Protein AF-A0A812JMY6-F1 (afdb_monomer)

Mean predicted aligned error: 19.03 Å

Structure (mmCIF, N/CA/C/O backbone):
data_AF-A0A812JMY6-F1
#
_entry.id   AF-A0A812JMY6-F1
#
loop_
_atom_site.group_PDB
_atom_site.id
_atom_site.type_symbol
_atom_site.label_atom_id
_atom_site.label_alt_id
_atom_site.label_comp_id
_atom_site.label_asym_id
_atom_site.label_entity_id
_atom_site.label_seq_id
_atom_site.pdbx_PDB_ins_code
_atom_site.Cartn_x
_atom_site.Cartn_y
_atom_site.Cartn_z
_atom_site.occupancy
_atom_site.B_iso_or_equiv
_atom_site.auth_seq_id
_atom_site.auth_comp_id
_atom_site.auth_asym_id
_atom_site.auth_atom_id
_atom_site.pdbx_PDB_model_num
ATOM 1 N N . MET A 1 1 ? 11.060 9.880 -5.513 1.00 58.91 1 MET A N 1
ATOM 2 C CA . MET A 1 1 ? 11.209 9.741 -4.048 1.00 58.91 1 MET A CA 1
ATOM 3 C C . MET A 1 1 ? 11.857 11.008 -3.483 1.00 58.91 1 MET A C 1
ATOM 5 O O . MET A 1 1 ? 12.587 11.656 -4.219 1.00 58.91 1 MET A O 1
ATOM 9 N N . GLY A 1 2 ? 11.538 11.432 -2.252 1.00 68.19 2 GLY A N 1
ATOM 10 C CA . GLY A 1 2 ? 12.127 12.643 -1.640 1.00 68.19 2 GLY A CA 1
ATOM 11 C C . GLY A 1 2 ? 13.622 12.500 -1.301 1.00 68.19 2 GLY A C 1
ATOM 12 O O . GLY A 1 2 ? 14.148 11.390 -1.334 1.00 68.19 2 GLY A O 1
ATOM 13 N N . LYS A 1 3 ? 14.289 13.608 -0.921 1.00 73.88 3 LYS A N 1
ATOM 14 C CA . LYS A 1 3 ? 15.747 13.671 -0.640 1.00 73.88 3 LYS A CA 1
ATOM 15 C C . LYS A 1 3 ? 16.247 12.640 0.383 1.00 73.88 3 LYS A C 1
ATOM 17 O O . LYS A 1 3 ? 17.404 12.246 0.322 1.00 73.88 3 LYS A O 1
ATOM 22 N N . PHE A 1 4 ? 15.377 12.203 1.293 1.00 73.69 4 PHE A N 1
ATOM 23 C CA . PHE A 1 4 ? 15.661 11.174 2.294 1.00 73.69 4 PHE A CA 1
ATOM 24 C C . PHE A 1 4 ? 16.226 9.881 1.676 1.00 73.69 4 PHE A C 1
ATOM 26 O O . PHE A 1 4 ? 17.251 9.375 2.120 1.00 73.69 4 PHE A O 1
ATOM 33 N N . TRP A 1 5 ? 15.608 9.394 0.598 1.00 75.44 5 TRP A N 1
ATOM 34 C CA . TRP A 1 5 ? 15.936 8.103 -0.019 1.00 75.44 5 TRP A CA 1
ATOM 35 C C . TRP A 1 5 ? 17.242 8.126 -0.823 1.00 75.44 5 TRP A C 1
ATOM 37 O O . TRP A 1 5 ? 17.869 7.092 -1.031 1.00 75.44 5 TRP A O 1
ATOM 47 N N . SER A 1 6 ? 17.664 9.316 -1.254 1.00 70.31 6 SER A N 1
ATOM 48 C CA . SER A 1 6 ? 18.860 9.535 -2.070 1.00 70.31 6 SER A CA 1
ATOM 49 C C . SER A 1 6 ? 20.065 10.040 -1.269 1.00 70.31 6 SER A C 1
ATOM 51 O O . SER A 1 6 ? 21.134 10.227 -1.841 1.00 70.31 6 SER A O 1
ATOM 53 N N . HIS A 1 7 ? 19.922 10.312 0.032 1.00 70.50 7 HIS A N 1
ATOM 54 C CA . HIS A 1 7 ? 21.011 10.885 0.822 1.00 70.50 7 HIS A CA 1
ATOM 55 C C . HIS A 1 7 ? 22.034 9.810 1.213 1.00 70.50 7 HIS A C 1
ATOM 57 O O . HIS A 1 7 ? 21.707 8.863 1.923 1.00 70.50 7 HIS A O 1
ATOM 63 N N . GLY A 1 8 ? 23.300 9.991 0.827 1.00 67.44 8 GLY A N 1
ATOM 64 C CA . GLY A 1 8 ? 24.378 9.003 1.006 1.00 67.44 8 GLY A CA 1
ATOM 65 C C . GLY A 1 8 ? 24.786 8.648 2.447 1.00 67.44 8 GLY A C 1
ATOM 66 O O . GLY A 1 8 ? 25.711 7.869 2.621 1.00 67.44 8 GLY A O 1
ATOM 67 N N . ARG A 1 9 ? 24.138 9.199 3.484 1.00 69.31 9 ARG A N 1
ATOM 68 C CA . ARG A 1 9 ? 24.567 9.035 4.890 1.00 69.31 9 ARG A CA 1
ATOM 69 C C . ARG A 1 9 ? 23.886 7.883 5.636 1.00 69.31 9 ARG A C 1
ATOM 71 O O . ARG A 1 9 ? 24.302 7.565 6.741 1.00 69.31 9 ARG A O 1
ATOM 78 N N . MET A 1 10 ? 22.843 7.268 5.075 1.00 77.31 10 MET A N 1
ATOM 79 C CA . MET A 1 10 ? 22.119 6.183 5.751 1.00 77.31 10 MET A CA 1
ATOM 80 C C . MET A 1 10 ? 22.629 4.812 5.307 1.00 77.31 10 MET A C 1
ATOM 82 O O . MET A 1 10 ? 22.705 4.557 4.099 1.00 77.31 10 MET A O 1
ATOM 86 N N . ALA A 1 11 ? 22.927 3.949 6.284 1.00 83.94 11 ALA A N 1
ATOM 87 C CA . ALA A 1 11 ? 23.307 2.554 6.077 1.00 83.94 11 ALA A CA 1
ATOM 88 C C . ALA A 1 11 ? 22.186 1.747 5.393 1.00 83.94 11 ALA A C 1
ATOM 90 O O . ALA A 1 11 ? 21.001 2.056 5.538 1.00 83.94 11 ALA A O 1
ATOM 91 N N . ARG A 1 12 ? 22.565 0.680 4.674 1.00 87.00 12 ARG A N 1
ATOM 92 C CA . ARG A 1 12 ? 21.645 -0.172 3.896 1.00 87.00 12 ARG A CA 1
ATOM 93 C C . ARG A 1 12 ? 20.496 -0.732 4.737 1.00 87.00 12 ARG A C 1
ATOM 95 O O . ARG A 1 12 ? 19.345 -0.616 4.338 1.00 87.00 12 ARG A O 1
ATOM 102 N N . ARG A 1 13 ? 20.790 -1.335 5.893 1.00 85.50 13 ARG A N 1
ATOM 103 C CA . ARG A 1 13 ? 19.793 -2.091 6.672 1.00 85.50 13 ARG A CA 1
ATOM 104 C C . ARG A 1 13 ? 18.618 -1.224 7.168 1.00 85.50 13 ARG A C 1
ATOM 106 O O . ARG A 1 13 ? 17.484 -1.596 6.879 1.00 85.50 13 ARG A O 1
ATOM 113 N N . PRO A 1 14 ? 18.825 -0.054 7.811 1.00 81.38 14 PRO A N 1
ATOM 114 C CA . PRO A 1 14 ? 17.721 0.854 8.148 1.00 81.38 14 PRO A CA 1
ATOM 115 C C . PRO A 1 14 ? 16.941 1.349 6.924 1.00 81.38 14 PRO A C 1
ATOM 117 O O . PRO A 1 14 ? 15.718 1.444 6.971 1.00 81.38 14 PRO A O 1
ATOM 120 N N . LEU A 1 15 ? 17.633 1.627 5.813 1.00 84.19 15 LEU A N 1
ATOM 121 C CA . LEU A 1 15 ? 17.007 2.090 4.574 1.00 84.19 15 LEU A CA 1
ATOM 122 C C . LEU A 1 15 ? 16.058 1.036 3.986 1.00 84.19 15 LEU A C 1
ATOM 124 O O . LEU A 1 15 ? 14.922 1.353 3.636 1.00 84.19 15 LEU A O 1
ATOM 128 N N . VAL A 1 16 ? 16.526 -0.212 3.899 1.00 87.38 16 VAL A N 1
ATOM 129 C CA . VAL A 1 16 ? 15.745 -1.358 3.423 1.00 87.38 16 VAL A CA 1
ATOM 130 C C . VAL A 1 16 ? 14.567 -1.623 4.356 1.00 87.38 16 VAL A C 1
ATOM 132 O O . VAL A 1 16 ? 13.444 -1.731 3.878 1.00 87.38 16 VAL A O 1
ATOM 135 N N . LEU A 1 17 ? 14.780 -1.617 5.676 1.00 84.25 17 LEU A N 1
ATOM 136 C CA . LEU A 1 17 ? 13.706 -1.798 6.656 1.00 84.25 17 LEU A CA 1
ATOM 137 C C . LEU A 1 17 ? 12.595 -0.751 6.487 1.00 84.25 17 LEU A C 1
ATOM 139 O O . LEU A 1 17 ? 11.415 -1.094 6.444 1.00 84.25 17 LEU A O 1
ATOM 143 N N . MET A 1 18 ? 12.965 0.524 6.337 1.00 84.00 18 MET A N 1
ATOM 144 C CA . MET A 1 18 ? 12.002 1.602 6.108 1.00 84.00 18 MET A CA 1
ATOM 145 C C . MET A 1 18 ? 11.278 1.465 4.770 1.00 84.00 18 MET A C 1
ATOM 147 O O . MET A 1 18 ? 10.084 1.749 4.695 1.00 84.00 18 MET A O 1
ATOM 151 N N . PHE A 1 19 ? 11.972 1.037 3.715 1.00 88.38 19 PHE A N 1
ATOM 152 C CA . PHE A 1 19 ? 11.338 0.774 2.427 1.00 88.38 19 PHE A CA 1
ATOM 153 C C . PHE A 1 19 ? 10.328 -0.374 2.525 1.00 88.38 19 PHE A C 1
ATOM 155 O O . PHE A 1 19 ? 9.188 -0.230 2.083 1.00 88.38 19 PHE A O 1
ATOM 162 N N . THR A 1 20 ? 10.713 -1.480 3.159 1.00 88.38 20 THR A N 1
ATOM 163 C CA . THR A 1 20 ? 9.842 -2.636 3.375 1.00 88.38 20 THR A CA 1
ATOM 164 C C . THR A 1 20 ? 8.601 -2.246 4.172 1.00 88.38 20 THR A C 1
ATOM 166 O O . THR A 1 20 ? 7.490 -2.523 3.732 1.00 88.38 20 THR A O 1
ATOM 169 N N . ALA A 1 21 ? 8.766 -1.536 5.291 1.00 81.19 21 ALA A N 1
ATOM 170 C CA . ALA A 1 21 ? 7.652 -1.145 6.150 1.00 81.19 21 ALA A CA 1
ATOM 171 C C . ALA A 1 21 ? 6.728 -0.102 5.500 1.00 81.19 21 ALA A C 1
ATOM 173 O O . ALA A 1 21 ? 5.515 -0.277 5.487 1.00 81.19 21 ALA A O 1
ATOM 174 N N . LEU A 1 22 ? 7.288 0.986 4.960 1.00 84.62 22 LEU A N 1
ATOM 175 C CA . LEU A 1 22 ? 6.497 2.145 4.528 1.00 84.62 22 LEU A CA 1
ATOM 176 C C . LEU A 1 22 ? 6.017 2.053 3.081 1.00 84.62 22 LEU A C 1
ATOM 178 O O . LEU A 1 22 ? 5.013 2.680 2.740 1.00 84.62 22 LEU A O 1
ATOM 182 N N . VAL A 1 23 ? 6.740 1.327 2.225 1.00 88.06 23 VAL A N 1
ATOM 183 C CA . VAL A 1 23 ? 6.450 1.249 0.789 1.00 88.06 23 VAL A CA 1
ATOM 184 C C . VAL A 1 23 ? 5.926 -0.127 0.422 1.00 88.06 23 VAL A C 1
ATOM 186 O O . VAL A 1 23 ? 4.817 -0.214 -0.092 1.00 88.06 23 VAL A O 1
ATOM 189 N N . TYR A 1 24 ? 6.697 -1.188 0.665 1.00 91.50 24 TYR A N 1
ATOM 190 C CA . TYR A 1 24 ? 6.362 -2.513 0.141 1.00 91.50 24 TYR A CA 1
ATOM 191 C C . TYR A 1 24 ? 5.175 -3.153 0.869 1.00 91.50 24 TYR A C 1
ATOM 193 O O . TYR A 1 24 ? 4.193 -3.514 0.231 1.00 91.50 24 TYR A O 1
ATOM 201 N N . ASN A 1 25 ? 5.199 -3.214 2.201 1.00 89.12 25 ASN A N 1
ATOM 202 C CA . ASN A 1 25 ? 4.090 -3.779 2.973 1.00 89.12 25 ASN A CA 1
ATOM 203 C C . ASN A 1 25 ? 2.805 -2.968 2.800 1.00 89.12 25 ASN A C 1
ATOM 205 O O . ASN A 1 25 ? 1.746 -3.553 2.598 1.00 89.12 25 ASN A O 1
ATOM 209 N N . THR A 1 26 ? 2.909 -1.637 2.784 1.00 89.56 26 THR A N 1
ATOM 210 C CA . THR A 1 26 ? 1.778 -0.744 2.493 1.00 89.56 26 THR A CA 1
ATOM 211 C C . THR A 1 26 ? 1.196 -0.977 1.099 1.00 89.56 26 THR A C 1
ATOM 213 O O . THR A 1 26 ? -0.012 -0.920 0.919 1.00 89.56 26 THR A O 1
ATOM 216 N N . LEU A 1 27 ? 2.048 -1.219 0.098 1.00 92.12 27 LEU A N 1
ATOM 217 C CA . LEU A 1 27 ? 1.623 -1.508 -1.272 1.00 92.12 27 LEU A CA 1
ATOM 218 C C . LEU A 1 27 ? 0.865 -2.833 -1.368 1.00 92.12 27 LEU A C 1
ATOM 220 O O . LEU A 1 27 ? -0.069 -2.925 -2.157 1.00 92.12 27 LEU A O 1
ATOM 224 N N . LEU A 1 28 ? 1.287 -3.842 -0.605 1.00 92.69 28 LEU A N 1
ATOM 225 C CA . LEU A 1 28 ? 0.682 -5.171 -0.636 1.00 92.69 28 LEU A CA 1
ATOM 226 C C . LEU A 1 28 ? -0.545 -5.316 0.255 1.00 92.69 28 LEU A C 1
ATOM 228 O O . LEU A 1 28 ? -1.344 -6.209 0.002 1.00 92.69 28 LEU A O 1
ATOM 232 N N . SER A 1 29 ? -0.703 -4.449 1.255 1.00 89.81 29 SER A N 1
ATOM 233 C CA . SER A 1 29 ? -1.862 -4.455 2.145 1.00 89.81 29 SER A CA 1
ATOM 234 C C . SER A 1 29 ? -3.174 -4.455 1.351 1.00 89.81 29 SER A C 1
ATOM 236 O O . SER A 1 29 ? -3.420 -3.587 0.509 1.00 89.81 29 SER A O 1
ATOM 238 N N . GLY A 1 30 ? -4.003 -5.469 1.597 1.00 87.81 30 GLY A N 1
ATOM 239 C CA . GLY A 1 30 ? -5.307 -5.643 0.966 1.00 87.81 30 GLY A CA 1
ATOM 240 C C . GLY A 1 30 ? -5.246 -6.241 -0.441 1.00 87.81 30 GLY A C 1
ATOM 241 O O . GLY A 1 30 ? -6.286 -6.632 -0.974 1.00 87.81 30 GLY A O 1
ATOM 242 N N . LEU A 1 31 ? -4.061 -6.372 -1.049 1.00 95.12 31 LEU A N 1
ATOM 243 C CA . LEU A 1 31 ? -3.914 -7.061 -2.334 1.00 95.12 31 LEU A CA 1
ATOM 244 C C . LEU A 1 31 ? -4.050 -8.578 -2.190 1.00 95.12 31 LEU A C 1
ATOM 246 O O . LEU A 1 31 ? -4.302 -9.249 -3.188 1.00 95.12 31 LEU A O 1
ATOM 250 N N . GLU A 1 32 ? -3.955 -9.124 -0.973 1.00 93.56 32 GLU A N 1
ATOM 251 C CA . GLU A 1 32 ? -4.267 -10.529 -0.700 1.00 93.56 32 GLU A CA 1
ATOM 252 C C . GLU A 1 32 ? -5.726 -10.857 -1.050 1.00 93.56 32 GLU A C 1
ATOM 254 O O . GLU A 1 32 ? -6.023 -11.990 -1.421 1.00 93.56 32 GLU A O 1
ATOM 259 N N . ALA A 1 33 ? -6.615 -9.856 -1.003 1.00 92.31 33 ALA A N 1
ATOM 260 C CA . ALA A 1 33 ? -8.019 -10.005 -1.365 1.00 92.31 33 ALA A CA 1
ATOM 261 C C . ALA A 1 33 ? -8.293 -9.939 -2.882 1.00 92.31 33 ALA A C 1
ATOM 263 O O . ALA A 1 33 ? -9.434 -10.089 -3.324 1.00 92.31 33 ALA A O 1
ATOM 264 N N . CYS A 1 34 ? -7.266 -9.674 -3.694 1.00 94.69 34 CYS A N 1
ATOM 265 C CA . CYS A 1 34 ? -7.383 -9.498 -5.137 1.00 94.69 34 CYS A CA 1
ATOM 266 C C . CYS A 1 34 ? -6.737 -10.664 -5.900 1.00 94.69 34 CYS A C 1
ATOM 268 O O . CYS A 1 34 ? -5.560 -10.976 -5.715 1.00 94.69 34 CYS A O 1
ATOM 270 N N . CYS A 1 35 ? -7.471 -11.242 -6.853 1.00 95.19 35 CYS A N 1
ATOM 271 C CA . CYS A 1 35 ? -6.939 -12.213 -7.815 1.00 95.19 35 CYS A CA 1
ATOM 272 C C . CYS A 1 35 ? -6.249 -11.470 -8.972 1.00 95.19 35 CYS A C 1
ATOM 274 O O . CYS A 1 35 ? -6.846 -11.215 -10.020 1.00 95.19 35 CYS A O 1
ATOM 276 N N . LEU A 1 36 ? -5.008 -11.033 -8.747 1.00 94.75 36 LEU A N 1
ATOM 277 C CA . LEU A 1 36 ? -4.250 -10.232 -9.711 1.00 94.75 36 LEU A CA 1
ATOM 278 C C . LEU A 1 36 ? -3.737 -11.075 -10.886 1.00 94.75 36 LEU A C 1
ATOM 280 O O . LEU A 1 36 ? -3.160 -12.144 -10.715 1.00 94.75 36 LEU A O 1
ATOM 284 N N . THR A 1 37 ? -3.856 -10.531 -12.095 1.00 94.94 37 THR A N 1
ATOM 285 C CA . THR A 1 37 ? -3.260 -11.115 -13.305 1.00 94.94 37 THR A CA 1
ATOM 286 C C . THR A 1 37 ? -1.730 -11.008 -13.291 1.00 94.94 37 THR A C 1
ATOM 288 O O . THR A 1 37 ? -1.158 -10.091 -12.693 1.00 94.94 37 THR A O 1
ATOM 291 N N . LYS A 1 38 ? -1.047 -11.881 -14.048 1.00 93.56 38 LYS A N 1
ATOM 292 C CA . LYS A 1 38 ? 0.419 -11.836 -14.224 1.00 93.56 38 LYS A CA 1
ATOM 293 C C . LYS A 1 38 ? 0.911 -10.452 -14.671 1.00 93.56 38 LYS A C 1
ATOM 295 O O . LYS A 1 38 ? 1.878 -9.935 -14.120 1.00 93.56 38 LYS A O 1
ATOM 300 N N . THR A 1 39 ? 0.209 -9.807 -15.604 1.00 93.00 39 THR A N 1
ATOM 301 C CA . THR A 1 39 ? 0.551 -8.460 -16.088 1.00 93.00 39 THR A CA 1
ATOM 302 C C . THR A 1 39 ? 0.422 -7.396 -14.995 1.00 93.00 39 THR A C 1
ATOM 304 O O . THR A 1 39 ? 1.241 -6.479 -14.923 1.00 93.00 39 THR A O 1
ATOM 307 N N . GLN A 1 40 ? -0.589 -7.485 -14.123 1.00 94.75 40 GLN A N 1
ATOM 308 C CA . GLN A 1 40 ? -0.725 -6.565 -12.989 1.00 94.75 40 GLN A CA 1
ATOM 309 C C . GLN A 1 40 ? 0.417 -6.751 -11.985 1.00 94.75 40 GLN A C 1
ATOM 311 O O . GLN A 1 40 ? 1.030 -5.758 -11.594 1.00 94.75 40 GLN A O 1
ATOM 316 N N . LEU A 1 41 ? 0.752 -7.999 -11.643 1.00 95.56 41 LEU A N 1
ATOM 317 C CA . LEU A 1 41 ? 1.873 -8.331 -10.756 1.00 95.56 41 LEU A CA 1
ATOM 318 C C . LEU A 1 41 ? 3.199 -7.785 -11.307 1.00 95.56 41 LEU A C 1
ATOM 320 O O . LEU A 1 41 ? 3.898 -7.047 -10.618 1.00 95.56 41 LEU A O 1
ATOM 324 N N . GLN A 1 42 ? 3.482 -8.010 -12.593 1.00 92.19 42 GLN A N 1
ATOM 325 C CA . GLN A 1 42 ? 4.677 -7.480 -13.263 1.00 92.19 42 GLN A CA 1
ATOM 326 C C . GLN A 1 42 ? 4.748 -5.948 -13.241 1.00 92.19 42 GLN A C 1
ATOM 328 O O . GLN A 1 42 ? 5.827 -5.369 -13.090 1.00 92.19 42 GLN A O 1
ATOM 333 N N . ARG A 1 43 ? 3.609 -5.255 -13.381 1.00 93.25 43 ARG A N 1
ATOM 334 C CA . ARG A 1 43 ? 3.559 -3.786 -13.292 1.00 93.25 43 ARG A CA 1
ATOM 335 C C . ARG A 1 43 ? 3.871 -3.292 -11.883 1.00 93.25 43 ARG A C 1
ATOM 337 O O . ARG A 1 43 ? 4.543 -2.266 -11.756 1.00 93.25 43 ARG A O 1
ATOM 344 N N . ILE A 1 44 ? 3.395 -3.995 -10.856 1.00 94.38 44 ILE A N 1
ATOM 345 C CA . ILE A 1 44 ? 3.704 -3.700 -9.452 1.00 94.38 44 ILE A CA 1
ATOM 346 C C . ILE A 1 44 ? 5.204 -3.908 -9.210 1.00 94.38 44 ILE A C 1
ATOM 348 O O . ILE A 1 44 ? 5.893 -2.964 -8.815 1.00 94.38 44 ILE A O 1
ATOM 352 N N . ASP A 1 45 ? 5.730 -5.077 -9.573 1.00 96.31 45 ASP A N 1
ATOM 353 C CA . ASP A 1 45 ? 7.145 -5.429 -9.427 1.00 96.31 45 ASP A CA 1
ATOM 354 C C . ASP A 1 45 ? 8.062 -4.444 -10.152 1.00 96.31 45 ASP A C 1
ATOM 356 O O . ASP A 1 45 ? 9.037 -3.961 -9.582 1.00 96.31 45 ASP A O 1
ATOM 360 N N . SER A 1 46 ? 7.708 -4.038 -11.373 1.00 92.31 46 SER A N 1
ATOM 361 C CA . SER A 1 46 ? 8.461 -3.035 -12.138 1.00 92.31 46 SER A CA 1
ATOM 362 C C . SER A 1 46 ? 8.590 -1.703 -11.389 1.00 92.31 46 SER A C 1
ATOM 364 O O . SER A 1 46 ? 9.625 -1.033 -11.465 1.00 92.31 46 SER A O 1
ATOM 366 N N . LYS A 1 47 ? 7.553 -1.291 -10.648 1.00 94.50 47 LYS A N 1
ATOM 367 C CA . LYS A 1 47 ? 7.593 -0.070 -9.831 1.00 94.50 47 LYS A CA 1
ATOM 368 C C . LYS A 1 47 ? 8.413 -0.259 -8.562 1.00 94.50 47 LYS A C 1
ATOM 370 O O . LYS A 1 47 ? 9.226 0.616 -8.261 1.00 94.50 47 LYS A O 1
ATOM 375 N N . VAL A 1 48 ? 8.258 -1.387 -7.871 1.00 94.56 48 VAL A N 1
ATOM 376 C CA . VAL A 1 48 ? 9.062 -1.723 -6.685 1.00 94.56 48 VAL A CA 1
ATOM 377 C C . VAL A 1 48 ? 10.544 -1.765 -7.045 1.00 94.56 48 VAL A C 1
ATOM 379 O O . VAL A 1 48 ? 11.351 -1.084 -6.418 1.00 94.56 48 VAL A O 1
ATOM 382 N N . LEU A 1 49 ? 10.894 -2.456 -8.126 1.00 94.62 49 LEU A N 1
ATOM 383 C CA . LEU A 1 49 ? 12.250 -2.553 -8.653 1.00 94.62 49 LEU A CA 1
ATOM 384 C C . LEU A 1 49 ? 12.814 -1.198 -9.094 1.00 94.62 49 LEU A C 1
ATOM 386 O O . LEU A 1 49 ? 13.995 -0.925 -8.886 1.00 94.62 49 LEU A O 1
ATOM 390 N N . SER A 1 50 ? 11.994 -0.322 -9.683 1.00 91.69 50 SER A N 1
ATOM 391 C CA . SER A 1 50 ? 12.414 1.046 -10.013 1.00 91.69 50 SER A CA 1
ATOM 392 C C . SER A 1 50 ? 12.810 1.832 -8.759 1.00 91.69 50 SER A C 1
ATOM 394 O O . SER A 1 50 ? 13.834 2.517 -8.761 1.00 91.69 50 SER A O 1
ATOM 396 N N . TYR A 1 51 ? 12.048 1.703 -7.669 1.00 92.00 51 TYR A N 1
ATOM 397 C CA . TYR A 1 51 ? 12.403 2.310 -6.387 1.00 92.00 51 TYR A CA 1
ATOM 398 C C . TYR A 1 51 ? 13.604 1.632 -5.730 1.00 92.00 51 TYR A C 1
ATOM 400 O O . TYR A 1 51 ? 14.475 2.335 -5.227 1.00 92.00 51 TYR A O 1
ATOM 408 N N . GLY A 1 52 ? 13.711 0.306 -5.815 1.00 92.62 52 GLY A N 1
ATOM 409 C CA . GLY A 1 52 ? 14.877 -0.443 -5.355 1.00 92.62 52 GLY A CA 1
ATOM 410 C C . GLY A 1 52 ? 16.171 0.055 -5.987 1.00 92.62 52 GLY A C 1
ATOM 411 O O . GLY A 1 52 ? 17.109 0.409 -5.281 1.00 92.62 52 GLY A O 1
ATOM 412 N N . ARG A 1 53 ? 16.193 0.215 -7.316 1.00 91.69 53 ARG A N 1
ATOM 413 C CA . ARG A 1 53 ? 17.357 0.764 -8.031 1.00 91.69 53 ARG A CA 1
ATOM 414 C C . ARG A 1 53 ? 17.699 2.197 -7.605 1.00 91.69 53 ARG A C 1
ATOM 416 O O . ARG A 1 53 ? 18.875 2.544 -7.540 1.00 91.69 53 ARG A O 1
ATOM 423 N N . GLN A 1 54 ? 16.702 3.022 -7.269 1.00 89.62 54 GLN A N 1
ATOM 424 C CA . GLN A 1 54 ? 16.944 4.361 -6.709 1.00 89.62 54 GLN A CA 1
ATOM 425 C C . GLN A 1 54 ? 17.578 4.294 -5.310 1.00 89.62 54 GLN A C 1
ATOM 427 O O . GLN A 1 54 ? 18.467 5.091 -5.014 1.00 89.62 54 GLN A O 1
ATOM 432 N N . LEU A 1 55 ? 17.161 3.340 -4.467 1.00 90.19 55 LEU A N 1
ATOM 433 C CA . LEU A 1 55 ? 17.740 3.130 -3.132 1.00 90.19 55 LEU A CA 1
ATOM 434 C C . LEU A 1 55 ? 19.193 2.665 -3.178 1.00 90.19 55 LEU A C 1
ATOM 436 O O . LEU A 1 55 ? 19.956 2.991 -2.275 1.00 90.19 55 LEU A O 1
ATOM 440 N N . MET A 1 56 ? 19.580 1.978 -4.251 1.00 91.00 56 MET A N 1
ATOM 441 C CA . MET A 1 56 ? 20.961 1.567 -4.508 1.00 91.00 56 MET A CA 1
ATOM 442 C C . MET A 1 56 ? 21.875 2.729 -4.943 1.00 91.00 56 MET A C 1
ATOM 444 O O . MET A 1 56 ? 23.054 2.512 -5.178 1.00 91.00 56 MET A O 1
ATOM 448 N N . ARG A 1 57 ? 21.371 3.970 -5.071 1.00 86.88 57 ARG A N 1
ATOM 449 C CA . ARG A 1 57 ? 22.176 5.203 -5.265 1.00 86.88 57 ARG A CA 1
ATOM 450 C C . ARG A 1 57 ? 23.211 5.137 -6.403 1.00 86.88 57 ARG A C 1
ATOM 452 O O . ARG A 1 57 ? 24.290 5.709 -6.303 1.00 86.88 57 ARG A O 1
ATOM 459 N N . GLY A 1 58 ? 22.864 4.473 -7.503 1.00 81.81 58 GLY A N 1
ATOM 460 C CA . GLY A 1 58 ? 23.746 4.322 -8.665 1.00 81.81 58 GLY A CA 1
ATOM 461 C C . GLY A 1 58 ? 24.566 3.031 -8.681 1.00 81.81 58 GLY A C 1
ATOM 462 O O . GLY A 1 58 ? 25.053 2.670 -9.746 1.00 81.81 58 GLY A O 1
ATOM 463 N N . GLU A 1 59 ? 24.618 2.262 -7.588 1.00 82.25 59 GLU A N 1
ATOM 464 C CA . GLU A 1 59 ? 25.195 0.904 -7.587 1.00 82.25 59 GLU A CA 1
ATOM 465 C C . GLU A 1 59 ? 24.391 -0.052 -8.486 1.00 82.25 59 GLU A C 1
ATOM 467 O O . GLU A 1 59 ? 24.923 -1.006 -9.040 1.00 82.25 59 GLU A O 1
ATOM 472 N N . ALA A 1 60 ? 23.103 0.227 -8.711 1.00 79.88 60 ALA A N 1
ATOM 473 C CA . ALA A 1 60 ? 22.294 -0.499 -9.694 1.00 79.88 60 ALA A CA 1
ATOM 474 C C . ALA A 1 60 ? 22.636 -0.154 -11.160 1.00 79.88 60 ALA A C 1
ATOM 476 O O . ALA A 1 60 ? 22.160 -0.823 -12.081 1.00 79.88 60 ALA A O 1
ATOM 477 N N . CYS A 1 61 ? 23.425 0.901 -11.374 1.00 70.19 61 CYS A N 1
ATOM 478 C CA . CYS A 1 61 ? 23.911 1.360 -12.672 1.00 70.19 61 CYS A CA 1
ATOM 479 C C . CYS A 1 61 ? 25.406 1.056 -12.838 1.00 70.19 61 CYS A C 1
ATOM 481 O O . CYS A 1 61 ? 26.111 1.817 -13.506 1.00 70.19 61 CYS A O 1
ATOM 483 N N . VAL A 1 62 ? 25.913 -0.017 -12.213 1.00 63.31 62 VAL A N 1
ATOM 484 C CA . VAL A 1 62 ? 27.251 -0.515 -12.542 1.00 63.31 62 VAL A CA 1
ATOM 485 C C . VAL A 1 62 ? 27.245 -0.828 -14.029 1.00 63.31 62 VAL A C 1
ATOM 487 O O . VAL A 1 62 ? 26.480 -1.669 -14.490 1.00 63.31 62 VAL A O 1
ATOM 490 N N . LYS A 1 63 ? 28.082 -0.103 -14.769 1.00 56.38 63 LYS A N 1
ATOM 491 C CA . LYS A 1 63 ? 28.377 -0.361 -16.170 1.00 56.38 63 LYS A CA 1
ATOM 492 C C . LYS A 1 63 ? 29.094 -1.705 -16.246 1.00 56.38 63 LYS A C 1
ATOM 494 O O . LYS A 1 63 ? 30.320 -1.742 -16.229 1.00 56.38 63 LYS A O 1
ATOM 499 N N . LEU A 1 64 ? 28.342 -2.801 -16.262 1.00 59.56 64 LEU A N 1
ATOM 500 C CA . LEU A 1 64 ? 28.870 -4.049 -16.786 1.00 59.56 64 LEU A CA 1
ATOM 501 C C . LEU A 1 64 ? 29.140 -3.759 -18.257 1.00 59.56 64 LEU A C 1
ATOM 503 O O . LEU A 1 64 ? 28.211 -3.453 -19.000 1.00 59.56 64 LEU A O 1
ATOM 507 N N . VAL A 1 65 ? 30.420 -3.685 -18.609 1.00 57.81 65 VAL A N 1
ATOM 508 C CA . VAL A 1 65 ? 30.847 -3.607 -19.999 1.00 57.81 65 VAL A CA 1
ATOM 509 C C . VAL A 1 65 ? 30.712 -5.033 -20.503 1.00 57.81 65 VAL A C 1
ATOM 511 O O . VAL A 1 65 ? 31.543 -5.875 -20.171 1.00 57.81 65 VAL A O 1
ATOM 514 N N . SER A 1 66 ? 29.619 -5.323 -21.209 1.00 63.28 66 SER A N 1
ATOM 515 C CA . SER A 1 66 ? 29.525 -6.568 -21.977 1.00 63.28 66 SER A CA 1
ATOM 516 C C . SER A 1 66 ? 30.677 -6.593 -22.991 1.00 63.28 66 SER A C 1
ATOM 518 O O . SER A 1 66 ? 31.219 -5.536 -23.324 1.00 63.28 66 SER A O 1
ATOM 520 N N . GLU A 1 67 ? 31.062 -7.766 -23.497 1.00 70.31 67 GLU A N 1
ATOM 521 C CA . GLU A 1 67 ? 32.144 -7.894 -24.495 1.00 70.31 67 GLU A CA 1
ATOM 522 C C . GLU A 1 67 ? 31.944 -6.961 -25.711 1.00 70.31 67 GLU A C 1
ATOM 524 O O . GLU A 1 67 ? 32.909 -6.434 -26.259 1.00 70.31 67 GLU A O 1
ATOM 529 N N . ASP A 1 68 ? 30.687 -6.632 -26.026 1.00 72.19 68 ASP A N 1
ATOM 530 C CA . ASP A 1 68 ? 30.277 -5.719 -27.101 1.00 72.19 68 ASP A CA 1
ATOM 531 C C . ASP A 1 68 ? 30.299 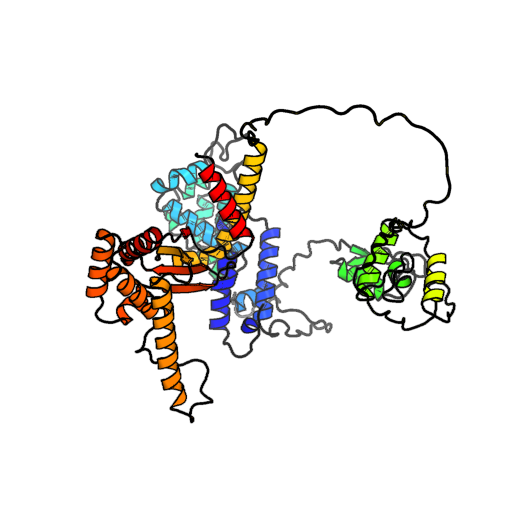-4.217 -26.728 1.00 72.19 68 ASP A C 1
ATOM 533 O O . ASP A 1 68 ? 29.869 -3.358 -27.502 1.00 72.19 68 ASP A O 1
ATOM 537 N N . GLY A 1 69 ? 30.740 -3.858 -25.520 1.00 70.38 69 GLY A N 1
ATOM 538 C CA . GLY A 1 69 ? 30.788 -2.473 -25.036 1.00 70.38 69 GLY A CA 1
ATOM 539 C C . GLY A 1 69 ? 29.441 -1.883 -24.587 1.00 70.38 69 GLY A C 1
ATOM 540 O O . GLY A 1 69 ? 29.381 -0.707 -24.209 1.00 70.38 69 GLY A O 1
ATOM 541 N N . SER A 1 70 ? 28.352 -2.662 -24.598 1.00 65.62 70 SER A N 1
ATOM 542 C CA . SER A 1 70 ? 27.052 -2.234 -24.069 1.00 65.62 70 SER A CA 1
ATOM 543 C C . SER A 1 70 ? 27.063 -2.145 -22.544 1.00 65.62 70 SER A C 1
ATOM 545 O O . SER A 1 70 ? 27.776 -2.877 -21.866 1.00 65.62 70 SER A O 1
ATOM 547 N N . THR A 1 71 ? 26.253 -1.235 -21.997 1.00 62.94 71 THR A N 1
ATOM 548 C CA . THR A 1 71 ? 26.082 -1.069 -20.548 1.00 62.94 71 THR A CA 1
ATOM 549 C C . THR A 1 71 ? 24.766 -1.679 -20.101 1.00 62.94 71 THR A C 1
ATOM 551 O O . THR A 1 71 ? 23.698 -1.185 -20.463 1.00 62.94 71 THR A O 1
ATOM 554 N N . GLU A 1 72 ? 24.838 -2.739 -19.300 1.00 68.81 72 GLU A N 1
ATOM 555 C CA . GLU A 1 72 ? 23.653 -3.420 -18.774 1.00 68.81 72 GLU A CA 1
ATOM 556 C C . GLU A 1 72 ? 23.293 -2.935 -17.366 1.00 68.81 72 GLU A C 1
ATOM 558 O O . GLU A 1 72 ? 24.157 -2.635 -16.540 1.00 68.81 72 GLU A O 1
ATOM 563 N N . SER A 1 73 ? 21.991 -2.824 -17.085 1.00 76.81 73 SER A N 1
ATOM 564 C CA . SER A 1 73 ? 21.505 -2.512 -15.737 1.00 76.81 73 SER A CA 1
ATOM 565 C C . SER A 1 73 ? 21.567 -3.756 -14.857 1.00 76.81 73 SER A C 1
ATOM 567 O O . SER A 1 73 ? 21.430 -4.877 -15.338 1.00 76.81 73 SER A O 1
ATOM 569 N N . LEU A 1 74 ? 21.709 -3.560 -13.545 1.00 84.00 74 LEU A N 1
ATOM 570 C CA . LEU A 1 74 ? 21.722 -4.666 -12.599 1.00 84.00 74 LEU A CA 1
ATOM 571 C C . LEU A 1 74 ? 20.456 -5.552 -12.744 1.00 84.00 74 LEU A C 1
ATOM 573 O O . LEU A 1 74 ? 19.332 -5.016 -12.690 1.00 84.00 74 LEU A O 1
ATOM 577 N N . PRO A 1 75 ? 20.616 -6.889 -12.866 1.00 89.62 75 PRO A N 1
ATOM 578 C CA . PRO A 1 75 ? 19.502 -7.827 -12.960 1.00 89.62 75 PRO A CA 1
ATOM 579 C C . PRO A 1 75 ? 18.501 -7.664 -11.817 1.00 89.62 75 PRO A C 1
ATOM 581 O O . PRO A 1 75 ? 18.877 -7.414 -10.665 1.00 89.62 75 PRO A O 1
ATOM 584 N N . SER A 1 76 ? 17.214 -7.830 -12.121 1.00 92.31 76 SER A N 1
ATOM 585 C CA . SER A 1 76 ? 16.125 -7.627 -11.158 1.00 92.31 76 SER A CA 1
ATOM 586 C C . SER A 1 76 ? 16.270 -8.520 -9.925 1.00 92.31 76 SER A C 1
ATOM 588 O O . SER A 1 76 ? 16.072 -8.035 -8.809 1.00 92.31 76 SER A O 1
ATOM 590 N N . ARG A 1 77 ? 16.726 -9.770 -10.085 1.00 92.12 77 ARG A N 1
ATOM 591 C CA . ARG A 1 77 ? 17.039 -10.667 -8.961 1.00 92.12 77 ARG A CA 1
ATOM 592 C C . ARG A 1 77 ? 18.042 -10.073 -7.964 1.00 92.12 77 ARG A C 1
ATOM 594 O O . ARG A 1 77 ? 17.844 -10.184 -6.754 1.00 92.12 77 ARG A O 1
ATOM 601 N N . LYS A 1 78 ? 19.086 -9.379 -8.436 1.00 92.00 78 LYS A N 1
ATOM 602 C CA . LYS A 1 78 ? 20.066 -8.714 -7.554 1.00 92.00 78 LYS A CA 1
ATOM 603 C C . LYS A 1 78 ? 19.449 -7.526 -6.810 1.00 92.00 78 LYS A C 1
ATOM 605 O O . LYS A 1 78 ? 19.777 -7.314 -5.645 1.00 92.00 78 LYS A O 1
ATOM 610 N N . VAL A 1 79 ? 18.525 -6.793 -7.437 1.00 94.44 79 VAL A N 1
ATOM 611 C CA . VAL A 1 79 ? 17.780 -5.705 -6.776 1.00 94.44 79 VAL A CA 1
ATOM 612 C C . VAL A 1 79 ? 16.849 -6.260 -5.693 1.00 94.44 79 VAL A C 1
ATOM 614 O O . VAL A 1 79 ? 16.824 -5.730 -4.585 1.00 94.44 79 VAL A O 1
ATOM 617 N N . TRP A 1 80 ? 16.134 -7.356 -5.963 1.00 96.19 80 TRP A N 1
ATOM 618 C CA . TRP A 1 80 ? 15.309 -8.037 -4.958 1.00 96.19 80 TRP A CA 1
ATOM 619 C C . TRP A 1 80 ? 16.132 -8.506 -3.755 1.00 96.19 80 TRP A C 1
ATOM 621 O O . TRP A 1 80 ? 15.771 -8.224 -2.613 1.00 96.19 80 TRP A O 1
ATOM 631 N N . LYS A 1 81 ? 17.291 -9.126 -4.011 1.00 93.88 81 LYS A N 1
ATOM 632 C CA . LYS A 1 81 ? 18.233 -9.544 -2.965 1.00 93.88 81 LYS A CA 1
ATOM 633 C C . LYS A 1 81 ? 18.773 -8.355 -2.167 1.00 93.88 81 LYS A C 1
ATOM 635 O O . LYS A 1 81 ? 18.847 -8.427 -0.945 1.00 93.88 81 LYS A O 1
ATOM 640 N N . TYR A 1 82 ? 19.092 -7.239 -2.830 1.00 93.88 82 TYR A N 1
ATOM 641 C CA . TYR A 1 82 ? 19.491 -6.006 -2.148 1.00 93.88 82 TYR A CA 1
ATOM 642 C C . TYR A 1 82 ? 18.405 -5.510 -1.186 1.00 93.88 82 TYR A C 1
ATOM 644 O O . TYR A 1 82 ? 18.736 -5.075 -0.084 1.00 93.88 82 TYR A O 1
ATOM 652 N N . LEU A 1 83 ? 17.133 -5.601 -1.581 1.00 94.44 83 LEU A N 1
ATOM 653 C CA . LEU A 1 83 ? 15.991 -5.202 -0.759 1.00 94.44 83 LEU A CA 1
ATOM 654 C C . LEU A 1 83 ? 15.592 -6.235 0.303 1.00 94.44 83 LEU A C 1
ATOM 656 O O . LEU A 1 83 ? 14.744 -5.919 1.125 1.00 94.44 83 LEU A O 1
ATOM 660 N N . GLU A 1 84 ? 16.161 -7.443 0.299 1.00 95.19 84 GLU A N 1
ATOM 661 C CA . GLU A 1 84 ? 15.705 -8.555 1.156 1.00 95.19 84 GLU A CA 1
ATOM 662 C C . GLU A 1 84 ? 14.203 -8.854 0.955 1.00 95.19 84 GLU A C 1
ATOM 664 O O . GLU A 1 84 ? 13.488 -9.255 1.871 1.00 95.19 84 GLU A O 1
ATOM 669 N N . LEU A 1 85 ? 13.729 -8.666 -0.282 1.00 96.19 85 LEU A N 1
ATOM 670 C CA . LEU A 1 85 ? 12.346 -8.872 -0.708 1.00 96.19 85 LEU A CA 1
ATOM 671 C C . LEU A 1 85 ? 12.265 -9.947 -1.801 1.00 96.19 85 LEU A C 1
ATOM 673 O O . LEU A 1 85 ? 13.276 -10.366 -2.367 1.00 96.19 85 LEU A O 1
ATOM 677 N N . VAL A 1 86 ? 11.043 -10.379 -2.096 1.00 97.25 86 VAL A N 1
ATOM 678 C CA . VAL A 1 86 ? 10.704 -11.319 -3.174 1.00 97.25 86 VAL A CA 1
ATOM 679 C C . VAL A 1 86 ? 9.685 -10.666 -4.116 1.00 97.25 86 VAL A C 1
ATOM 681 O O . VAL A 1 86 ? 9.051 -9.696 -3.699 1.00 97.25 86 VAL A O 1
ATOM 684 N N . PRO A 1 87 ? 9.500 -11.166 -5.352 1.00 97.81 87 PRO A N 1
ATOM 685 C CA . PRO A 1 87 ? 8.443 -10.714 -6.248 1.00 97.81 87 PRO A CA 1
ATOM 686 C C . PRO A 1 87 ? 7.064 -10.714 -5.588 1.00 97.81 87 PRO A C 1
ATOM 688 O O . PRO A 1 87 ? 6.756 -11.573 -4.755 1.00 97.81 87 PRO A O 1
ATOM 691 N N . THR A 1 88 ? 6.212 -9.783 -6.012 1.00 97.50 88 THR A N 1
ATOM 692 C CA . THR A 1 88 ? 4.867 -9.596 -5.451 1.00 97.50 88 THR A CA 1
ATOM 693 C C . THR A 1 88 ? 4.032 -10.874 -5.535 1.00 97.50 88 THR A C 1
ATOM 695 O O . THR A 1 88 ? 3.263 -11.166 -4.623 1.00 97.50 88 THR A O 1
ATOM 698 N N . SER A 1 89 ? 4.198 -11.669 -6.597 1.00 97.62 89 SER A N 1
ATOM 699 C CA . SER A 1 89 ? 3.509 -12.956 -6.755 1.00 97.62 89 SER A CA 1
ATOM 700 C C . SER A 1 89 ? 3.814 -13.934 -5.617 1.00 97.62 89 SER A C 1
ATOM 702 O O . SER A 1 89 ? 2.887 -14.515 -5.059 1.00 97.62 89 SER A O 1
ATOM 704 N N . ILE A 1 90 ? 5.091 -14.074 -5.248 1.00 97.81 90 ILE A N 1
ATOM 705 C CA . ILE A 1 90 ? 5.550 -14.975 -4.183 1.00 97.81 90 ILE A CA 1
ATOM 706 C C . ILE A 1 90 ? 5.070 -14.463 -2.825 1.00 97.81 90 ILE A C 1
ATOM 708 O O . ILE A 1 90 ? 4.515 -15.224 -2.039 1.00 97.81 90 ILE A O 1
ATOM 712 N N . GLU A 1 91 ? 5.240 -13.166 -2.554 1.00 97.88 91 GLU A N 1
ATOM 713 C CA . GLU A 1 91 ? 4.824 -12.576 -1.277 1.00 97.88 91 GLU A CA 1
ATOM 714 C C . GLU A 1 91 ? 3.310 -12.710 -1.055 1.00 97.88 91 GLU A C 1
ATOM 716 O O . GLU A 1 91 ? 2.885 -13.099 0.031 1.00 97.88 91 GLU A O 1
ATOM 721 N N . LEU A 1 92 ? 2.491 -12.440 -2.078 1.00 97.94 92 LEU A N 1
ATOM 722 C CA . LEU A 1 92 ? 1.040 -12.581 -1.962 1.00 97.94 92 LEU A CA 1
ATOM 723 C C . LEU A 1 92 ? 0.597 -14.043 -1.835 1.00 97.94 92 LEU A C 1
ATOM 725 O O . LEU A 1 92 ? -0.329 -14.306 -1.072 1.00 97.94 92 LEU A O 1
ATOM 729 N N . ALA A 1 93 ? 1.250 -14.984 -2.527 1.00 98.12 93 ALA A N 1
ATOM 730 C CA . ALA A 1 93 ? 0.961 -16.410 -2.368 1.00 98.12 93 ALA A CA 1
ATOM 731 C C . ALA A 1 93 ? 1.198 -16.857 -0.918 1.00 98.12 93 ALA A C 1
ATOM 733 O O . ALA A 1 93 ? 0.313 -17.443 -0.302 1.00 98.12 93 ALA A O 1
ATOM 734 N N . VAL A 1 94 ? 2.336 -16.483 -0.324 1.00 98.00 94 VAL A N 1
ATOM 735 C CA . VAL A 1 94 ? 2.659 -16.793 1.081 1.00 98.00 94 VAL A CA 1
ATOM 736 C C . VAL A 1 94 ? 1.599 -16.231 2.027 1.00 98.00 94 VAL A C 1
ATOM 738 O O . VAL A 1 94 ? 1.085 -16.960 2.872 1.00 98.00 94 VAL A O 1
ATOM 741 N N . ARG A 1 95 ? 1.228 -14.953 1.877 1.00 97.75 95 ARG A N 1
ATOM 742 C CA . ARG A 1 95 ? 0.229 -14.313 2.748 1.00 97.75 95 ARG A CA 1
ATOM 743 C C . ARG A 1 95 ? -1.158 -14.938 2.614 1.00 97.75 95 ARG A C 1
ATOM 745 O O . ARG A 1 95 ? -1.821 -15.169 3.624 1.00 97.75 95 ARG A O 1
ATOM 752 N N . ARG A 1 96 ? -1.596 -15.247 1.388 1.00 98.25 96 ARG A N 1
ATOM 753 C CA . ARG A 1 96 ? -2.878 -15.929 1.154 1.00 98.25 96 ARG A CA 1
ATOM 754 C C . ARG A 1 96 ? -2.867 -17.342 1.722 1.00 98.25 96 ARG A C 1
ATOM 756 O O . ARG A 1 96 ? -3.827 -17.723 2.383 1.00 98.25 96 ARG A O 1
ATOM 763 N N . LEU A 1 97 ? -1.787 -18.098 1.542 1.00 98.44 97 LEU A N 1
ATOM 764 C CA . LEU A 1 97 ? -1.660 -19.430 2.133 1.00 98.44 97 LEU A CA 1
ATOM 765 C C . LEU A 1 97 ? -1.684 -19.373 3.667 1.00 98.44 97 LEU A C 1
ATOM 767 O O . LEU A 1 97 ? -2.374 -20.174 4.285 1.00 98.44 97 LEU A O 1
ATOM 771 N N . GLN A 1 98 ? -1.028 -18.391 4.291 1.00 98.06 98 GLN A N 1
ATOM 772 C CA . GLN A 1 98 ? -1.110 -18.178 5.743 1.00 98.06 98 GLN A CA 1
ATOM 773 C C . GLN A 1 98 ? -2.537 -17.854 6.209 1.00 98.06 98 GLN A C 1
ATOM 775 O O . GLN A 1 98 ? -2.982 -18.378 7.234 1.00 98.06 98 GLN A O 1
ATOM 780 N N . PHE A 1 99 ? -3.271 -17.031 5.452 1.00 97.69 99 PHE A N 1
ATOM 781 C CA . PHE A 1 99 ? -4.694 -16.782 5.692 1.00 97.69 99 PHE A CA 1
ATOM 782 C C . PHE A 1 99 ? -5.507 -18.082 5.609 1.00 97.69 99 PHE A C 1
ATOM 784 O O . PHE A 1 99 ? -6.270 -18.393 6.522 1.00 97.69 99 PHE A O 1
ATOM 791 N N . TRP A 1 100 ? -5.294 -18.895 4.575 1.00 98.38 100 TRP A N 1
ATOM 792 C CA . TRP A 1 100 ? -5.989 -20.172 4.419 1.00 98.38 100 TRP A CA 1
ATOM 793 C C . TRP A 1 100 ? -5.614 -21.202 5.488 1.00 98.38 100 TRP A C 1
ATOM 795 O O . TRP A 1 100 ? -6.481 -21.935 5.956 1.00 98.38 100 TRP A O 1
ATOM 805 N N . GLN A 1 101 ? -4.369 -21.216 5.963 1.00 98.44 101 GLN A N 1
ATOM 806 C CA . GLN A 1 101 ? -3.980 -22.005 7.131 1.00 98.44 101 GLN A CA 1
ATOM 807 C C . GLN A 1 101 ? -4.696 -21.524 8.401 1.00 98.44 101 GLN A C 1
ATOM 809 O O . GLN A 1 101 ? -5.064 -22.342 9.239 1.00 98.44 101 GLN A O 1
ATOM 814 N N . ALA A 1 102 ? -4.934 -20.216 8.565 1.00 97.88 102 ALA A N 1
ATOM 815 C CA . ALA A 1 102 ? -5.744 -19.704 9.673 1.00 97.88 102 ALA A CA 1
ATOM 816 C C . ALA A 1 102 ? -7.209 -20.163 9.565 1.00 97.88 102 ALA A C 1
ATOM 818 O O . ALA A 1 102 ? -7.772 -20.626 10.558 1.00 97.88 102 ALA A O 1
ATOM 819 N N . VAL A 1 103 ? -7.780 -20.147 8.354 1.00 97.88 103 VAL A N 1
ATOM 820 C CA . VAL A 1 103 ? -9.106 -20.721 8.068 1.00 97.88 103 VAL A CA 1
ATOM 821 C C . VAL A 1 103 ? -9.155 -22.207 8.435 1.00 97.88 103 VAL A C 1
ATOM 823 O O . VAL A 1 103 ? -10.068 -22.637 9.136 1.00 97.88 103 VAL A O 1
ATOM 826 N N . ALA A 1 104 ? -8.143 -22.982 8.039 1.00 98.31 104 ALA A N 1
ATOM 827 C CA . ALA A 1 104 ? -8.044 -24.409 8.334 1.00 98.31 104 ALA A CA 1
ATOM 828 C C . ALA A 1 104 ? -7.899 -24.712 9.838 1.00 98.31 104 ALA A C 1
ATOM 830 O O . ALA A 1 104 ? -8.446 -25.705 10.315 1.00 98.31 104 ALA A O 1
ATOM 831 N N . ARG A 1 105 ? -7.223 -23.850 10.613 1.00 98.19 105 ARG A N 1
ATOM 832 C CA . ARG A 1 105 ? -7.106 -23.998 12.078 1.00 98.19 105 ARG A CA 1
ATOM 833 C C . ARG A 1 105 ? -8.443 -23.823 12.804 1.00 98.19 105 ARG A C 1
ATOM 835 O O . ARG A 1 105 ? -8.644 -24.456 13.835 1.00 98.19 105 ARG A O 1
ATOM 842 N N . ASN A 1 106 ? -9.346 -22.984 12.290 1.00 97.31 106 ASN A N 1
ATOM 843 C CA . ASN A 1 106 ? -10.640 -22.705 12.920 1.00 97.31 106 ASN A CA 1
ATOM 844 C C . ASN A 1 106 ? -11.795 -22.703 11.907 1.00 97.31 106 ASN A C 1
ATOM 846 O O . ASN A 1 106 ? -12.471 -21.696 11.691 1.00 97.31 106 ASN A O 1
ATOM 850 N N . ILE A 1 107 ? -12.039 -23.862 11.295 1.00 97.50 107 ILE A N 1
ATOM 851 C CA . ILE A 1 107 ? -13.058 -24.022 10.247 1.00 97.50 107 ILE A CA 1
ATOM 852 C C . ILE A 1 107 ? -14.439 -23.566 10.719 1.00 97.50 107 ILE A C 1
ATOM 854 O O . ILE A 1 107 ? -15.137 -22.888 9.971 1.00 97.50 107 ILE A O 1
ATOM 858 N N . ALA A 1 108 ? -14.818 -23.872 11.964 1.00 96.31 108 ALA A N 1
ATOM 859 C CA . ALA A 1 108 ? -16.127 -23.511 12.504 1.00 96.31 108 ALA A CA 1
ATOM 860 C C . ALA A 1 108 ? -16.386 -21.997 12.404 1.00 96.31 108 ALA A C 1
ATOM 862 O O . ALA A 1 108 ? -17.432 -21.587 11.898 1.00 96.31 108 ALA A O 1
ATOM 863 N N . ALA A 1 109 ? -15.402 -21.172 12.784 1.00 95.31 109 ALA A N 1
ATOM 864 C CA . ALA A 1 109 ? -15.487 -19.714 12.693 1.00 95.31 109 ALA A CA 1
ATOM 865 C C . ALA A 1 109 ? -15.440 -19.177 11.250 1.00 95.31 109 ALA A C 1
ATOM 867 O O . ALA A 1 109 ? -15.860 -18.048 10.995 1.00 95.31 109 ALA A O 1
ATOM 868 N N . HIS A 1 110 ? -14.948 -19.975 10.300 1.00 97.19 110 HIS A N 1
ATOM 869 C CA . HIS A 1 110 ? -14.738 -19.576 8.908 1.00 97.19 110 HIS A CA 1
ATOM 870 C C . HIS A 1 110 ? -15.638 -20.314 7.905 1.00 97.19 110 HIS A C 1
ATOM 872 O O . HIS A 1 110 ? -15.462 -20.168 6.695 1.00 97.19 110 HIS A O 1
ATOM 878 N N . THR A 1 111 ? -16.656 -21.033 8.384 1.00 96.75 111 THR A N 1
ATOM 879 C CA . THR A 1 111 ? -17.661 -21.706 7.546 1.00 96.75 111 THR A CA 1
ATOM 880 C C . THR A 1 111 ? -18.275 -20.772 6.491 1.00 96.75 111 THR A C 1
ATOM 882 O O . THR A 1 111 ? -18.357 -21.186 5.335 1.00 96.75 111 THR A O 1
ATOM 885 N N . PRO A 1 112 ? -18.637 -19.503 6.798 1.00 97.19 112 PRO A N 1
ATOM 886 C CA . PRO A 1 112 ? -19.169 -18.594 5.781 1.00 97.19 112 PRO A CA 1
ATOM 887 C C . PRO A 1 112 ? -18.178 -18.295 4.650 1.00 97.19 112 PRO A C 1
ATOM 889 O O . PRO A 1 112 ? -18.588 -18.176 3.501 1.00 97.19 112 PRO A O 1
ATOM 892 N N . VAL A 1 113 ? -16.877 -18.211 4.948 1.00 96.44 113 VAL A N 1
ATOM 893 C CA . VAL A 1 113 ? -15.837 -17.973 3.931 1.00 96.44 113 VAL A CA 1
ATOM 894 C C . VAL A 1 113 ? -15.751 -19.167 2.985 1.00 96.44 113 VAL A C 1
ATOM 896 O O . VAL A 1 113 ? -15.762 -18.990 1.770 1.00 96.44 113 VAL A O 1
ATOM 899 N N . LEU A 1 114 ? -15.732 -20.385 3.531 1.00 97.31 114 LEU A N 1
ATOM 900 C CA . LEU A 1 114 ? -15.707 -21.610 2.729 1.00 97.31 114 LEU A CA 1
ATOM 901 C C . LEU A 1 114 ? -16.984 -21.771 1.897 1.00 97.31 114 LEU A C 1
ATOM 903 O O . LEU A 1 114 ? -16.898 -22.117 0.723 1.00 97.31 114 LEU A O 1
ATOM 907 N N . ALA A 1 115 ? -18.149 -21.455 2.466 1.00 95.94 115 ALA A N 1
ATOM 908 C CA . ALA A 1 115 ? -19.420 -21.483 1.748 1.00 95.94 115 ALA A CA 1
ATOM 909 C C . ALA A 1 115 ? -19.456 -20.475 0.590 1.00 95.94 115 ALA A C 1
ATOM 911 O O . ALA A 1 115 ? -19.990 -20.785 -0.466 1.00 95.94 115 ALA A O 1
ATOM 912 N N . VAL A 1 116 ? -18.862 -19.290 0.754 1.00 96.31 116 VAL A N 1
ATOM 913 C CA . VAL A 1 116 ? -18.773 -18.293 -0.324 1.00 96.31 116 VAL A CA 1
ATOM 914 C C . VAL A 1 116 ? -17.798 -18.711 -1.421 1.00 96.31 116 VAL A C 1
ATOM 916 O O . VAL A 1 116 ? -18.051 -18.439 -2.589 1.00 96.31 116 VAL A O 1
ATOM 919 N N . VAL A 1 117 ? -16.686 -19.355 -1.069 1.00 96.19 117 VAL A N 1
ATOM 920 C CA . VAL A 1 117 ? -15.636 -19.695 -2.042 1.00 96.19 117 VAL A CA 1
ATOM 921 C C . VAL A 1 117 ? -15.911 -21.012 -2.774 1.00 96.19 117 VAL A C 1
ATOM 923 O O . VAL A 1 117 ? -15.573 -21.126 -3.951 1.00 96.19 117 VAL A O 1
ATOM 926 N N . PHE A 1 118 ? -16.522 -21.989 -2.104 1.00 96.88 118 PHE A N 1
ATOM 927 C CA . PHE A 1 118 ? -16.732 -23.345 -2.627 1.00 96.88 118 PHE A CA 1
ATOM 928 C C . PHE A 1 118 ? -18.197 -23.789 -2.678 1.00 96.88 118 PHE A C 1
ATOM 930 O O . PHE A 1 118 ? -18.485 -24.856 -3.215 1.00 96.88 118 PHE A O 1
ATOM 937 N N . GLY A 1 119 ? -19.122 -23.025 -2.095 1.00 95.44 119 GLY A N 1
ATOM 938 C CA . GLY A 1 119 ? -20.546 -23.341 -2.149 1.00 95.44 119 GLY A CA 1
ATOM 939 C C . GLY A 1 119 ? -21.147 -23.013 -3.511 1.00 95.44 119 GLY A C 1
ATOM 940 O O . GLY A 1 119 ? -20.648 -22.158 -4.232 1.00 95.44 119 GLY A O 1
ATOM 941 N N . SER A 1 120 ? -22.239 -23.696 -3.848 1.00 94.88 120 SER A N 1
ATOM 942 C CA . SER A 1 120 ? -23.025 -23.388 -5.041 1.00 94.88 120 SER A CA 1
ATOM 943 C C . SER A 1 120 ? -24.192 -22.475 -4.680 1.00 94.88 120 SER A C 1
ATOM 945 O O . SER A 1 120 ? -24.978 -22.773 -3.772 1.00 94.88 120 SER A O 1
ATOM 947 N N . PHE A 1 121 ? -24.322 -21.369 -5.407 1.00 92.00 121 PHE A N 1
ATOM 948 C CA . PHE A 1 121 ? -25.438 -20.444 -5.254 1.00 92.00 121 PHE A CA 1
ATOM 949 C C . PHE A 1 121 ? -26.474 -20.616 -6.366 1.00 92.00 121 PHE A C 1
ATOM 951 O O . PHE A 1 121 ? -26.149 -20.888 -7.517 1.00 92.00 121 PHE A O 1
ATOM 958 N N . LYS A 1 122 ? -27.754 -20.373 -6.048 1.00 94.69 122 LYS A N 1
ATOM 959 C CA . LYS A 1 122 ? -28.876 -20.537 -6.999 1.00 94.69 122 LYS A CA 1
ATOM 960 C C . LYS A 1 122 ? -28.778 -19.660 -8.256 1.00 94.69 122 LYS A C 1
ATOM 962 O O . LYS A 1 122 ? -29.485 -19.920 -9.222 1.00 94.69 122 LYS A O 1
ATOM 967 N N . TRP A 1 123 ? -27.981 -18.593 -8.213 1.00 91.75 123 TRP A N 1
ATOM 968 C CA . TRP A 1 123 ? -27.789 -17.655 -9.322 1.00 91.75 123 TRP A CA 1
ATOM 969 C C . TRP A 1 123 ? -26.546 -17.957 -10.169 1.00 91.75 123 TRP A C 1
ATOM 971 O O . TRP A 1 123 ? -26.302 -17.257 -11.150 1.00 91.75 123 TRP A O 1
ATOM 981 N N . GLU A 1 124 ? -25.741 -18.952 -9.798 1.00 92.56 124 GLU A N 1
ATOM 982 C CA . GLU A 1 124 ? -24.580 -19.363 -10.582 1.00 92.56 124 GLU A CA 1
ATOM 983 C C . GLU A 1 124 ? -25.000 -20.323 -11.695 1.00 92.56 124 GLU A C 1
ATOM 985 O O . GLU A 1 124 ? -25.873 -21.170 -11.518 1.00 92.56 124 GLU A O 1
ATOM 990 N N . ALA A 1 125 ? -24.369 -20.192 -12.863 1.00 91.88 125 ALA A N 1
ATOM 991 C CA . ALA A 1 125 ? -24.677 -21.038 -14.014 1.00 91.88 125 ALA A CA 1
ATOM 992 C C . ALA A 1 125 ? -24.192 -22.488 -13.835 1.00 91.88 125 ALA A C 1
ATOM 994 O O . ALA A 1 125 ? -24.726 -23.398 -14.465 1.00 91.88 125 ALA A O 1
ATOM 995 N N . ALA A 1 126 ? -23.170 -22.699 -13.004 1.00 94.69 126 ALA A N 1
ATOM 996 C CA . ALA A 1 126 ? -22.594 -24.002 -12.713 1.00 94.69 126 ALA A CA 1
ATOM 997 C C . ALA A 1 126 ? -21.967 -24.004 -11.313 1.00 94.69 126 ALA A C 1
ATOM 999 O O . ALA A 1 126 ? -21.549 -22.961 -10.813 1.00 94.69 126 ALA A O 1
ATOM 1000 N N . SER A 1 127 ? -21.889 -25.188 -10.704 1.00 95.56 127 SER A N 1
ATOM 1001 C CA . SER A 1 127 ? -21.232 -25.383 -9.409 1.00 95.56 127 SER A CA 1
ATOM 1002 C C . SER A 1 127 ? -19.715 -25.147 -9.517 1.00 95.56 127 SER A C 1
ATOM 1004 O O . SER A 1 127 ? -19.102 -25.591 -10.497 1.00 95.56 127 SER A O 1
ATOM 1006 N N . PRO A 1 128 ? -19.076 -24.504 -8.518 1.00 95.81 128 PRO A N 1
ATOM 1007 C CA . PRO A 1 128 ? -17.620 -24.345 -8.485 1.00 95.81 128 PRO A CA 1
ATOM 1008 C C . PRO A 1 128 ? -16.872 -25.678 -8.326 1.00 95.81 128 PRO A C 1
ATOM 1010 O O . PRO A 1 128 ? -15.695 -25.760 -8.678 1.00 95.81 128 PRO A O 1
ATOM 1013 N N . LEU A 1 129 ? -17.545 -26.714 -7.815 1.00 97.00 129 LEU A N 1
ATOM 1014 C CA . LEU A 1 129 ? -17.011 -28.064 -7.636 1.00 97.00 129 LEU A CA 1
ATOM 1015 C C . LEU A 1 129 ? -17.872 -29.099 -8.376 1.00 97.00 129 LEU A C 1
ATOM 1017 O O . LEU A 1 129 ? -19.098 -28.960 -8.416 1.00 97.00 129 LEU A O 1
ATOM 1021 N N . ASP A 1 130 ? -17.240 -30.124 -8.949 1.00 96.62 130 ASP A N 1
ATOM 1022 C CA . ASP A 1 130 ? -17.939 -31.280 -9.527 1.00 96.62 130 ASP A CA 1
ATOM 1023 C C . ASP A 1 130 ? -18.360 -32.308 -8.454 1.00 96.62 130 ASP A C 1
ATOM 1025 O O . ASP A 1 130 ? -18.126 -32.119 -7.259 1.00 96.62 130 ASP A O 1
ATOM 1029 N N . GLU A 1 131 ? -18.995 -33.410 -8.870 1.00 95.94 131 GLU A N 1
ATOM 1030 C CA . GLU A 1 131 ? -19.428 -34.487 -7.960 1.00 95.94 131 GLU A CA 1
ATOM 1031 C C . GLU A 1 131 ? -18.262 -35.158 -7.218 1.00 95.94 131 GLU A C 1
ATOM 1033 O O . GLU A 1 131 ? -18.444 -35.696 -6.127 1.00 95.94 131 GLU A O 1
ATOM 1038 N N . ALA A 1 132 ? -17.054 -35.099 -7.784 1.00 95.94 132 ALA A N 1
ATOM 1039 C CA . ALA A 1 132 ? -15.837 -35.590 -7.159 1.00 95.94 132 ALA A CA 1
ATOM 1040 C C . ALA A 1 132 ? -15.155 -34.516 -6.292 1.00 95.94 132 ALA A C 1
ATOM 1042 O O . ALA A 1 132 ? -14.075 -34.767 -5.770 1.00 95.94 132 ALA A O 1
ATOM 1043 N N . GLY A 1 133 ? -15.727 -33.319 -6.134 1.00 95.12 133 GLY A N 1
ATOM 1044 C CA . GLY A 1 133 ? -15.115 -32.219 -5.389 1.00 95.12 133 GLY A CA 1
ATOM 1045 C C . GLY A 1 133 ? -13.930 -31.562 -6.101 1.00 95.12 133 GLY A C 1
ATOM 1046 O O . GLY A 1 133 ? -13.169 -30.835 -5.456 1.00 95.12 133 GLY A O 1
ATOM 1047 N N . LYS A 1 134 ? -13.741 -31.813 -7.404 1.00 97.31 134 LYS A N 1
ATOM 1048 C CA . LYS A 1 134 ? -12.714 -31.146 -8.206 1.00 97.31 134 LYS A CA 1
ATOM 1049 C C . LYS A 1 134 ? -13.163 -29.757 -8.619 1.00 97.31 134 LYS A C 1
ATOM 1051 O O . LYS A 1 134 ? -14.343 -29.516 -8.869 1.00 97.31 134 LYS A O 1
ATOM 1056 N N . LEU A 1 135 ? -12.198 -28.851 -8.735 1.00 96.31 135 LEU A N 1
ATOM 1057 C CA . LEU A 1 135 ? -12.455 -27.491 -9.188 1.00 96.31 135 LEU A CA 1
ATOM 1058 C C . LEU A 1 135 ? -12.939 -27.470 -10.649 1.00 96.31 135 LEU A C 1
ATOM 1060 O O . LEU A 1 135 ? -12.272 -28.001 -11.537 1.00 96.31 135 LEU A O 1
ATOM 1064 N N . THR A 1 136 ? -14.071 -26.818 -10.920 1.00 96.38 136 THR A N 1
ATOM 1065 C CA . THR A 1 136 ? -14.571 -26.631 -12.291 1.00 96.38 136 THR A CA 1
ATOM 1066 C C . THR A 1 136 ? -14.052 -25.318 -12.898 1.00 96.38 136 THR A C 1
ATOM 1068 O O . THR A 1 136 ? -13.677 -24.394 -12.168 1.00 96.38 136 THR A O 1
ATOM 1071 N N . PRO A 1 137 ? -14.085 -25.148 -14.236 1.00 94.94 137 PRO A N 1
ATOM 1072 C CA . PRO A 1 137 ? -13.784 -23.858 -14.866 1.00 94.94 137 PRO A CA 1
ATOM 1073 C C . PRO A 1 137 ? -14.723 -22.716 -14.442 1.00 94.94 137 PRO A C 1
ATOM 1075 O O . PRO A 1 137 ? -14.375 -21.550 -14.614 1.00 94.94 137 PRO A O 1
ATOM 1078 N N . ALA A 1 138 ? -15.903 -23.042 -13.900 1.00 94.69 138 ALA A N 1
ATOM 1079 C CA . ALA A 1 138 ? -16.874 -22.073 -13.402 1.00 94.69 138 ALA A CA 1
ATOM 1080 C C . ALA A 1 138 ? -16.570 -21.586 -11.976 1.00 94.69 138 ALA A C 1
ATOM 1082 O O . ALA A 1 138 ? -17.227 -20.662 -11.501 1.00 94.69 138 ALA A O 1
ATOM 1083 N N . ALA A 1 139 ? -15.587 -22.183 -11.293 1.00 96.00 139 ALA A N 1
ATOM 1084 C CA . ALA A 1 139 ? -15.218 -21.781 -9.946 1.00 96.00 139 ALA A CA 1
ATOM 1085 C C . ALA A 1 139 ? -14.801 -20.308 -9.873 1.00 96.00 139 ALA A C 1
ATOM 1087 O O . ALA A 1 139 ? -14.111 -19.789 -10.754 1.00 96.00 139 ALA A O 1
ATOM 1088 N N . GLY A 1 140 ? -15.177 -19.645 -8.778 1.00 94.44 140 GLY A N 1
ATOM 1089 C CA . GLY A 1 140 ? -14.794 -18.262 -8.525 1.00 94.44 140 GLY A CA 1
ATOM 1090 C C . GLY A 1 140 ? -13.274 -18.073 -8.501 1.00 94.44 140 GLY A C 1
ATOM 1091 O O . GLY A 1 140 ? -12.508 -18.974 -8.146 1.00 94.44 140 GLY A O 1
ATOM 1092 N N . SER A 1 141 ? -12.824 -16.859 -8.825 1.00 96.12 141 SER A N 1
ATOM 1093 C CA . SER A 1 141 ? -11.396 -16.533 -8.934 1.00 96.12 141 SER A CA 1
ATOM 1094 C C . SER A 1 141 ? -10.607 -16.828 -7.655 1.00 96.12 141 SER A C 1
ATOM 1096 O O . SER A 1 141 ? -9.427 -17.146 -7.724 1.00 96.12 141 SER A O 1
ATOM 1098 N N . TRP A 1 142 ? -11.249 -16.757 -6.486 1.00 97.00 142 TRP A N 1
ATOM 1099 C CA . TRP A 1 142 ? -10.633 -17.075 -5.197 1.00 97.00 142 TRP A CA 1
ATOM 1100 C C . TRP A 1 142 ? -10.323 -18.560 -5.021 1.00 97.00 142 TRP A C 1
ATOM 1102 O O . TRP A 1 142 ? -9.248 -18.894 -4.529 1.00 97.00 142 TRP A 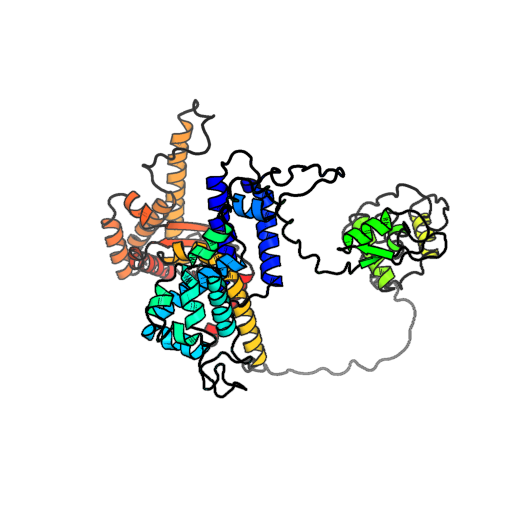O 1
ATOM 1112 N N . ALA A 1 143 ? -11.224 -19.446 -5.448 1.00 96.94 143 ALA A N 1
ATOM 1113 C CA . ALA A 1 143 ? -10.998 -20.886 -5.380 1.00 96.94 143 ALA A CA 1
ATOM 1114 C C . ALA A 1 143 ? -9.884 -21.301 -6.355 1.00 96.94 143 ALA A C 1
ATOM 1116 O O . ALA A 1 143 ? -8.977 -22.048 -5.987 1.00 96.94 143 ALA A O 1
ATOM 1117 N N . GLN A 1 144 ? -9.891 -20.722 -7.563 1.00 96.88 144 GLN A N 1
ATOM 1118 C CA . GLN A 1 144 ? -8.813 -20.884 -8.543 1.00 96.88 144 GLN A CA 1
ATOM 1119 C C . GLN A 1 144 ? -7.476 -20.342 -8.020 1.00 96.88 144 GLN A C 1
ATOM 1121 O O . GLN A 1 144 ? -6.441 -20.981 -8.199 1.00 96.88 144 GLN A O 1
ATOM 1126 N N . GLN A 1 145 ? -7.487 -19.186 -7.347 1.00 97.69 145 GLN A N 1
ATOM 1127 C CA . GLN A 1 145 ? -6.285 -18.580 -6.775 1.00 97.69 145 GLN A CA 1
ATOM 1128 C C . GLN A 1 145 ? -5.702 -19.426 -5.640 1.00 97.69 145 GLN A C 1
ATOM 1130 O O . GLN A 1 145 ? -4.493 -19.626 -5.620 1.00 97.69 145 GLN A O 1
ATOM 1135 N N . LEU A 1 146 ? -6.536 -19.943 -4.729 1.00 98.06 146 LEU A N 1
ATOM 1136 C CA . LEU A 1 146 ? -6.093 -20.861 -3.675 1.00 98.06 146 LEU A CA 1
ATOM 1137 C C . LEU A 1 146 ? -5.461 -22.117 -4.281 1.00 98.06 146 LEU A C 1
ATOM 1139 O O . LEU A 1 146 ? -4.352 -22.477 -3.899 1.00 98.06 146 LEU A O 1
ATOM 1143 N N . TYR A 1 147 ? -6.129 -22.748 -5.250 1.00 97.88 147 TYR A N 1
ATOM 1144 C CA . TYR A 1 147 ? -5.574 -23.914 -5.931 1.00 97.88 147 TYR A CA 1
ATOM 1145 C C . TYR A 1 147 ? -4.212 -23.592 -6.561 1.00 97.88 147 TYR A C 1
ATOM 1147 O O . TYR A 1 147 ? -3.234 -24.282 -6.288 1.00 97.88 147 TYR A O 1
ATOM 1155 N N . ALA A 1 148 ? -4.114 -22.495 -7.319 1.00 97.19 148 ALA A N 1
ATOM 1156 C CA . ALA A 1 148 ? -2.862 -22.069 -7.937 1.00 97.19 148 ALA A CA 1
ATOM 1157 C C . ALA A 1 148 ? -1.751 -21.794 -6.910 1.00 97.19 148 ALA A C 1
ATOM 1159 O O . ALA A 1 148 ? -0.616 -22.193 -7.142 1.00 97.19 148 ALA A O 1
ATOM 1160 N N . ASP A 1 149 ? -2.058 -21.147 -5.782 1.00 98.06 149 ASP A N 1
ATOM 1161 C CA . ASP A 1 149 ? -1.071 -20.866 -4.734 1.00 98.06 149 ASP A CA 1
ATOM 1162 C C . ASP A 1 149 ? -0.550 -22.152 -4.078 1.00 98.06 149 ASP A C 1
ATOM 1164 O O . ASP A 1 149 ? 0.644 -22.261 -3.803 1.00 98.06 149 ASP A O 1
ATOM 1168 N N . VAL A 1 150 ? -1.428 -23.134 -3.850 1.00 98.06 150 VAL A N 1
ATOM 1169 C CA . VAL A 1 150 ? -1.053 -24.430 -3.264 1.00 98.06 150 VAL A CA 1
ATOM 1170 C C . VAL A 1 150 ? -0.198 -25.239 -4.235 1.00 98.06 150 VAL A C 1
ATOM 1172 O O . VAL A 1 150 ? 0.780 -25.840 -3.807 1.00 98.06 150 VAL A O 1
ATOM 1175 N N . GLN A 1 151 ? -0.489 -25.195 -5.539 1.00 97.31 151 GLN A N 1
ATOM 1176 C CA . GLN A 1 151 ? 0.312 -25.888 -6.556 1.00 97.31 151 GLN A CA 1
ATOM 1177 C C . GLN A 1 151 ? 1.779 -25.424 -6.589 1.00 97.31 151 GLN A C 1
ATOM 1179 O O . GLN A 1 151 ? 2.659 -26.229 -6.877 1.00 97.31 151 GLN A O 1
ATOM 1184 N N . ILE A 1 152 ? 2.079 -24.170 -6.223 1.00 96.19 152 ILE A N 1
ATOM 1185 C CA . ILE A 1 152 ? 3.470 -23.674 -6.144 1.00 96.19 152 ILE A CA 1
ATOM 1186 C C . ILE A 1 152 ? 4.275 -24.446 -5.082 1.00 96.19 152 ILE A C 1
ATOM 1188 O O . ILE A 1 152 ? 5.486 -24.600 -5.204 1.00 96.19 152 ILE A O 1
ATOM 1192 N N . LEU A 1 153 ? 3.616 -24.983 -4.050 1.00 95.00 153 LEU A N 1
ATOM 1193 C CA . LEU A 1 153 ? 4.279 -25.762 -3.003 1.00 95.00 153 LEU A CA 1
ATOM 1194 C C . LEU A 1 153 ? 4.766 -27.137 -3.492 1.00 95.00 153 LEU A C 1
ATOM 1196 O O . LEU A 1 153 ? 5.563 -27.762 -2.797 1.00 95.00 153 LEU A O 1
ATOM 1200 N N . ALA A 1 154 ? 4.332 -27.607 -4.668 1.00 93.94 154 ALA A N 1
ATOM 1201 C CA . ALA A 1 154 ? 4.738 -28.902 -5.220 1.00 93.94 154 ALA A CA 1
ATOM 1202 C C . ALA A 1 154 ? 6.240 -28.983 -5.533 1.00 93.94 154 ALA A C 1
ATOM 1204 O O . ALA A 1 154 ? 6.805 -30.072 -5.552 1.00 93.94 154 ALA A O 1
ATOM 1205 N N . GLU A 1 155 ? 6.884 -27.835 -5.761 1.00 88.75 155 GLU A N 1
ATOM 1206 C CA . GLU A 1 155 ? 8.322 -27.729 -6.041 1.00 88.75 155 GLU A CA 1
ATOM 1207 C C . GLU A 1 155 ? 9.192 -27.850 -4.774 1.00 88.75 155 GLU A C 1
ATOM 1209 O O . GLU A 1 155 ? 10.418 -27.749 -4.846 1.00 88.75 155 GLU A O 1
ATOM 1214 N N . HIS A 1 156 ? 8.576 -28.043 -3.604 1.00 89.88 156 HIS A N 1
ATOM 1215 C CA . HIS A 1 156 ? 9.256 -28.060 -2.314 1.00 89.88 156 HIS A CA 1
ATOM 1216 C C . HIS A 1 156 ? 8.893 -29.304 -1.504 1.00 89.88 156 HIS A C 1
ATOM 1218 O O . HIS A 1 156 ? 7.727 -29.689 -1.438 1.00 89.88 156 HIS A O 1
ATOM 1224 N N . ASP A 1 157 ? 9.883 -29.884 -0.822 1.00 84.69 157 ASP A N 1
ATOM 1225 C CA . ASP A 1 157 ? 9.723 -31.116 -0.034 1.00 84.69 157 ASP A CA 1
ATOM 1226 C C . ASP A 1 157 ? 8.580 -31.015 0.992 1.00 84.69 157 ASP A C 1
ATOM 1228 O O . ASP A 1 157 ? 7.761 -31.928 1.106 1.00 84.69 157 ASP A O 1
ATOM 1232 N N . ASP A 1 158 ? 8.468 -29.865 1.668 1.00 81.31 158 ASP A N 1
ATOM 1233 C CA . ASP A 1 158 ? 7.439 -29.594 2.683 1.00 81.31 158 ASP A CA 1
ATOM 1234 C C . ASP A 1 158 ? 6.008 -29.597 2.107 1.00 81.31 158 ASP A C 1
ATOM 1236 O O . ASP A 1 158 ? 5.041 -29.832 2.831 1.00 81.31 158 ASP A O 1
ATOM 1240 N N . GLY A 1 159 ? 5.854 -29.311 0.811 1.00 90.69 159 GLY A N 1
ATOM 1241 C CA . GLY A 1 159 ? 4.565 -29.152 0.140 1.00 90.69 159 GLY A CA 1
ATOM 1242 C C . GLY A 1 159 ? 4.198 -30.277 -0.823 1.00 90.69 159 GLY A C 1
ATOM 1243 O O . GLY A 1 159 ? 3.013 -30.509 -1.061 1.00 90.69 159 GLY A O 1
ATOM 1244 N N . TYR A 1 160 ? 5.182 -31.007 -1.348 1.00 92.06 160 TYR A N 1
ATOM 1245 C CA . TYR A 1 160 ? 4.995 -32.014 -2.393 1.00 92.06 160 TYR A CA 1
ATOM 1246 C C . TYR A 1 160 ? 3.931 -33.059 -2.037 1.00 92.06 160 TYR A C 1
ATOM 1248 O O . TYR A 1 160 ? 3.001 -33.299 -2.808 1.00 92.06 160 TYR A O 1
ATOM 1256 N N . MET A 1 161 ? 4.032 -33.648 -0.841 1.00 92.94 161 MET A N 1
ATOM 1257 C CA . MET A 1 161 ? 3.094 -34.680 -0.390 1.00 92.94 161 MET A CA 1
ATOM 1258 C C . MET A 1 161 ? 1.673 -34.131 -0.251 1.00 92.94 161 MET A C 1
ATOM 1260 O O . MET A 1 161 ? 0.724 -34.794 -0.654 1.00 92.94 161 MET A O 1
ATOM 1264 N N . LEU A 1 162 ? 1.532 -32.901 0.254 1.00 96.50 162 LEU A N 1
ATOM 1265 C CA . LEU A 1 162 ? 0.234 -32.246 0.389 1.00 96.50 162 LEU A CA 1
ATOM 1266 C C . LEU A 1 162 ? -0.412 -32.036 -0.982 1.00 96.50 162 LEU A C 1
ATOM 1268 O O . LEU A 1 162 ? -1.582 -32.357 -1.161 1.00 96.50 162 LEU A O 1
ATOM 1272 N N . VAL A 1 163 ? 0.338 -31.495 -1.947 1.00 96.50 163 VAL A N 1
ATOM 1273 C CA . VAL A 1 163 ? -0.195 -31.201 -3.285 1.00 96.50 163 VAL A CA 1
ATOM 1274 C C . VAL A 1 163 ? -0.571 -32.488 -4.015 1.00 96.50 163 VAL A C 1
ATOM 1276 O O . VAL A 1 163 ? -1.637 -32.557 -4.627 1.00 96.50 163 VAL A O 1
ATOM 1279 N N . ARG A 1 164 ? 0.267 -33.525 -3.906 1.00 95.06 164 ARG A N 1
ATOM 1280 C CA . ARG A 1 164 ? -0.009 -34.846 -4.475 1.00 95.06 164 ARG A CA 1
ATOM 1281 C C . ARG A 1 164 ? -1.298 -35.443 -3.911 1.00 95.06 164 ARG A C 1
ATOM 1283 O O . ARG A 1 164 ? -2.123 -35.922 -4.683 1.00 95.06 164 ARG A O 1
ATOM 1290 N N . ASP A 1 165 ? -1.465 -35.407 -2.591 1.00 96.44 165 ASP A N 1
ATOM 1291 C CA . ASP A 1 165 ? -2.612 -36.018 -1.915 1.00 96.44 165 ASP A CA 1
ATOM 1292 C C . ASP A 1 165 ? -3.893 -35.176 -2.084 1.00 96.44 165 ASP A C 1
ATOM 1294 O O . ASP A 1 165 ? -4.992 -35.725 -2.122 1.00 96.44 165 ASP A O 1
ATOM 1298 N N . MET A 1 166 ? -3.766 -33.853 -2.246 1.00 97.31 166 MET A N 1
ATOM 1299 C CA . MET A 1 166 ? -4.880 -32.953 -2.572 1.00 97.31 166 MET A CA 1
ATOM 1300 C C . MET A 1 166 ? -5.409 -33.183 -3.994 1.00 97.31 166 MET A C 1
ATOM 1302 O O . MET A 1 166 ? -6.614 -33.061 -4.229 1.00 97.31 166 MET A O 1
ATOM 1306 N N . GLY A 1 167 ? -4.524 -33.469 -4.955 1.00 95.25 167 GLY A N 1
ATOM 1307 C CA . GLY A 1 167 ? -4.879 -33.546 -6.371 1.00 95.25 167 GLY A CA 1
ATOM 1308 C C . GLY A 1 167 ? -5.610 -32.283 -6.839 1.00 95.25 167 GLY A C 1
ATOM 1309 O O . GLY A 1 167 ? -5.171 -31.165 -6.575 1.00 95.25 167 GLY A O 1
ATOM 1310 N N . ASP A 1 168 ? -6.762 -32.462 -7.490 1.00 94.94 168 ASP A N 1
ATOM 1311 C CA . ASP A 1 168 ? -7.611 -31.368 -7.989 1.00 94.94 168 ASP A CA 1
ATOM 1312 C C . ASP A 1 168 ? -8.724 -30.945 -7.014 1.00 94.94 168 ASP A C 1
ATOM 1314 O O . ASP A 1 168 ? -9.648 -30.230 -7.407 1.00 94.94 168 ASP A O 1
ATOM 1318 N N . GLN A 1 169 ? -8.666 -31.395 -5.756 1.00 97.44 169 GLN A N 1
ATOM 1319 C CA . GLN A 1 169 ? -9.731 -31.237 -4.759 1.00 97.44 169 GLN A CA 1
ATOM 1320 C C . GLN A 1 169 ? -9.298 -30.285 -3.625 1.00 97.44 169 GLN A C 1
ATOM 1322 O O . GLN A 1 169 ? -8.987 -30.724 -2.515 1.00 97.44 169 GLN A O 1
ATOM 1327 N N . PRO A 1 170 ? -9.295 -28.955 -3.844 1.00 96.88 170 PRO A N 1
ATOM 1328 C CA . PRO A 1 170 ? -8.788 -27.988 -2.863 1.00 96.88 170 PRO A CA 1
ATOM 1329 C C . PRO A 1 170 ? -9.570 -27.967 -1.541 1.00 96.88 170 PRO A C 1
ATOM 1331 O O . PRO A 1 170 ? -9.042 -27.526 -0.521 1.00 96.88 170 PRO A O 1
ATOM 1334 N N . LEU A 1 171 ? -10.810 -28.470 -1.515 1.00 96.50 171 LEU A N 1
ATOM 1335 C CA . LEU A 1 171 ? -11.601 -28.566 -0.285 1.00 96.50 171 LEU A CA 1
ATOM 1336 C C . LEU A 1 171 ? -11.036 -29.610 0.704 1.00 96.50 171 LEU A C 1
ATOM 1338 O O . LEU A 1 171 ? -11.301 -29.525 1.907 1.00 96.50 171 LEU A O 1
ATOM 1342 N N . LEU A 1 172 ? -10.201 -30.552 0.237 1.00 97.94 172 LEU A N 1
ATOM 1343 C CA . LEU A 1 172 ? -9.512 -31.514 1.104 1.00 97.94 172 LEU A CA 1
ATOM 1344 C C . LEU A 1 172 ? -8.600 -30.833 2.132 1.00 97.94 172 LEU A C 1
ATOM 1346 O O . LEU A 1 172 ? -8.448 -31.344 3.243 1.00 97.94 172 LEU A O 1
ATOM 1350 N N . LEU A 1 173 ? -8.075 -29.644 1.813 1.00 98.25 173 LEU A N 1
ATOM 1351 C CA . LEU A 1 173 ? -7.249 -28.829 2.715 1.00 98.25 173 LEU A CA 1
ATOM 1352 C C . LEU A 1 173 ? -7.980 -28.410 3.997 1.00 98.25 173 LEU A C 1
ATOM 1354 O O . LEU A 1 173 ? -7.341 -28.074 4.990 1.00 98.25 173 LEU A O 1
ATOM 1358 N N . PHE A 1 174 ? -9.313 -28.423 3.992 1.00 98.12 174 PHE A N 1
ATOM 1359 C CA . PHE A 1 174 ? -10.146 -28.058 5.140 1.00 98.12 174 PHE A CA 1
ATOM 1360 C C . PHE A 1 174 ? -10.855 -29.270 5.753 1.00 98.12 174 PHE A C 1
ATOM 1362 O O . PHE A 1 174 ? -11.677 -29.116 6.650 1.00 98.12 174 PHE A O 1
ATOM 1369 N N . THR A 1 175 ? -10.549 -30.479 5.283 1.00 96.19 175 THR A N 1
ATOM 1370 C CA . THR A 1 175 ? -11.133 -31.726 5.783 1.00 96.19 175 THR A CA 1
ATOM 1371 C C . THR A 1 175 ? -10.019 -32.719 6.105 1.00 96.19 175 THR A C 1
ATOM 1373 O O . THR A 1 175 ? -9.388 -32.604 7.154 1.00 96.19 175 THR A O 1
ATOM 1376 N N . HIS A 1 176 ? -9.738 -33.662 5.208 1.00 96.94 176 HIS A N 1
ATOM 1377 C CA . HIS A 1 176 ? -8.816 -34.772 5.439 1.00 96.94 176 HIS A CA 1
ATOM 1378 C C . HIS A 1 176 ? -7.341 -34.348 5.479 1.00 96.94 176 HIS A C 1
ATOM 1380 O O . HIS A 1 176 ? -6.567 -34.927 6.232 1.00 96.94 176 HIS A O 1
ATOM 1386 N N . LEU A 1 177 ? -6.958 -33.309 4.730 1.00 98.12 177 LEU A N 1
ATOM 1387 C CA . LEU A 1 177 ? -5.574 -32.820 4.642 1.00 98.12 177 LEU A CA 1
ATOM 1388 C C . LEU A 1 177 ? -5.309 -31.605 5.539 1.00 98.12 177 LEU A C 1
ATOM 1390 O O . LEU A 1 177 ? -4.264 -30.965 5.437 1.00 98.12 177 LEU A O 1
ATOM 1394 N N . ARG A 1 178 ? -6.248 -31.273 6.432 1.00 98.06 178 ARG A N 1
ATOM 1395 C CA . ARG A 1 178 ? -6.191 -30.077 7.282 1.00 98.06 178 ARG A CA 1
ATOM 1396 C C . ARG A 1 178 ? -4.917 -29.992 8.112 1.00 98.06 178 ARG A C 1
ATOM 1398 O O . ARG A 1 178 ? -4.275 -28.947 8.150 1.00 98.06 178 ARG A O 1
ATOM 1405 N N . GLU A 1 179 ? -4.569 -31.072 8.804 1.00 97.62 179 GLU A N 1
ATOM 1406 C CA . GLU A 1 179 ? -3.413 -31.083 9.707 1.00 97.62 179 GLU A CA 1
ATOM 1407 C C . GLU A 1 179 ? -2.106 -30.942 8.934 1.00 97.62 179 GLU A C 1
ATOM 1409 O O . GLU A 1 179 ? -1.276 -30.109 9.293 1.00 97.62 179 GLU A O 1
ATOM 1414 N N . GLN A 1 180 ? -1.980 -31.664 7.819 1.00 97.12 180 GLN A N 1
ATOM 1415 C CA . GLN A 1 180 ? -0.842 -31.547 6.915 1.00 97.12 180 GLN A CA 1
ATOM 1416 C C . GLN A 1 180 ? -0.723 -30.120 6.372 1.00 97.12 180 GLN A C 1
ATOM 1418 O O . GLN A 1 180 ? 0.338 -29.514 6.482 1.00 97.12 180 GLN A O 1
ATOM 1423 N N . PHE A 1 181 ? -1.817 -29.537 5.869 1.00 98.38 181 PHE A N 1
ATOM 1424 C CA . PHE A 1 181 ? -1.809 -28.185 5.309 1.00 98.38 181 PHE A CA 1
ATOM 1425 C C . PHE A 1 181 ? -1.394 -27.121 6.328 1.00 98.38 181 PHE A C 1
ATOM 1427 O O . PHE A 1 181 ? -0.613 -26.226 6.006 1.00 98.38 181 PHE A O 1
ATOM 1434 N N . VAL A 1 182 ? -1.879 -27.220 7.568 1.00 98.00 182 VAL A N 1
ATOM 1435 C CA . VAL A 1 182 ? -1.522 -26.295 8.654 1.00 98.00 182 VAL A CA 1
ATOM 1436 C C . VAL A 1 182 ? -0.046 -26.408 9.055 1.00 98.00 182 VAL A C 1
ATOM 1438 O O . VAL A 1 182 ? 0.518 -25.414 9.519 1.00 98.00 182 VAL A O 1
ATOM 1441 N N . GLN A 1 183 ? 0.564 -27.584 8.886 1.00 95.81 183 GLN A N 1
ATOM 1442 C CA . GLN A 1 183 ? 1.963 -27.848 9.230 1.00 95.81 183 GLN A CA 1
ATOM 1443 C C . GLN A 1 183 ? 2.959 -27.421 8.145 1.00 95.81 183 GLN A C 1
ATOM 1445 O O . GLN A 1 183 ? 4.116 -27.172 8.480 1.00 95.81 183 GLN A O 1
ATOM 1450 N N . VAL A 1 184 ? 2.542 -27.305 6.877 1.00 96.88 184 VAL A N 1
ATOM 1451 C CA . VAL A 1 184 ? 3.443 -26.879 5.792 1.00 96.88 184 VAL A CA 1
ATOM 1452 C C . VAL A 1 184 ? 3.997 -25.477 6.066 1.00 96.88 184 VAL A C 1
ATOM 1454 O O . VAL A 1 184 ? 3.241 -24.514 6.233 1.00 96.88 184 VAL A O 1
ATOM 1457 N N . ASP A 1 185 ? 5.323 -25.327 6.052 1.00 95.62 185 ASP A N 1
ATOM 1458 C CA . ASP A 1 185 ? 5.953 -24.011 6.127 1.00 95.62 185 ASP A CA 1
ATOM 1459 C C . ASP A 1 185 ? 5.922 -23.311 4.766 1.00 95.62 185 ASP A C 1
ATOM 1461 O O . ASP A 1 185 ? 6.838 -23.391 3.950 1.00 95.62 185 ASP A O 1
ATOM 1465 N N . VAL A 1 186 ? 4.875 -22.524 4.550 1.00 97.62 186 VAL A N 1
ATOM 1466 C CA . VAL A 1 186 ? 4.688 -21.759 3.311 1.00 97.62 186 VAL A CA 1
ATOM 1467 C C . VAL A 1 186 ? 5.734 -20.653 3.120 1.00 97.62 186 VAL A C 1
ATOM 1469 O O . VAL A 1 186 ? 5.879 -20.130 2.016 1.00 97.62 186 VAL A O 1
ATOM 1472 N N . THR A 1 187 ? 6.520 -20.301 4.148 1.00 96.00 187 THR A N 1
ATOM 1473 C CA . THR A 1 187 ? 7.633 -19.348 3.997 1.00 96.00 187 THR A CA 1
ATOM 1474 C C . THR A 1 187 ? 8.804 -19.930 3.205 1.00 96.00 187 THR A C 1
ATOM 1476 O O . THR A 1 187 ? 9.664 -19.164 2.752 1.00 96.00 187 THR A O 1
ATOM 1479 N N . VAL A 1 188 ? 8.812 -21.251 2.963 1.00 94.69 188 VAL A N 1
ATOM 1480 C CA . VAL A 1 188 ? 9.766 -21.923 2.070 1.00 94.69 188 VAL A CA 1
ATOM 1481 C C . VAL A 1 188 ? 9.817 -21.259 0.695 1.00 94.69 188 VAL A C 1
ATOM 1483 O O . VAL A 1 188 ? 10.904 -21.085 0.159 1.00 94.69 188 VAL A O 1
ATOM 1486 N N . LEU A 1 189 ? 8.691 -20.738 0.192 1.00 95.56 189 LEU A N 1
ATOM 1487 C CA . LEU A 1 189 ? 8.623 -20.013 -1.081 1.00 95.56 189 LEU A CA 1
ATOM 1488 C C . LEU A 1 189 ? 9.541 -18.776 -1.099 1.00 95.56 189 LEU A C 1
ATOM 1490 O O . LEU A 1 189 ? 10.232 -18.497 -2.081 1.00 95.56 189 LEU A O 1
ATOM 1494 N N . LYS A 1 190 ? 9.596 -18.035 0.017 1.00 95.38 190 LYS A N 1
ATOM 1495 C CA . LYS A 1 190 ? 10.479 -16.863 0.153 1.00 95.38 190 LYS A CA 1
ATOM 1496 C C . LYS A 1 190 ? 11.928 -17.295 0.305 1.00 95.38 190 LYS A C 1
ATOM 1498 O O . LYS A 1 190 ? 12.808 -16.716 -0.333 1.00 95.38 190 LYS A O 1
ATOM 1503 N N . ARG A 1 191 ? 12.166 -18.313 1.141 1.00 93.06 191 ARG A N 1
ATOM 1504 C CA . ARG A 1 191 ? 13.502 -18.861 1.403 1.00 93.06 191 ARG A CA 1
ATOM 1505 C C . ARG A 1 191 ? 14.124 -19.410 0.120 1.00 93.06 191 ARG A C 1
ATOM 1507 O O . ARG A 1 191 ? 15.261 -19.060 -0.172 1.00 93.06 191 ARG A O 1
ATOM 1514 N N . ALA A 1 192 ? 13.369 -20.158 -0.681 1.00 91.44 192 ALA A N 1
ATOM 1515 C CA . ALA A 1 192 ? 13.803 -20.696 -1.965 1.00 91.44 192 ALA A CA 1
ATOM 1516 C C . ALA A 1 192 ? 14.241 -19.579 -2.921 1.00 91.44 192 ALA A C 1
ATOM 1518 O O . ALA A 1 192 ? 15.359 -19.613 -3.434 1.00 91.44 192 ALA A O 1
ATOM 1519 N N . TYR A 1 193 ? 13.432 -18.524 -3.070 1.00 93.00 193 TYR A N 1
ATOM 1520 C CA . TYR A 1 193 ? 13.783 -17.384 -3.923 1.00 93.00 193 TYR A CA 1
ATOM 1521 C C . TYR A 1 193 ? 15.039 -16.630 -3.445 1.00 93.00 193 TYR A C 1
ATOM 1523 O O . TYR A 1 193 ? 15.862 -16.191 -4.255 1.00 93.00 193 TYR A O 1
ATOM 1531 N N . GLN A 1 194 ? 15.183 -16.451 -2.129 1.00 90.12 194 GLN A N 1
ATOM 1532 C CA . GLN A 1 194 ? 16.298 -15.709 -1.528 1.00 90.12 194 GLN A CA 1
ATOM 1533 C C . GLN A 1 194 ? 17.580 -16.534 -1.395 1.00 90.12 194 GLN A C 1
ATOM 1535 O O . GLN A 1 194 ? 18.669 -15.955 -1.308 1.00 90.12 194 GLN A O 1
ATOM 1540 N N . SER A 1 195 ? 17.462 -17.861 -1.375 1.00 87.06 195 SER A N 1
ATOM 1541 C CA . SER A 1 195 ? 18.594 -18.766 -1.264 1.00 87.06 195 SER A CA 1
ATOM 1542 C C . SER A 1 195 ? 19.551 -18.577 -2.441 1.00 87.06 195 SER A C 1
ATOM 1544 O O . SER A 1 195 ? 19.163 -18.343 -3.591 1.00 87.06 195 SER A O 1
ATOM 1546 N N . VAL A 1 196 ? 20.844 -18.622 -2.130 1.00 71.88 196 VAL A N 1
ATOM 1547 C CA . VAL A 1 196 ? 21.872 -18.761 -3.155 1.00 71.88 196 VAL A CA 1
ATOM 1548 C C . VAL A 1 196 ? 21.925 -20.244 -3.454 1.00 71.88 196 VAL A C 1
ATOM 1550 O O . VAL A 1 196 ? 22.336 -21.013 -2.590 1.00 71.88 196 VAL A O 1
ATOM 1553 N N . ALA A 1 197 ? 21.485 -20.646 -4.644 1.00 67.12 197 ALA A N 1
ATOM 1554 C CA . ALA A 1 197 ? 21.809 -21.974 -5.135 1.00 67.12 197 ALA A CA 1
ATOM 1555 C C . ALA A 1 197 ? 23.337 -22.041 -5.219 1.00 67.12 197 ALA A C 1
ATOM 1557 O O . ALA A 1 197 ? 23.936 -21.326 -6.021 1.00 67.12 197 ALA A O 1
ATOM 1558 N N . ILE A 1 198 ? 23.964 -22.801 -4.321 1.00 66.00 198 ILE A N 1
ATOM 1559 C CA . ILE A 1 198 ? 25.394 -23.084 -4.400 1.00 66.00 198 ILE A CA 1
ATOM 1560 C C . ILE A 1 198 ? 25.506 -24.236 -5.397 1.00 66.00 198 ILE A C 1
ATOM 1562 O O . ILE A 1 198 ? 25.043 -25.335 -5.078 1.00 66.00 198 ILE A O 1
ATOM 1566 N N . PRO A 1 199 ? 26.035 -24.006 -6.609 1.00 62.88 199 PRO A N 1
ATOM 1567 C CA . PRO A 1 199 ? 26.222 -25.095 -7.548 1.00 62.88 199 PRO A CA 1
ATOM 1568 C C . PRO A 1 199 ? 27.187 -26.137 -6.950 1.00 62.88 199 PRO A C 1
ATOM 1570 O O . PRO A 1 199 ? 28.083 -25.766 -6.182 1.00 62.88 199 PRO A O 1
ATOM 1573 N N . PRO A 1 200 ? 27.039 -27.433 -7.282 1.00 77.44 200 PRO A N 1
ATOM 1574 C CA . PRO A 1 200 ? 28.006 -28.458 -6.903 1.00 77.44 200 PRO A CA 1
ATOM 1575 C C . PRO A 1 200 ? 29.452 -28.021 -7.211 1.00 77.44 200 PRO A C 1
ATOM 1577 O O . PRO A 1 200 ? 29.681 -27.351 -8.227 1.00 77.44 200 PRO A O 1
ATOM 1580 N N . PRO A 1 201 ? 30.448 -28.390 -6.385 1.00 77.19 201 PRO A N 1
ATOM 1581 C CA . PRO A 1 201 ? 31.848 -28.093 -6.675 1.00 77.19 201 PRO A CA 1
ATOM 1582 C C . PRO A 1 201 ? 32.230 -28.579 -8.083 1.00 77.19 201 PRO A C 1
ATOM 1584 O O . PRO A 1 201 ? 32.099 -29.761 -8.384 1.00 77.19 201 PRO A O 1
ATOM 1587 N N . GLY A 1 202 ? 32.677 -27.664 -8.948 1.00 77.06 202 GLY A N 1
ATOM 1588 C CA . GLY A 1 202 ? 33.045 -27.958 -10.340 1.00 77.06 202 GLY A CA 1
ATOM 1589 C C . GLY A 1 202 ? 32.001 -27.575 -11.395 1.00 77.06 202 GLY A C 1
ATOM 1590 O O . GLY A 1 202 ? 32.341 -27.544 -12.576 1.00 77.06 202 GLY A O 1
ATOM 1591 N N . SER A 1 203 ? 30.775 -27.212 -11.006 1.00 73.81 203 SER A N 1
ATOM 1592 C CA . SER A 1 203 ? 29.842 -26.575 -11.947 1.00 73.81 203 SER A CA 1
ATOM 1593 C C . SER A 1 203 ? 30.330 -25.160 -12.234 1.00 73.81 203 SER A C 1
ATOM 1595 O O . SER A 1 203 ? 30.518 -24.369 -11.308 1.00 73.81 203 SER A O 1
ATOM 1597 N N . GLN A 1 204 ? 30.530 -24.826 -13.507 1.00 61.34 204 GLN A N 1
ATOM 1598 C CA . GLN A 1 204 ? 30.637 -23.423 -13.890 1.00 61.34 204 GLN A CA 1
ATOM 1599 C C . GLN A 1 204 ? 29.305 -22.755 -13.540 1.00 61.34 204 GLN A C 1
ATOM 1601 O O . GLN A 1 204 ? 28.250 -23.349 -13.768 1.00 61.34 204 GLN A O 1
ATOM 1606 N N . GLU A 1 205 ? 29.342 -21.562 -12.939 1.00 52.09 205 GLU A N 1
ATOM 1607 C CA . GLU A 1 205 ? 28.143 -20.732 -12.862 1.00 52.09 205 GLU A CA 1
ATOM 1608 C C . GLU A 1 205 ? 27.689 -20.521 -14.305 1.00 52.09 205 GLU A C 1
ATOM 1610 O O . GLU A 1 205 ? 28.305 -19.745 -15.038 1.00 52.09 205 GLU A O 1
ATOM 1615 N N . GLU A 1 206 ? 26.654 -21.247 -14.741 1.00 52.09 206 GLU A N 1
ATOM 1616 C CA . GLU A 1 206 ? 25.967 -20.870 -15.964 1.00 52.09 206 GLU A CA 1
ATOM 1617 C C . GLU A 1 206 ? 25.592 -19.401 -15.774 1.00 52.09 206 GLU A C 1
ATOM 1619 O O . GLU A 1 206 ? 25.002 -19.069 -14.733 1.00 52.09 206 GLU A O 1
ATOM 1624 N N . PRO A 1 207 ? 25.996 -18.500 -16.691 1.00 52.97 207 PRO A N 1
ATOM 1625 C CA . PRO A 1 207 ? 25.650 -17.097 -16.577 1.00 52.97 207 PRO A CA 1
ATOM 1626 C C . PRO A 1 207 ? 24.147 -17.050 -16.373 1.00 52.97 207 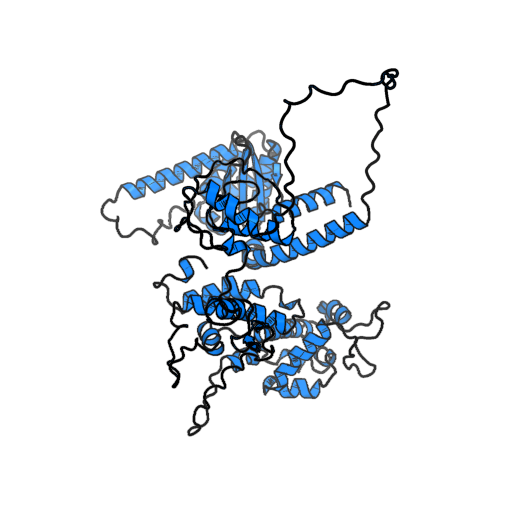PRO A C 1
ATOM 1628 O O . PRO A 1 207 ? 23.425 -17.497 -17.260 1.00 52.97 207 PRO A O 1
ATOM 1631 N N . LEU A 1 208 ? 23.724 -16.616 -15.169 1.00 49.69 208 LEU A N 1
ATOM 1632 C CA . LEU A 1 208 ? 22.327 -16.537 -14.734 1.00 49.69 208 LEU A CA 1
ATOM 1633 C C . LEU A 1 208 ? 21.525 -16.130 -15.952 1.00 49.69 208 LEU A C 1
ATOM 1635 O O . LEU A 1 208 ? 21.662 -14.971 -16.351 1.00 49.69 208 LEU A O 1
ATOM 1639 N N . ALA A 1 209 ? 20.813 -17.088 -16.566 1.00 41.56 209 ALA A N 1
ATOM 1640 C CA . ALA A 1 209 ? 20.127 -16.864 -17.828 1.00 41.56 209 ALA A CA 1
ATOM 1641 C C . ALA A 1 209 ? 19.347 -15.582 -17.621 1.00 41.56 209 ALA A C 1
ATOM 1643 O O . ALA A 1 209 ? 18.501 -15.567 -16.723 1.00 41.56 209 ALA A O 1
ATOM 1644 N N . ALA A 1 210 ? 19.780 -14.503 -18.292 1.00 43.62 210 ALA A N 1
ATOM 1645 C CA . ALA A 1 210 ? 19.384 -13.145 -17.950 1.00 43.62 210 ALA A CA 1
ATOM 1646 C C . ALA A 1 210 ? 17.879 -13.191 -17.778 1.00 43.62 210 ALA A C 1
ATOM 1648 O O . ALA A 1 210 ? 17.239 -13.520 -18.778 1.00 43.62 210 ALA A O 1
ATOM 1649 N N . ASP A 1 211 ? 17.395 -13.042 -16.519 1.00 41.38 211 ASP A N 1
ATOM 1650 C CA . ASP A 1 211 ? 16.005 -13.318 -16.110 1.00 41.38 211 ASP A CA 1
ATOM 1651 C C . ASP A 1 211 ? 15.165 -12.969 -17.309 1.00 41.38 211 ASP A C 1
ATOM 1653 O O . ASP A 1 211 ? 15.187 -11.776 -17.611 1.00 41.38 211 ASP A O 1
ATOM 1657 N N . VAL A 1 212 ? 14.614 -13.962 -18.037 1.00 40.94 212 VAL A N 1
ATOM 1658 C CA . VAL A 1 212 ? 14.063 -13.739 -19.381 1.00 40.94 212 VAL A CA 1
ATOM 1659 C C . VAL A 1 212 ? 13.205 -12.501 -19.255 1.00 40.94 212 VAL A C 1
ATOM 1661 O O . VAL A 1 212 ? 12.112 -12.556 -18.686 1.00 40.94 212 VAL A O 1
ATOM 1664 N N . GLU A 1 213 ? 13.748 -11.351 -19.678 1.00 44.31 213 GLU A N 1
ATOM 1665 C CA . GLU A 1 213 ? 12.997 -10.121 -19.764 1.00 44.31 213 GLU A CA 1
ATOM 1666 C C . GLU A 1 213 ? 11.967 -10.577 -20.744 1.00 44.31 213 GLU A C 1
ATOM 1668 O O . GLU A 1 213 ? 12.378 -10.816 -21.873 1.00 44.31 213 GLU A O 1
ATOM 1673 N N . VAL A 1 214 ? 10.735 -10.847 -20.305 1.00 42.66 214 VAL A N 1
ATOM 1674 C CA . VAL A 1 214 ? 9.715 -11.469 -21.139 1.00 42.66 214 VAL A CA 1
ATOM 1675 C C . VAL A 1 214 ? 9.715 -10.690 -22.444 1.00 42.66 214 VAL A C 1
ATOM 1677 O O . VAL A 1 214 ? 9.152 -9.603 -22.550 1.00 42.66 214 VAL A O 1
ATOM 1680 N N . HIS A 1 215 ? 10.438 -11.224 -23.430 1.00 42.06 215 HIS A N 1
ATOM 1681 C CA . HIS A 1 215 ? 10.585 -10.715 -24.780 1.00 42.06 215 HIS A CA 1
ATOM 1682 C C . HIS A 1 215 ? 9.357 -11.263 -25.497 1.00 42.06 215 HIS A C 1
ATOM 1684 O O . HIS A 1 215 ? 9.433 -11.967 -26.492 1.00 42.06 215 HIS A O 1
ATOM 1690 N N . GLY A 1 216 ? 8.208 -11.000 -24.878 1.00 40.34 216 GLY A N 1
ATOM 1691 C CA . GLY A 1 216 ? 6.884 -11.449 -25.248 1.00 40.34 216 GLY A CA 1
ATOM 1692 C C . GLY A 1 216 ? 6.014 -10.267 -25.630 1.00 40.34 216 GLY A C 1
ATOM 1693 O O . GLY A 1 216 ? 4.806 -10.349 -25.492 1.00 40.34 216 GLY A O 1
ATOM 1694 N N . ASP A 1 217 ? 6.620 -9.180 -26.103 1.00 44.06 217 ASP A N 1
ATOM 1695 C CA . ASP A 1 217 ? 5.933 -8.254 -26.984 1.00 44.06 217 ASP A CA 1
ATOM 1696 C C . ASP A 1 217 ? 6.759 -8.173 -28.261 1.00 44.06 217 ASP A C 1
ATOM 1698 O O . ASP A 1 217 ? 7.871 -7.635 -28.283 1.00 44.06 217 ASP A O 1
ATOM 1702 N N . ALA A 1 218 ? 6.201 -8.736 -29.335 1.00 54.47 218 ALA A N 1
ATOM 1703 C CA . ALA A 1 218 ? 6.594 -8.401 -30.691 1.00 54.47 218 ALA A CA 1
ATOM 1704 C C . ALA A 1 218 ? 6.814 -6.884 -30.760 1.00 54.47 218 ALA A C 1
ATOM 1706 O O . ALA A 1 218 ? 5.972 -6.130 -30.270 1.00 54.47 218 ALA A O 1
ATOM 1707 N N . CYS A 1 219 ? 7.937 -6.432 -31.325 1.00 63.84 219 CYS A N 1
ATOM 1708 C CA . CYS A 1 219 ? 8.197 -5.011 -31.549 1.00 63.84 219 CYS A CA 1
ATOM 1709 C C . CYS A 1 219 ? 7.010 -4.393 -32.311 1.00 63.84 219 CYS A C 1
ATOM 1711 O O . CYS A 1 219 ? 6.940 -4.462 -33.538 1.00 63.84 219 CYS A O 1
ATOM 1713 N N . SER A 1 220 ? 6.053 -3.827 -31.574 1.00 81.00 220 SER A N 1
ATOM 1714 C CA . SER A 1 220 ? 4.735 -3.434 -32.084 1.00 81.00 220 SER A CA 1
ATOM 1715 C C . SER A 1 220 ? 4.794 -2.139 -32.886 1.00 81.00 220 SER A C 1
ATOM 1717 O O . SER A 1 220 ? 3.849 -1.787 -33.587 1.00 81.00 220 SER A O 1
ATOM 1719 N N . TYR A 1 221 ? 5.928 -1.439 -32.823 1.00 85.94 221 TYR A N 1
ATOM 1720 C CA . TYR A 1 221 ? 6.145 -0.163 -33.480 1.00 85.94 221 TYR A CA 1
ATOM 1721 C C . TYR A 1 221 ? 7.205 -0.315 -34.569 1.00 85.94 221 TYR A C 1
ATOM 1723 O O . TYR A 1 221 ? 8.401 -0.306 -34.283 1.00 85.94 221 TYR A O 1
ATOM 1731 N N . ARG A 1 222 ? 6.767 -0.441 -35.824 1.00 93.12 222 ARG A N 1
ATOM 1732 C CA . ARG A 1 222 ? 7.649 -0.460 -36.999 1.00 93.12 222 ARG A CA 1
ATOM 1733 C C . ARG A 1 222 ? 7.738 0.921 -37.637 1.00 93.12 222 ARG A C 1
ATOM 1735 O O . ARG A 1 222 ? 6.751 1.651 -37.697 1.00 93.12 222 ARG A O 1
ATOM 1742 N N . CYS A 1 223 ? 8.926 1.277 -38.107 1.00 93.31 223 CYS A N 1
ATOM 1743 C CA . CYS A 1 223 ? 9.156 2.489 -38.870 1.00 93.31 223 CYS A CA 1
ATOM 1744 C C . CYS A 1 223 ? 8.628 2.317 -40.293 1.00 93.31 223 CYS A C 1
ATOM 1746 O O . CYS A 1 223 ? 9.087 1.450 -41.037 1.00 93.31 223 CYS A O 1
ATOM 1748 N N . THR A 1 224 ? 7.669 3.160 -40.664 1.00 94.06 224 THR A N 1
ATOM 1749 C CA . THR A 1 224 ? 7.070 3.205 -42.004 1.00 94.06 224 THR A CA 1
ATOM 1750 C C . THR A 1 224 ? 7.653 4.324 -42.866 1.00 94.06 224 THR A C 1
ATOM 1752 O O . THR A 1 224 ? 7.119 4.599 -43.934 1.00 94.06 224 THR A O 1
ATOM 1755 N N . CYS A 1 225 ? 8.705 5.008 -42.405 1.00 92.62 225 CYS A N 1
ATOM 1756 C CA . CYS A 1 225 ? 9.370 6.039 -43.195 1.00 92.62 225 CYS A CA 1
ATOM 1757 C C . CYS A 1 225 ? 10.001 5.422 -44.446 1.00 92.62 225 CYS A C 1
ATOM 1759 O O . CYS A 1 225 ? 10.547 4.316 -44.384 1.00 92.62 225 CYS A O 1
ATOM 1761 N N . THR A 1 226 ? 9.938 6.140 -45.563 1.00 94.06 226 THR A N 1
ATOM 1762 C CA . THR A 1 226 ? 10.612 5.730 -46.791 1.00 94.06 226 THR A CA 1
ATOM 1763 C C . THR A 1 226 ? 12.096 6.073 -46.715 1.00 94.06 226 THR A C 1
ATOM 1765 O O . THR A 1 226 ? 12.505 7.009 -46.022 1.00 94.06 226 THR A O 1
ATOM 1768 N N . LEU A 1 227 ? 12.910 5.270 -47.384 1.00 91.69 227 LEU A N 1
ATOM 1769 C CA . LEU A 1 227 ? 14.334 5.452 -47.614 1.00 91.69 227 LEU A CA 1
ATOM 1770 C C . LEU A 1 227 ? 14.545 6.171 -48.965 1.00 91.69 227 LEU A C 1
ATOM 1772 O O . LEU A 1 227 ? 13.598 6.297 -49.745 1.00 91.69 227 LEU A O 1
ATOM 1776 N N . PRO A 1 228 ? 15.756 6.684 -49.261 1.00 90.75 228 PRO A N 1
ATOM 1777 C CA . PRO A 1 228 ? 16.041 7.382 -50.521 1.00 90.75 228 PRO A CA 1
ATOM 1778 C C . PRO A 1 228 ? 15.798 6.553 -51.793 1.00 90.75 228 PRO A C 1
ATOM 1780 O O . PRO A 1 228 ? 15.559 7.123 -52.851 1.00 90.75 228 PRO A O 1
ATOM 1783 N N . ASP A 1 229 ? 15.852 5.226 -51.689 1.00 92.44 229 ASP A N 1
ATOM 1784 C CA . ASP A 1 229 ? 15.587 4.269 -52.770 1.00 92.44 229 ASP A CA 1
ATOM 1785 C C . ASP A 1 229 ? 14.085 3.976 -52.973 1.00 92.44 229 ASP A C 1
ATOM 1787 O O . ASP A 1 229 ? 13.718 3.168 -53.823 1.00 92.44 229 ASP A O 1
ATOM 1791 N N . GLY A 1 230 ? 13.207 4.621 -52.194 1.00 89.81 230 GLY A N 1
ATOM 1792 C CA . GLY A 1 230 ? 11.760 4.402 -52.213 1.00 89.81 230 GLY A CA 1
ATOM 1793 C C . GLY A 1 230 ? 11.283 3.222 -51.357 1.00 89.81 230 GLY A C 1
ATOM 1794 O O . GLY A 1 230 ? 10.073 3.049 -51.201 1.00 89.81 230 GLY A O 1
ATOM 1795 N N . GLY A 1 231 ? 12.187 2.439 -50.756 1.00 92.50 231 GLY A N 1
ATOM 1796 C CA . GLY A 1 231 ? 11.843 1.345 -49.844 1.00 92.50 231 GLY A CA 1
ATOM 1797 C C . GLY A 1 231 ? 11.362 1.840 -48.475 1.00 92.50 231 GLY A C 1
ATOM 1798 O O . GLY A 1 231 ? 11.598 2.982 -48.097 1.00 92.50 231 GLY A O 1
ATOM 1799 N N . THR A 1 232 ? 10.688 1.001 -47.684 1.00 94.12 232 THR A N 1
ATOM 1800 C CA . THR A 1 232 ? 10.323 1.334 -46.290 1.00 94.12 232 THR A CA 1
ATOM 1801 C C . THR A 1 232 ? 11.417 0.913 -45.313 1.00 94.12 232 THR A C 1
ATOM 1803 O O . THR A 1 232 ? 11.941 -0.189 -45.434 1.00 94.12 232 THR A O 1
ATOM 1806 N N . CYS A 1 233 ? 11.692 1.721 -44.286 1.00 94.88 233 CYS A N 1
ATOM 1807 C CA . CYS A 1 233 ? 12.735 1.447 -43.292 1.00 94.88 233 CYS A CA 1
ATOM 1808 C C . CYS A 1 233 ? 12.597 0.086 -42.592 1.00 94.88 233 CYS A C 1
ATOM 1810 O O . CYS A 1 233 ? 13.582 -0.621 -42.404 1.00 94.88 233 CYS A O 1
ATOM 1812 N N . GLY A 1 234 ? 11.390 -0.272 -42.143 1.00 91.56 234 GLY A N 1
ATOM 1813 C CA . GLY A 1 234 ? 11.107 -1.573 -41.528 1.00 91.56 234 GLY A CA 1
ATOM 1814 C C . GLY A 1 234 ? 11.671 -1.788 -40.115 1.00 91.56 234 GLY A C 1
ATOM 1815 O O . GLY A 1 234 ? 11.286 -2.765 -39.464 1.00 91.56 234 GLY A O 1
ATOM 1816 N N . ALA A 1 235 ? 12.516 -0.879 -39.607 1.00 91.88 235 ALA A N 1
ATOM 1817 C CA . ALA A 1 235 ? 13.091 -0.951 -38.264 1.00 91.88 235 ALA A CA 1
ATOM 1818 C C . ALA A 1 235 ? 11.993 -1.057 -37.193 1.00 91.88 235 ALA A C 1
ATOM 1820 O O . ALA A 1 235 ? 11.019 -0.302 -37.211 1.00 91.88 235 ALA A O 1
ATOM 1821 N N . ALA A 1 236 ? 12.134 -2.003 -36.265 1.00 91.62 236 ALA A N 1
ATOM 1822 C CA . ALA A 1 236 ? 11.108 -2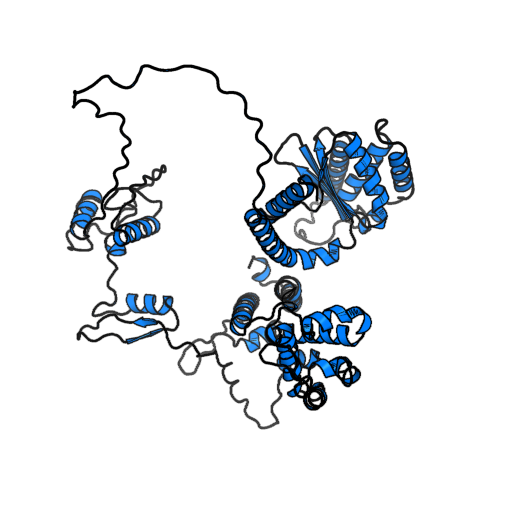.327 -35.280 1.00 91.62 236 ALA A CA 1
ATOM 1823 C C . ALA A 1 236 ? 11.576 -1.984 -33.862 1.00 91.62 236 ALA A C 1
ATOM 1825 O O . ALA A 1 236 ? 12.710 -2.264 -33.482 1.00 91.62 236 ALA A O 1
ATOM 1826 N N . PHE A 1 237 ? 10.684 -1.397 -33.067 1.00 89.06 237 PHE A N 1
ATOM 1827 C CA . PHE A 1 237 ? 10.990 -0.888 -31.735 1.00 89.06 237 PHE A CA 1
ATOM 1828 C C . PHE A 1 237 ? 10.004 -1.417 -30.696 1.00 89.06 237 PHE A C 1
ATOM 1830 O O . PHE A 1 237 ? 8.812 -1.576 -30.967 1.00 89.06 237 PHE A O 1
ATOM 1837 N N . LYS A 1 238 ? 10.503 -1.621 -29.471 1.00 78.12 238 LYS A N 1
ATOM 1838 C CA . LYS A 1 238 ? 9.695 -2.047 -28.318 1.00 78.12 238 LYS A CA 1
ATOM 1839 C C . LYS A 1 238 ? 8.782 -0.925 -27.814 1.00 78.12 238 LYS A C 1
ATOM 1841 O O . LYS A 1 238 ? 7.718 -1.180 -27.263 1.00 78.12 238 LYS A O 1
ATOM 1846 N N . THR A 1 239 ? 9.176 0.338 -28.006 1.00 79.69 239 THR A N 1
ATOM 1847 C CA . THR A 1 239 ? 8.410 1.498 -27.525 1.00 79.69 239 THR A CA 1
ATOM 1848 C C . THR A 1 239 ? 8.209 2.564 -28.601 1.00 79.69 239 THR A C 1
ATOM 1850 O O . THR A 1 239 ? 9.086 2.836 -29.423 1.00 79.69 239 THR A O 1
ATOM 1853 N N . LYS A 1 240 ? 7.075 3.275 -28.531 1.00 82.50 240 LYS A N 1
ATOM 1854 C CA . LYS A 1 240 ? 6.778 4.434 -29.393 1.00 82.50 240 LYS A CA 1
ATOM 1855 C C . LYS A 1 240 ? 7.818 5.557 -29.267 1.00 82.50 240 LYS A C 1
ATOM 1857 O O . LYS A 1 240 ? 8.041 6.301 -30.218 1.00 82.50 240 LYS A O 1
ATOM 1862 N N . GLN A 1 241 ? 8.463 5.688 -28.104 1.00 79.56 241 GLN A N 1
ATOM 1863 C CA . GLN A 1 241 ? 9.522 6.676 -27.881 1.00 79.56 241 GLN A CA 1
ATOM 1864 C C . GLN A 1 241 ? 10.802 6.331 -28.649 1.00 79.56 241 GLN A C 1
ATOM 1866 O O . GLN A 1 241 ? 11.395 7.232 -29.239 1.00 79.56 241 GLN A O 1
ATOM 1871 N N . GLN A 1 242 ? 11.204 5.055 -28.671 1.00 85.75 242 GLN A N 1
ATOM 1872 C CA . GLN A 1 242 ? 12.338 4.580 -29.470 1.00 85.75 242 GLN A CA 1
ATOM 1873 C C . GLN A 1 242 ? 12.073 4.766 -30.966 1.00 85.75 242 GLN A C 1
ATOM 1875 O O . GLN A 1 242 ? 12.916 5.341 -31.647 1.00 85.75 242 GLN A O 1
ATOM 1880 N N . LEU A 1 243 ? 10.873 4.413 -31.447 1.00 92.06 243 LEU A N 1
ATOM 1881 C CA . LEU A 1 243 ? 10.469 4.689 -32.830 1.00 92.06 243 LEU A CA 1
ATOM 1882 C C . LEU A 1 243 ? 10.543 6.192 -33.149 1.00 92.06 243 LEU A C 1
ATOM 1884 O O . LEU A 1 243 ? 11.142 6.596 -34.139 1.00 92.06 243 LEU A O 1
ATOM 1888 N N . ALA A 1 244 ? 9.984 7.045 -32.287 1.00 82.44 244 ALA A N 1
ATOM 1889 C CA . ALA A 1 244 ? 10.017 8.493 -32.492 1.00 82.44 244 ALA A CA 1
ATOM 1890 C C . ALA A 1 244 ? 11.439 9.078 -32.444 1.00 82.44 244 ALA A C 1
ATOM 1892 O O . ALA A 1 244 ? 11.698 10.111 -33.054 1.00 82.44 244 ALA A O 1
ATOM 1893 N N . MET A 1 245 ? 12.348 8.468 -31.684 1.00 83.69 245 MET A N 1
ATOM 1894 C CA . MET A 1 245 ? 13.753 8.861 -31.639 1.00 83.69 245 MET A CA 1
ATOM 1895 C C . MET A 1 245 ? 14.473 8.454 -32.922 1.00 83.69 245 MET A C 1
ATOM 1897 O O . MET A 1 245 ? 15.110 9.311 -33.521 1.00 83.69 245 MET A O 1
ATOM 1901 N N . HIS A 1 246 ? 14.269 7.220 -33.384 1.00 91.31 246 HIS A N 1
ATOM 1902 C CA . HIS A 1 246 ? 14.786 6.722 -34.654 1.00 91.31 246 HIS A CA 1
ATOM 1903 C C . HIS A 1 246 ? 14.346 7.584 -35.845 1.00 91.31 246 HIS A C 1
ATOM 1905 O O . HIS A 1 246 ? 15.196 8.065 -36.589 1.00 91.31 246 HIS A O 1
ATOM 1911 N N . ILE A 1 247 ? 13.043 7.879 -35.967 1.00 89.56 247 ILE A N 1
ATOM 1912 C CA . ILE A 1 247 ? 12.510 8.734 -37.045 1.00 89.56 247 ILE A CA 1
ATOM 1913 C C . ILE A 1 247 ? 13.198 10.108 -37.060 1.00 89.56 247 ILE A C 1
ATOM 1915 O O . ILE A 1 247 ? 13.397 10.681 -38.125 1.00 89.56 247 ILE A O 1
ATOM 1919 N N . ARG A 1 248 ? 13.573 10.648 -35.892 1.00 82.62 248 ARG A N 1
ATOM 1920 C CA . ARG A 1 248 ? 14.248 11.951 -35.787 1.00 82.62 248 ARG A CA 1
ATOM 1921 C C . ARG A 1 248 ? 15.749 11.896 -36.064 1.00 82.62 248 ARG A C 1
ATOM 1923 O O . ARG A 1 248 ? 16.293 12.895 -36.518 1.00 82.62 248 ARG A O 1
ATOM 1930 N N . SER A 1 249 ? 16.424 10.807 -35.703 1.00 87.06 249 SER A N 1
ATOM 1931 C CA . SER A 1 249 ? 17.889 10.711 -35.758 1.00 87.06 249 SER A CA 1
ATOM 1932 C C . SER A 1 249 ? 18.411 10.164 -37.081 1.00 87.06 249 SER A C 1
ATOM 1934 O O . SER A 1 249 ? 19.528 10.491 -37.478 1.00 87.06 249 SER A O 1
ATOM 1936 N N . THR A 1 250 ? 17.632 9.316 -37.749 1.00 89.50 250 THR A N 1
ATOM 1937 C CA . THR A 1 250 ? 18.012 8.725 -39.031 1.00 89.50 250 THR A CA 1
ATOM 1938 C C . THR A 1 250 ? 17.873 9.766 -40.143 1.00 89.50 250 THR A C 1
ATOM 1940 O O . THR A 1 250 ? 16.903 10.518 -40.181 1.00 89.50 250 THR A O 1
ATOM 1943 N N . LYS A 1 251 ? 18.868 9.844 -41.033 1.00 88.56 251 LYS A N 1
ATOM 1944 C CA . LYS A 1 251 ? 18.867 10.746 -42.194 1.00 88.56 251 LYS A CA 1
ATOM 1945 C C . LYS A 1 251 ? 18.475 9.961 -43.448 1.00 88.56 251 LYS A C 1
ATOM 1947 O O . LYS A 1 251 ? 18.925 8.830 -43.606 1.00 88.56 251 LYS A O 1
ATOM 1952 N N . GLY A 1 252 ? 17.704 10.576 -44.345 1.00 85.50 252 GLY A N 1
ATOM 1953 C CA . GLY A 1 252 ? 17.365 10.016 -45.659 1.00 85.50 252 GLY A CA 1
ATOM 1954 C C . GLY A 1 252 ? 15.900 9.591 -45.810 1.00 85.50 252 GLY A C 1
ATOM 1955 O O . GLY A 1 252 ? 15.256 9.149 -44.855 1.00 85.50 252 GLY A O 1
ATOM 1956 N N . GLY A 1 253 ? 15.383 9.737 -47.035 1.00 88.88 253 GLY A N 1
ATOM 1957 C CA . GLY A 1 253 ? 13.966 9.555 -47.363 1.00 88.88 253 GLY A CA 1
ATOM 1958 C C . GLY A 1 253 ? 13.073 10.454 -46.501 1.00 88.88 253 GLY A C 1
ATOM 1959 O O . GLY A 1 253 ? 13.390 11.630 -46.341 1.00 88.88 253 GLY A O 1
ATOM 1960 N N . THR A 1 254 ? 12.005 9.918 -45.904 1.00 88.00 254 THR A N 1
ATOM 1961 C CA . THR A 1 254 ? 11.117 10.694 -45.009 1.00 88.00 254 THR A CA 1
ATOM 1962 C C . THR A 1 254 ? 11.594 10.726 -43.548 1.00 88.00 254 THR A C 1
ATOM 1964 O O . THR A 1 254 ? 10.872 11.201 -42.668 1.00 88.00 254 THR A O 1
ATOM 1967 N N . HIS A 1 255 ? 12.769 10.172 -43.224 1.00 89.31 255 HIS A N 1
ATOM 1968 C CA . HIS A 1 255 ? 13.333 10.317 -41.878 1.00 89.31 255 HIS A CA 1
ATOM 1969 C C . HIS A 1 255 ? 13.869 11.733 -41.679 1.00 89.31 255 HIS A C 1
ATOM 1971 O O . HIS A 1 255 ? 14.352 12.377 -42.608 1.00 89.31 255 HIS A O 1
ATOM 1977 N N . GLY A 1 256 ? 13.786 12.234 -40.450 1.00 82.62 256 GLY A N 1
ATOM 1978 C CA . GLY A 1 256 ? 14.184 13.600 -40.131 1.00 82.62 256 GLY A CA 1
ATOM 1979 C C . GLY A 1 256 ? 13.232 14.665 -40.680 1.00 82.62 256 GLY A C 1
ATOM 1980 O O . GLY A 1 256 ? 13.472 15.851 -40.447 1.00 82.62 256 GLY A O 1
ATOM 1981 N N . GLU A 1 257 ? 12.132 14.281 -41.345 1.00 82.50 257 GLU A N 1
ATOM 1982 C CA . GLU A 1 257 ? 11.088 15.226 -41.718 1.00 82.50 257 GLU A CA 1
ATOM 1983 C C . GLU A 1 257 ? 10.522 15.882 -40.462 1.00 82.50 257 GLU A C 1
ATOM 1985 O O . GLU A 1 257 ? 9.868 15.271 -39.610 1.00 82.50 257 GLU A O 1
ATOM 1990 N N . VAL A 1 258 ? 10.811 17.172 -40.335 1.00 81.94 258 VAL A N 1
ATOM 1991 C CA . VAL A 1 258 ? 10.253 17.989 -39.270 1.00 81.94 258 VAL A CA 1
ATOM 1992 C C . VAL A 1 258 ? 8.750 18.097 -39.538 1.00 81.94 258 VAL A C 1
ATOM 1994 O O . VAL A 1 258 ? 8.363 18.584 -40.605 1.00 81.94 258 VAL A O 1
ATOM 1997 N N . PRO A 1 259 ? 7.886 17.654 -38.610 1.00 86.25 259 PRO A N 1
ATOM 1998 C CA . PRO A 1 259 ? 6.453 17.659 -38.849 1.00 86.25 259 PRO A CA 1
ATOM 1999 C C . PRO A 1 259 ? 5.956 19.096 -39.043 1.00 86.25 259 PRO A C 1
ATOM 2001 O O . PRO A 1 259 ? 6.531 20.049 -38.504 1.00 86.25 259 PRO A O 1
ATOM 2004 N N . ALA A 1 260 ? 4.891 19.263 -39.831 1.00 89.06 260 ALA A N 1
ATOM 2005 C CA . ALA A 1 260 ? 4.404 20.579 -40.247 1.00 89.06 260 ALA A CA 1
ATOM 2006 C C . ALA A 1 260 ? 4.085 21.511 -39.064 1.00 89.06 260 ALA A C 1
ATOM 2008 O O . ALA A 1 260 ? 4.306 22.713 -39.158 1.00 89.06 260 ALA A O 1
ATOM 2009 N N . ASP A 1 261 ? 3.644 20.973 -37.920 1.00 93.31 261 ASP A N 1
ATOM 2010 C CA . ASP A 1 261 ? 3.429 21.750 -36.695 1.00 93.31 261 ASP A CA 1
ATOM 2011 C C . ASP A 1 261 ? 4.735 22.323 -36.139 1.00 93.31 261 ASP A C 1
ATOM 2013 O O . ASP A 1 261 ? 4.772 23.461 -35.677 1.00 93.31 261 ASP A O 1
ATOM 2017 N N . ALA A 1 262 ? 5.823 21.557 -36.191 1.00 91.69 262 ALA A N 1
ATOM 2018 C CA . ALA A 1 262 ? 7.130 22.013 -35.752 1.00 91.69 262 ALA A CA 1
ATOM 2019 C C . ALA A 1 262 ? 7.745 23.021 -36.736 1.00 91.69 262 ALA A C 1
ATOM 2021 O O . ALA A 1 262 ? 8.291 24.012 -36.253 1.00 91.69 262 ALA A O 1
ATOM 2022 N N . LYS A 1 263 ? 7.583 22.828 -38.057 1.00 93.00 263 LYS A N 1
ATOM 2023 C CA . LYS A 1 263 ? 7.979 23.806 -39.094 1.00 93.00 263 LYS A CA 1
ATOM 2024 C C . LYS A 1 263 ? 7.185 25.115 -38.996 1.00 93.00 263 LYS A C 1
ATOM 2026 O O . LYS A 1 263 ? 7.758 26.189 -39.109 1.00 93.00 263 LYS A O 1
ATOM 2031 N N . ALA A 1 264 ? 5.885 25.043 -38.706 1.00 94.62 264 ALA A N 1
ATOM 2032 C CA . ALA A 1 264 ? 5.034 26.221 -38.526 1.00 94.62 264 ALA A CA 1
ATOM 2033 C C . ALA A 1 264 ? 5.259 26.949 -37.186 1.00 94.62 264 ALA A C 1
ATOM 2035 O O . ALA A 1 264 ? 4.829 28.089 -37.021 1.00 94.62 264 ALA A O 1
ATOM 2036 N N . THR A 1 265 ? 5.927 26.313 -36.214 1.00 96.50 265 THR A N 1
ATOM 2037 C CA . THR A 1 265 ? 6.233 26.929 -34.915 1.00 96.50 265 THR A CA 1
ATOM 2038 C C . THR A 1 265 ? 7.636 27.537 -34.925 1.00 96.50 265 THR A C 1
ATOM 2040 O O . THR A 1 265 ? 8.582 26.945 -34.395 1.00 96.50 265 THR A O 1
ATOM 2043 N N . VAL A 1 266 ? 7.774 28.735 -35.491 1.00 96.75 266 VAL A N 1
ATOM 2044 C CA . VAL A 1 266 ? 9.042 29.488 -35.487 1.00 96.75 266 VAL A CA 1
ATOM 2045 C C . VAL A 1 266 ? 9.268 30.261 -34.179 1.00 96.75 266 VAL A C 1
ATOM 2047 O O . VAL A 1 266 ? 10.386 30.237 -33.658 1.00 96.75 266 VAL A O 1
ATOM 2050 N N . SER A 1 267 ? 8.206 30.801 -33.571 1.00 96.88 267 SER A N 1
ATOM 2051 C CA . SER A 1 267 ? 8.200 31.556 -32.303 1.00 96.88 267 SER A CA 1
ATOM 2052 C C . SER A 1 267 ? 7.175 30.996 -31.298 1.00 96.88 267 SER A C 1
ATOM 2054 O O . SER A 1 267 ? 6.565 29.946 -31.524 1.00 96.88 267 SER A O 1
ATOM 2056 N N . ASN A 1 268 ? 6.962 31.688 -30.174 1.00 96.69 268 ASN A N 1
ATOM 2057 C CA . ASN A 1 268 ? 5.844 31.439 -29.257 1.00 96.69 268 ASN A CA 1
ATOM 2058 C C . ASN A 1 268 ? 4.511 32.069 -29.719 1.00 96.69 268 ASN A C 1
ATOM 2060 O O . ASN A 1 268 ? 3.581 32.145 -28.917 1.00 96.69 268 ASN A O 1
ATOM 2064 N N . VAL A 1 269 ? 4.397 32.503 -30.979 1.00 95.88 269 VAL A N 1
ATOM 2065 C CA . VAL A 1 269 ? 3.190 33.114 -31.556 1.00 95.88 269 VAL A CA 1
ATOM 2066 C C . VAL A 1 269 ? 2.541 32.149 -32.547 1.00 95.88 269 VAL A C 1
ATOM 2068 O O . VAL A 1 269 ? 3.215 31.555 -33.388 1.00 95.88 269 VAL A O 1
ATOM 2071 N N . CYS A 1 270 ? 1.221 31.976 -32.466 1.00 95.94 270 CYS A N 1
ATOM 2072 C CA . CYS A 1 270 ? 0.492 31.175 -33.452 1.00 95.94 270 CYS A CA 1
ATOM 2073 C C . CYS A 1 270 ? 0.377 31.927 -34.794 1.00 95.94 270 CYS A C 1
ATOM 2075 O O . CYS A 1 270 ? -0.104 33.062 -34.790 1.00 95.94 270 CYS A O 1
ATOM 2077 N N . PRO A 1 271 ? 0.721 31.308 -35.943 1.00 96.19 271 PRO A N 1
ATOM 2078 C CA . PRO A 1 271 ? 0.649 31.969 -37.249 1.00 96.19 271 PRO A CA 1
ATOM 2079 C C . PRO A 1 271 ? -0.784 32.337 -37.669 1.00 96.19 271 PRO A C 1
ATOM 2081 O O . PRO A 1 271 ? -0.970 33.303 -38.403 1.00 96.19 271 PRO A O 1
ATOM 2084 N N . TRP A 1 272 ? -1.803 31.627 -37.164 1.00 94.62 272 TRP A N 1
ATOM 2085 C CA . TRP A 1 272 ? -3.206 31.863 -37.537 1.00 94.62 272 TRP A CA 1
ATOM 2086 C C . TRP A 1 272 ? -3.924 32.855 -36.622 1.00 94.62 272 TRP A C 1
ATOM 2088 O O . TRP A 1 272 ? -4.406 33.875 -37.092 1.00 94.62 272 TRP A O 1
ATOM 2098 N N . CYS A 1 273 ? -4.007 32.587 -35.314 1.00 93.56 273 CYS A N 1
ATOM 2099 C CA . CYS A 1 273 ? -4.754 33.460 -34.396 1.00 93.56 273 CYS A CA 1
ATOM 2100 C C . CYS A 1 273 ? -3.926 34.585 -33.774 1.00 93.56 273 CYS A C 1
ATOM 2102 O O . CYS A 1 273 ? -4.473 35.364 -33.000 1.00 93.56 273 CYS A O 1
ATOM 2104 N N . ARG A 1 274 ? -2.613 34.623 -34.034 1.00 93.81 274 ARG A N 1
ATOM 2105 C CA . ARG A 1 274 ? -1.671 35.609 -33.478 1.00 93.81 274 ARG A CA 1
ATOM 2106 C C . ARG A 1 274 ? -1.611 35.659 -31.942 1.00 93.81 274 ARG A C 1
ATOM 2108 O O . ARG A 1 274 ? -0.988 36.551 -31.380 1.00 93.81 274 ARG A O 1
ATOM 2115 N N . ALA A 1 275 ? -2.180 34.669 -31.247 1.00 93.38 275 ALA A N 1
ATOM 2116 C CA . ALA A 1 275 ? -2.034 34.541 -29.801 1.00 93.38 275 ALA A CA 1
ATOM 2117 C C . ALA A 1 275 ? -0.572 34.245 -29.430 1.00 93.38 275 ALA A C 1
ATOM 2119 O O . ALA A 1 275 ? 0.068 33.382 -30.043 1.00 93.38 275 ALA A O 1
ATOM 2120 N N . ILE A 1 276 ? -0.075 34.944 -28.407 1.00 94.56 276 ILE A N 1
ATOM 2121 C CA . ILE A 1 276 ? 1.265 34.766 -27.842 1.00 94.56 276 ILE A CA 1
ATOM 2122 C C . ILE A 1 276 ? 1.162 33.798 -26.661 1.00 94.56 276 ILE A C 1
ATOM 2124 O O . ILE A 1 276 ? 0.297 33.952 -25.802 1.00 94.56 276 ILE A O 1
ATOM 2128 N N . PHE A 1 277 ? 2.024 32.787 -26.613 1.00 93.62 277 PHE A N 1
ATOM 2129 C CA . PHE A 1 277 ? 2.021 31.760 -25.572 1.00 93.62 277 PHE A CA 1
ATOM 2130 C C . PHE A 1 277 ? 3.215 31.908 -24.628 1.00 93.62 277 PHE A C 1
ATOM 2132 O O . PHE A 1 277 ? 4.249 32.460 -24.987 1.00 93.62 277 PHE A O 1
ATOM 2139 N N . ALA A 1 278 ? 3.114 31.306 -23.441 1.00 92.69 278 ALA A N 1
ATOM 2140 C CA . ALA A 1 278 ? 4.183 31.319 -22.440 1.00 92.69 278 ALA A CA 1
ATOM 2141 C C . ALA A 1 278 ? 5.523 30.719 -22.917 1.00 92.69 278 ALA A C 1
ATOM 2143 O O . ALA A 1 278 ? 6.536 30.926 -22.264 1.00 92.69 278 ALA A O 1
ATOM 2144 N N . SER A 1 279 ? 5.527 29.917 -23.991 1.00 94.38 279 SER A N 1
ATOM 2145 C CA . SER A 1 279 ? 6.749 29.419 -24.642 1.00 94.38 279 SER A CA 1
ATOM 2146 C C . SER A 1 279 ? 6.461 28.833 -26.026 1.00 94.38 279 SER A C 1
ATOM 2148 O O . SER A 1 279 ? 5.336 28.388 -26.305 1.00 94.38 279 SER A O 1
ATOM 2150 N N . LYS A 1 280 ? 7.504 28.696 -26.856 1.00 95.19 280 LYS A N 1
ATOM 2151 C CA . LYS A 1 280 ? 7.473 27.958 -28.136 1.00 95.19 280 LYS A CA 1
ATOM 2152 C C . LYS A 1 280 ? 6.872 26.546 -28.029 1.00 95.19 280 LYS A C 1
ATOM 2154 O O . LYS A 1 280 ? 6.165 26.089 -28.927 1.00 95.19 280 LYS A O 1
ATOM 2159 N N . ARG A 1 281 ? 7.092 25.836 -26.911 1.00 92.69 281 ARG A N 1
ATOM 2160 C CA . ARG A 1 281 ? 6.531 24.486 -26.676 1.00 92.69 281 ARG A CA 1
ATOM 2161 C C . ARG A 1 281 ? 5.004 24.505 -26.540 1.00 92.69 281 ARG A C 1
ATOM 2163 O O . ARG A 1 281 ? 4.329 23.598 -27.038 1.00 92.69 281 ARG A O 1
ATOM 2170 N N . VAL A 1 282 ? 4.463 25.517 -25.862 1.00 91.81 282 VAL A N 1
ATOM 2171 C CA . VAL A 1 282 ? 3.014 25.682 -25.681 1.00 91.81 282 VAL A CA 1
ATOM 2172 C C . VAL A 1 282 ? 2.367 26.080 -27.010 1.00 91.81 282 VAL A C 1
ATOM 2174 O O . VAL A 1 282 ? 1.385 25.450 -27.407 1.00 91.81 282 VAL A O 1
ATOM 2177 N N . ALA A 1 283 ? 2.979 27.016 -27.745 1.00 94.69 283 ALA A N 1
ATOM 2178 C CA . ALA A 1 283 ? 2.544 27.398 -29.090 1.00 94.69 283 ALA A CA 1
ATOM 2179 C C . ALA A 1 283 ? 2.502 26.193 -30.045 1.00 94.69 283 ALA A C 1
ATOM 2181 O O . ALA A 1 283 ? 1.486 25.962 -30.697 1.00 94.69 283 ALA A O 1
ATOM 2182 N N . ARG A 1 284 ? 3.539 25.340 -30.045 1.00 94.94 284 ARG A N 1
ATOM 2183 C CA . ARG A 1 284 ? 3.573 24.111 -30.862 1.00 94.94 284 ARG A CA 1
ATOM 2184 C C . ARG A 1 284 ? 2.416 23.167 -30.565 1.00 94.94 284 ARG A C 1
ATOM 2186 O O . ARG A 1 284 ? 1.826 22.595 -31.476 1.00 94.94 284 ARG A O 1
ATOM 2193 N N . THR A 1 285 ? 2.087 22.993 -29.286 1.00 92.38 285 THR A N 1
ATOM 2194 C CA . THR A 1 285 ? 0.970 22.130 -28.878 1.00 92.38 285 THR A CA 1
ATOM 2195 C C . THR A 1 285 ? -0.355 22.691 -29.396 1.00 92.38 285 THR A C 1
ATOM 2197 O O . THR A 1 285 ? -1.172 21.937 -29.921 1.00 92.38 285 THR A O 1
ATOM 2200 N N . HIS A 1 286 ? -0.545 24.011 -29.321 1.00 93.81 286 HIS A N 1
ATOM 2201 C CA . HIS A 1 286 ? -1.707 24.686 -29.898 1.00 93.81 286 HIS A CA 1
ATOM 2202 C C . HIS A 1 286 ? -1.775 24.524 -31.426 1.00 93.81 286 HIS A C 1
ATOM 2204 O O . HIS A 1 286 ? -2.805 24.101 -31.946 1.00 93.81 286 HIS A O 1
ATOM 2210 N N . ILE A 1 287 ? -0.674 24.792 -32.132 1.00 94.62 287 ILE A N 1
ATOM 2211 C CA . ILE A 1 287 ? -0.551 24.679 -33.594 1.00 94.62 287 ILE A CA 1
ATOM 2212 C C . ILE A 1 287 ? -0.856 23.252 -34.064 1.00 94.62 287 ILE A C 1
ATOM 2214 O O . ILE A 1 287 ? -1.664 23.066 -34.971 1.00 94.62 287 ILE A O 1
ATOM 2218 N N . ARG A 1 288 ? -0.301 22.232 -33.396 1.00 93.31 288 ARG A N 1
ATOM 2219 C CA . ARG A 1 288 ? -0.588 20.817 -33.685 1.00 93.31 288 ARG A CA 1
ATOM 2220 C C . ARG A 1 288 ? -2.077 20.504 -33.591 1.00 93.31 288 ARG A C 1
ATOM 2222 O O . ARG A 1 288 ? -2.626 19.842 -34.470 1.00 93.31 288 ARG A O 1
ATOM 2229 N N . MET A 1 289 ? -2.732 20.981 -32.532 1.00 91.38 289 MET A N 1
ATOM 2230 C CA . MET A 1 289 ? -4.172 20.795 -32.353 1.00 91.38 289 MET A CA 1
ATOM 2231 C C . MET A 1 289 ? -4.976 21.540 -33.420 1.00 91.38 289 MET A C 1
ATOM 2233 O O . MET A 1 289 ? -5.985 21.012 -33.883 1.00 91.38 289 MET A O 1
ATOM 2237 N N . ALA A 1 290 ? -4.529 22.732 -33.821 1.00 93.19 290 ALA A N 1
ATOM 2238 C CA . ALA A 1 290 ? -5.188 23.534 -34.842 1.00 93.19 290 ALA A CA 1
ATOM 2239 C C . ALA A 1 290 ? -5.122 22.869 -36.225 1.00 93.19 290 ALA A C 1
ATOM 2241 O O . ALA A 1 290 ? -6.158 22.749 -36.876 1.00 93.19 290 ALA A O 1
ATOM 2242 N N . ILE A 1 291 ? -3.952 22.350 -36.616 1.00 91.88 291 ILE A N 1
ATOM 2243 C CA . ILE A 1 291 ? -3.760 21.569 -37.850 1.00 91.88 291 ILE A CA 1
ATOM 2244 C C . ILE A 1 291 ? -4.621 20.301 -37.813 1.00 91.88 291 ILE A C 1
ATOM 2246 O O . ILE A 1 291 ? -5.421 20.067 -38.715 1.00 91.88 291 ILE A O 1
ATOM 2250 N N . SER A 1 292 ? -4.514 19.506 -36.740 1.00 87.56 292 SER A N 1
ATOM 2251 C CA . SER A 1 292 ? -5.232 18.229 -36.614 1.00 87.56 292 SER A CA 1
ATOM 2252 C C . SER A 1 292 ? -6.754 18.393 -36.661 1.00 87.56 292 SER A C 1
ATOM 2254 O O . SER A 1 292 ? -7.436 17.551 -37.236 1.00 87.56 292 SER A O 1
ATOM 2256 N N . LYS A 1 293 ? -7.292 19.472 -36.078 1.00 89.50 293 LYS A N 1
ATOM 2257 C CA . LYS A 1 293 ? -8.738 19.746 -36.045 1.00 89.50 293 LYS A CA 1
ATOM 2258 C C . LYS A 1 293 ? -9.224 20.637 -37.188 1.00 89.50 293 LYS A C 1
ATOM 2260 O O . LYS A 1 293 ? -10.411 20.950 -37.218 1.00 89.50 293 LYS A O 1
ATOM 2265 N N . ARG A 1 294 ? -8.323 21.111 -38.060 1.00 90.88 294 ARG A N 1
ATOM 2266 C CA . ARG A 1 294 ? -8.581 22.188 -39.037 1.00 90.88 294 ARG A CA 1
ATOM 2267 C C . ARG A 1 294 ? -9.318 23.391 -38.424 1.00 90.88 294 ARG A C 1
ATOM 2269 O O . ARG A 1 294 ? -10.111 24.054 -39.088 1.00 90.88 294 ARG A O 1
ATOM 2276 N N . LYS A 1 295 ? -9.060 23.678 -37.141 1.00 90.38 295 LYS A N 1
ATOM 2277 C CA . LYS A 1 295 ? -9.744 24.726 -36.369 1.00 90.38 295 LYS A CA 1
ATOM 2278 C C . LYS A 1 295 ? -8.809 25.393 -35.366 1.00 90.38 295 LYS A C 1
ATOM 2280 O O . LYS A 1 295 ? -8.308 24.732 -34.458 1.00 90.38 295 LYS A O 1
ATOM 2285 N N . CYS A 1 296 ? -8.628 26.708 -35.478 1.00 92.62 296 CYS A N 1
ATOM 2286 C CA . CYS A 1 296 ? -7.858 27.490 -34.514 1.00 92.62 296 CYS A CA 1
ATOM 2287 C C . CYS A 1 296 ? -8.818 28.198 -33.554 1.00 92.62 296 CYS A C 1
ATOM 2289 O O . CYS A 1 296 ? -9.673 28.975 -33.970 1.00 92.62 296 CYS A O 1
ATOM 2291 N N . SER A 1 297 ? -8.708 27.906 -32.256 1.00 85.81 297 SER A N 1
ATOM 2292 C CA . SER A 1 297 ? -9.695 28.341 -31.260 1.00 85.81 297 SER A CA 1
ATOM 2293 C C . SER A 1 297 ? -9.543 29.788 -30.786 1.00 85.81 297 SER A C 1
ATOM 2295 O O . SER A 1 297 ? -10.233 30.154 -29.842 1.00 85.81 297 SER A O 1
ATOM 2297 N N . GLY A 1 298 ? -8.612 30.567 -31.351 1.00 78.00 298 GLY A N 1
ATOM 2298 C CA . GLY A 1 298 ? -8.515 32.017 -31.134 1.00 78.00 298 GLY A CA 1
ATOM 2299 C C . GLY A 1 298 ? -8.421 32.499 -29.681 1.00 78.00 298 GLY A C 1
ATOM 2300 O O . GLY A 1 298 ? -8.647 33.676 -29.433 1.00 78.00 298 GLY A O 1
ATOM 2301 N N . ARG A 1 299 ? -8.132 31.627 -28.703 1.00 70.06 299 ARG A N 1
ATOM 2302 C CA . ARG A 1 299 ? -8.105 32.021 -27.289 1.00 70.06 299 ARG A CA 1
ATOM 2303 C C . ARG A 1 299 ? -6.911 32.942 -27.073 1.00 70.06 299 ARG A C 1
ATOM 2305 O O . ARG A 1 299 ? -5.794 32.450 -26.921 1.00 70.06 299 ARG A O 1
ATOM 2312 N N . SER A 1 300 ? -7.152 34.250 -27.035 1.00 61.00 300 SER A N 1
ATOM 2313 C CA . SER A 1 300 ? -6.221 35.183 -26.418 1.00 61.00 300 SER A CA 1
ATOM 2314 C C . SER A 1 300 ? -6.043 34.722 -24.976 1.00 61.00 300 SER A C 1
ATOM 2316 O O . SER A 1 300 ? -7.010 34.648 -24.213 1.00 61.00 300 SER A O 1
ATOM 2318 N N . SER A 1 301 ? -4.830 34.340 -24.586 1.00 62.22 301 SER A N 1
ATOM 2319 C CA . SER A 1 301 ? -4.538 34.290 -23.162 1.00 62.22 301 SER A CA 1
ATOM 2320 C C . SER A 1 301 ? -4.764 35.697 -22.615 1.00 62.22 301 SER A C 1
ATOM 2322 O O . SER A 1 301 ? -4.233 36.652 -23.167 1.00 62.22 301 SER A O 1
ATOM 2324 N N . ASN A 1 302 ? -5.491 35.837 -21.505 1.00 67.94 302 ASN A N 1
ATOM 2325 C CA . ASN A 1 302 ? -5.603 37.119 -20.784 1.00 67.94 302 ASN A CA 1
ATOM 2326 C C . ASN A 1 302 ? -4.247 37.611 -20.233 1.00 67.94 302 ASN A C 1
ATOM 2328 O O . ASN A 1 302 ? -4.172 38.639 -19.570 1.00 67.94 302 ASN A O 1
ATOM 2332 N N . HIS A 1 303 ? -3.180 36.852 -20.474 1.00 72.56 303 HIS A N 1
ATOM 2333 C CA . HIS A 1 303 ? -1.814 37.168 -20.118 1.00 72.56 303 HIS A CA 1
ATOM 2334 C C . HIS A 1 303 ? -1.069 37.664 -21.356 1.00 72.56 303 HIS A C 1
ATOM 2336 O O . HIS A 1 303 ? -1.015 36.971 -22.376 1.00 72.56 303 HIS A O 1
ATOM 2342 N N . THR A 1 304 ? -0.481 38.849 -21.234 1.00 78.62 304 THR A N 1
ATOM 2343 C CA . THR A 1 304 ? 0.494 39.406 -22.169 1.00 78.62 304 THR A CA 1
ATOM 2344 C C . THR A 1 304 ? 1.831 38.696 -21.968 1.00 78.62 304 THR A C 1
ATOM 2346 O O . THR A 1 304 ? 2.475 38.864 -20.933 1.00 78.62 304 THR A O 1
ATOM 2349 N N . PHE A 1 305 ? 2.238 37.883 -22.941 1.00 90.81 305 PHE A N 1
ATOM 2350 C CA . PHE A 1 305 ? 3.570 37.279 -22.995 1.00 90.81 305 PHE A CA 1
ATOM 2351 C C . PHE A 1 305 ? 4.440 38.040 -24.004 1.00 90.81 305 PHE A C 1
ATOM 2353 O O . PHE A 1 305 ? 3.925 38.542 -25.002 1.00 90.81 305 PHE A O 1
ATOM 2360 N N . THR A 1 306 ? 5.749 38.116 -23.763 1.00 95.25 306 THR A N 1
ATOM 2361 C CA . THR A 1 306 ? 6.713 38.688 -24.718 1.00 95.25 306 THR A CA 1
ATOM 2362 C C . THR A 1 306 ? 6.934 37.725 -25.885 1.00 95.25 306 THR A C 1
ATOM 2364 O O . THR A 1 306 ? 6.943 36.507 -25.690 1.00 95.25 306 THR A O 1
ATOM 2367 N N . ILE A 1 307 ? 7.113 38.249 -27.100 1.00 96.44 307 ILE A N 1
ATOM 2368 C CA . ILE A 1 307 ? 7.416 37.433 -28.281 1.00 96.44 307 ILE A CA 1
ATOM 2369 C C . ILE A 1 307 ? 8.831 36.852 -28.149 1.00 96.44 307 ILE A C 1
ATOM 2371 O O . ILE A 1 307 ? 9.806 37.580 -27.991 1.00 96.44 307 ILE A O 1
ATOM 2375 N N . GLU A 1 308 ? 8.943 35.529 -28.240 1.00 96.38 308 GLU A N 1
ATOM 2376 C CA . GLU A 1 308 ? 10.218 34.827 -28.394 1.00 96.38 308 GLU A CA 1
ATOM 2377 C C . GLU A 1 308 ? 10.637 34.907 -29.868 1.00 96.38 308 GLU A C 1
ATOM 2379 O O . GLU A 1 308 ? 10.032 34.250 -30.720 1.00 96.38 308 GLU A O 1
ATOM 2384 N N . HIS A 1 309 ? 11.656 35.710 -30.185 1.00 94.69 309 HIS A N 1
ATOM 2385 C CA . HIS A 1 309 ? 12.162 35.824 -31.555 1.00 94.69 309 HIS A CA 1
ATOM 2386 C C . HIS A 1 309 ? 12.716 34.477 -32.059 1.00 94.69 309 HIS A C 1
ATOM 2388 O O . HIS A 1 309 ? 13.387 33.761 -31.306 1.00 94.69 309 HIS A O 1
ATOM 2394 N N . PRO A 1 310 ? 12.427 34.093 -33.317 1.00 95.69 310 PRO A N 1
ATOM 2395 C CA . PRO A 1 310 ? 12.990 32.887 -33.903 1.00 95.69 310 PRO A CA 1
ATOM 2396 C C . PRO A 1 310 ? 14.509 33.043 -34.078 1.00 95.69 310 PRO A C 1
ATOM 2398 O O . PRO A 1 310 ? 15.018 34.146 -34.241 1.00 95.69 310 PRO A O 1
ATOM 2401 N N . GLN A 1 311 ? 15.239 31.925 -34.048 1.00 93.81 311 GLN A N 1
ATOM 2402 C CA . GLN A 1 311 ? 16.699 31.919 -34.238 1.00 93.81 311 GLN A CA 1
ATOM 2403 C C . GLN A 1 311 ? 17.121 32.289 -35.667 1.00 93.81 311 GLN A C 1
ATOM 2405 O O . GLN A 1 311 ? 18.244 32.730 -35.871 1.00 93.81 311 GLN A O 1
ATOM 2410 N N . SER A 1 312 ? 16.228 32.086 -36.636 1.00 95.31 312 SER A N 1
ATOM 2411 C CA . SER A 1 312 ? 16.388 32.494 -38.027 1.00 95.31 312 SER A CA 1
ATOM 2412 C C . SER A 1 312 ? 15.090 33.143 -38.499 1.00 95.31 312 SER A C 1
ATOM 2414 O O . SER A 1 312 ? 14.002 32.736 -38.079 1.00 95.31 312 SER A O 1
ATOM 2416 N N . MET A 1 313 ? 15.222 34.147 -39.363 1.00 97.25 313 MET A N 1
ATOM 2417 C CA . MET A 1 313 ? 14.109 34.827 -40.025 1.00 97.25 313 MET A CA 1
ATOM 2418 C C . MET A 1 313 ? 13.711 34.171 -41.355 1.00 97.25 313 MET A C 1
ATOM 2420 O O . MET A 1 313 ? 12.898 34.708 -42.103 1.00 97.25 313 MET A O 1
ATOM 2424 N N . GLU A 1 314 ? 14.269 32.998 -41.634 1.00 97.06 314 GLU A N 1
ATOM 2425 C CA . GLU A 1 314 ? 14.011 32.203 -42.823 1.00 97.06 314 GLU A CA 1
ATOM 2426 C C . GLU A 1 314 ? 12.784 31.287 -42.640 1.00 97.06 314 GLU A C 1
ATOM 2428 O O . GLU A 1 314 ? 12.618 30.606 -41.618 1.00 97.06 314 GLU A O 1
ATOM 2433 N N . CYS A 1 315 ? 11.900 31.243 -43.637 1.00 95.38 315 CYS A N 1
ATOM 2434 C CA . CYS A 1 315 ? 10.726 30.377 -43.623 1.00 95.38 315 CYS A CA 1
ATOM 2435 C C . CYS A 1 315 ? 11.115 28.897 -43.753 1.00 95.38 315 CYS A C 1
ATOM 2437 O O . CYS A 1 315 ? 11.648 28.466 -44.770 1.00 95.38 315 CYS A O 1
ATOM 2439 N N . SER A 1 316 ? 10.731 28.060 -42.780 1.00 93.44 316 SER A N 1
ATOM 2440 C CA . SER A 1 316 ? 11.037 26.614 -42.775 1.00 93.44 316 SER A CA 1
ATOM 2441 C C . SER A 1 316 ? 10.345 25.787 -43.880 1.00 93.44 316 SER A C 1
ATOM 2443 O O . SER A 1 316 ? 10.472 24.559 -43.889 1.00 93.44 316 SER A O 1
ATOM 2445 N N . PHE A 1 317 ? 9.576 26.428 -44.767 1.00 91.62 317 PHE A N 1
ATOM 2446 C CA . PHE A 1 317 ? 8.886 25.798 -45.897 1.00 91.62 317 PHE A CA 1
ATOM 2447 C C . PHE A 1 317 ? 9.467 26.208 -47.256 1.00 91.62 317 PHE A C 1
ATOM 2449 O O . PHE A 1 317 ? 9.711 25.326 -48.072 1.00 91.62 317 PHE A O 1
ATOM 2456 N N . CYS A 1 318 ? 9.685 27.506 -47.502 1.00 94.56 318 CYS A N 1
ATOM 2457 C CA . CYS A 1 318 ? 10.190 28.023 -48.784 1.00 94.56 318 CYS A CA 1
ATOM 2458 C C . CYS A 1 318 ? 11.614 28.581 -48.737 1.00 94.56 318 CYS A C 1
ATOM 2460 O O . CYS A 1 318 ? 12.123 28.977 -49.781 1.00 94.56 318 CYS A O 1
ATOM 2462 N N . LEU A 1 319 ? 12.236 28.624 -47.557 1.00 94.44 319 LEU A N 1
ATOM 2463 C CA . LEU A 1 319 ? 13.588 29.143 -47.339 1.00 94.44 319 LEU A CA 1
ATOM 2464 C C . LEU A 1 319 ? 13.756 30.641 -47.684 1.00 94.44 319 LEU A C 1
ATOM 2466 O O . LEU A 1 319 ? 14.868 31.114 -47.884 1.00 94.44 319 LEU A O 1
ATOM 2470 N N . GLN A 1 320 ? 12.659 31.406 -47.767 1.00 96.19 320 GLN A N 1
ATOM 2471 C CA . GLN A 1 320 ? 12.713 32.861 -47.959 1.00 96.19 320 GLN A CA 1
ATOM 2472 C C . GLN A 1 320 ? 13.016 33.577 -46.638 1.00 96.19 320 GLN A C 1
ATOM 2474 O O . GLN A 1 320 ? 12.443 33.231 -45.603 1.00 96.19 320 GLN A O 1
ATOM 2479 N N . GLU A 1 321 ? 13.887 34.587 -46.677 1.00 96.56 321 GLU A N 1
ATOM 2480 C CA . GLU A 1 321 ? 14.165 35.471 -45.542 1.00 96.56 321 GLU A CA 1
ATOM 2481 C C . GLU A 1 321 ? 13.096 36.564 -45.401 1.00 96.56 321 GLU A C 1
ATOM 2483 O O . GLU A 1 321 ? 12.564 37.077 -46.386 1.00 96.56 321 GLU A O 1
ATOM 2488 N N . HIS A 1 322 ? 12.790 36.931 -44.157 1.00 97.19 322 HIS A N 1
ATOM 2489 C CA . HIS A 1 322 ? 11.774 37.925 -43.821 1.00 97.19 322 HIS A CA 1
ATOM 2490 C C . HIS A 1 322 ? 12.314 38.979 -42.850 1.00 97.19 322 HIS A C 1
ATOM 2492 O O . HIS A 1 322 ? 13.107 38.688 -41.963 1.00 97.19 322 HIS A O 1
ATOM 2498 N N . GLU A 1 323 ? 11.835 40.216 -42.962 1.00 96.75 323 GLU A N 1
ATOM 2499 C CA . GLU A 1 323 ? 12.344 41.335 -42.156 1.00 96.75 323 GLU A CA 1
ATOM 2500 C C . GLU A 1 323 ? 11.890 41.277 -40.689 1.00 96.75 323 GLU A C 1
ATOM 2502 O O . GLU A 1 323 ? 12.551 41.800 -39.794 1.00 96.75 323 GLU A O 1
ATOM 2507 N N . ASN A 1 324 ? 10.736 40.659 -40.417 1.00 96.88 324 ASN A N 1
ATOM 2508 C CA . ASN A 1 324 ? 10.140 40.630 -39.083 1.00 96.88 324 ASN A CA 1
ATOM 2509 C C . ASN A 1 324 ? 9.266 39.385 -38.855 1.00 96.88 324 ASN A C 1
ATOM 2511 O O . ASN A 1 324 ? 8.907 38.652 -39.775 1.00 96.88 324 ASN A O 1
ATOM 2515 N N . VAL A 1 325 ? 8.950 39.105 -37.584 1.00 95.62 325 VAL A N 1
ATOM 2516 C CA . VAL A 1 325 ? 8.224 37.881 -37.193 1.00 95.62 325 VAL A CA 1
ATOM 2517 C C . VAL A 1 325 ? 6.829 37.851 -37.820 1.00 95.62 325 VAL A C 1
ATOM 2519 O O . VAL A 1 325 ? 6.301 36.785 -38.114 1.00 95.62 325 VAL A O 1
ATOM 2522 N N . GLU A 1 326 ? 6.230 39.014 -38.060 1.00 96.31 326 GLU A N 1
ATOM 2523 C CA . GLU A 1 326 ? 4.895 39.124 -38.630 1.00 96.31 326 GLU A CA 1
ATOM 2524 C C . GLU A 1 326 ? 4.838 38.680 -40.097 1.00 96.31 326 GLU A C 1
ATOM 2526 O O . GLU A 1 326 ? 3.970 37.868 -40.439 1.00 96.31 326 GLU A O 1
ATOM 2531 N N . SER A 1 327 ? 5.787 39.147 -40.915 1.00 97.06 327 SER A N 1
ATOM 2532 C CA . SER A 1 327 ? 5.957 38.749 -42.319 1.00 97.06 327 SER A CA 1
ATOM 2533 C C . SER A 1 327 ? 6.346 37.275 -42.454 1.00 97.06 327 SER A C 1
ATOM 2535 O O . SER A 1 327 ? 5.760 36.567 -43.274 1.00 97.06 327 SER A O 1
ATOM 2537 N N . LEU A 1 328 ? 7.215 36.766 -41.573 1.00 97.12 328 LEU A N 1
ATOM 2538 C CA . LEU A 1 328 ? 7.542 35.338 -41.497 1.00 97.12 328 LEU A CA 1
ATOM 2539 C C . LEU A 1 328 ? 6.307 34.477 -41.177 1.00 97.12 328 LEU A C 1
ATOM 2541 O O . LEU A 1 328 ? 6.050 33.470 -41.837 1.00 97.12 328 LEU A O 1
ATOM 2545 N N . LEU A 1 329 ? 5.506 34.868 -40.180 1.00 96.06 329 LEU A N 1
ATOM 2546 C CA . LEU A 1 329 ? 4.277 34.147 -39.832 1.00 96.06 329 LEU A CA 1
ATOM 2547 C C . LEU A 1 329 ? 3.242 34.211 -40.964 1.00 96.06 329 LEU A C 1
ATOM 2549 O O . LEU A 1 329 ? 2.561 33.216 -41.202 1.00 96.06 329 LEU A O 1
ATOM 2553 N N . ALA A 1 330 ? 3.134 35.339 -41.676 1.00 95.00 330 ALA A N 1
ATOM 2554 C CA . ALA A 1 330 ? 2.267 35.464 -42.847 1.00 95.00 330 ALA A CA 1
ATOM 2555 C C . ALA A 1 330 ? 2.696 34.507 -43.973 1.00 95.00 330 ALA A C 1
ATOM 2557 O O . ALA A 1 330 ? 1.855 33.783 -44.504 1.00 95.00 330 ALA A O 1
ATOM 2558 N N . CYS A 1 331 ? 3.995 34.406 -44.264 1.00 96.25 331 CYS A N 1
ATOM 2559 C CA . CYS A 1 331 ? 4.519 33.418 -45.207 1.00 96.25 331 CYS A CA 1
ATOM 2560 C C . CYS A 1 331 ? 4.187 31.980 -44.773 1.00 96.25 331 CYS A C 1
ATOM 2562 O O . CYS A 1 331 ? 3.641 31.203 -45.547 1.00 96.25 331 CYS A O 1
ATOM 2564 N N . ILE A 1 332 ? 4.387 31.625 -43.500 1.00 95.25 332 ILE A N 1
ATOM 2565 C CA . ILE A 1 332 ? 4.054 30.282 -42.987 1.00 95.25 332 ILE A CA 1
ATOM 2566 C C . ILE A 1 332 ? 2.574 29.922 -43.209 1.00 95.25 332 ILE A C 1
ATOM 2568 O O . ILE A 1 332 ? 2.259 28.761 -43.488 1.00 95.25 332 ILE A O 1
ATOM 2572 N N . THR A 1 333 ? 1.656 30.895 -43.120 1.00 94.12 333 THR A N 1
ATOM 2573 C CA . THR A 1 333 ? 0.226 30.641 -43.367 1.00 94.12 333 THR A CA 1
ATOM 2574 C C . THR A 1 333 ? -0.114 30.280 -44.813 1.00 94.12 333 THR A C 1
ATOM 2576 O O . THR A 1 333 ? -1.147 29.648 -45.023 1.00 94.12 333 THR A O 1
ATOM 2579 N N . THR A 1 334 ? 0.733 30.607 -45.797 1.00 94.12 334 THR A N 1
ATOM 2580 C CA . THR A 1 334 ? 0.502 30.228 -47.204 1.00 94.12 334 THR A CA 1
ATOM 2581 C C . THR A 1 334 ? 0.908 28.779 -47.486 1.00 94.12 334 THR A C 1
ATOM 2583 O O . THR A 1 334 ? 0.329 28.135 -48.357 1.00 94.12 334 THR A O 1
ATOM 2586 N N . HIS A 1 335 ? 1.856 28.235 -46.716 1.00 92.00 335 HIS A N 1
ATOM 2587 C CA . HIS A 1 335 ? 2.373 26.875 -46.897 1.00 92.00 335 HIS A CA 1
ATOM 2588 C C . HIS A 1 335 ? 1.550 25.794 -46.200 1.00 92.00 335 HIS A C 1
ATOM 2590 O O . HIS A 1 335 ? 1.550 24.637 -46.621 1.00 92.00 335 HIS A O 1
ATOM 2596 N N . VAL A 1 336 ? 0.860 26.146 -45.117 1.00 88.50 336 VAL A N 1
ATOM 2597 C CA . VAL A 1 336 ? 0.046 25.205 -44.347 1.00 88.50 336 VAL A CA 1
ATOM 2598 C C . VAL A 1 336 ? -1.401 25.640 -44.457 1.00 88.50 336 VAL A C 1
ATOM 2600 O O . VAL A 1 336 ? -1.784 26.624 -43.825 1.00 88.50 336 VAL A O 1
ATOM 2603 N N . ALA A 1 337 ? -2.192 24.888 -45.235 1.00 78.44 337 ALA A N 1
ATOM 2604 C CA . ALA A 1 337 ? -3.625 25.120 -45.414 1.00 78.44 337 ALA A CA 1
ATOM 2605 C C . ALA A 1 337 ? -4.281 25.400 -44.054 1.00 78.44 337 ALA A C 1
ATOM 2607 O O . ALA A 1 337 ? -4.356 24.526 -43.182 1.00 78.44 337 ALA A O 1
ATOM 2608 N N . GLY A 1 338 ? -4.648 26.666 -43.854 1.00 67.44 338 GLY A N 1
ATOM 2609 C CA . GLY A 1 338 ? -4.978 27.178 -42.538 1.00 67.44 338 GLY A CA 1
ATOM 2610 C C . GLY A 1 338 ? -6.247 26.532 -41.975 1.00 67.44 338 GLY A C 1
ATOM 2611 O O . GLY A 1 338 ? -7.192 26.264 -42.716 1.00 67.44 338 GLY A O 1
ATOM 2612 N N . PRO A 1 339 ? -6.308 26.282 -40.660 1.00 71.81 339 PRO A N 1
ATOM 2613 C CA . PRO A 1 339 ? -7.557 25.962 -39.993 1.00 71.81 339 PRO A CA 1
ATOM 2614 C C . PRO A 1 339 ? -8.541 27.138 -40.081 1.00 71.81 339 PRO A C 1
ATOM 2616 O O . PRO A 1 339 ? -8.125 28.293 -40.000 1.00 71.81 339 PRO A O 1
ATOM 2619 N N . TYR A 1 340 ? -9.848 26.863 -40.137 1.00 65.19 340 TYR A N 1
ATOM 2620 C CA . TYR A 1 340 ? -10.858 27.919 -40.017 1.00 65.19 340 TYR A CA 1
ATOM 2621 C C . TYR A 1 340 ? -10.679 28.642 -38.673 1.00 65.19 340 TYR A C 1
ATOM 2623 O O . TYR A 1 340 ? -10.648 28.010 -37.604 1.00 65.19 340 TYR A O 1
ATOM 2631 N N . ILE A 1 341 ? -10.525 29.965 -38.728 1.00 69.81 341 ILE A N 1
ATOM 2632 C CA . ILE A 1 341 ? -10.409 30.816 -37.545 1.00 69.81 341 ILE A CA 1
ATOM 2633 C C . ILE A 1 341 ? -11.827 31.107 -37.061 1.00 69.81 341 ILE A C 1
ATOM 2635 O O . ILE A 1 341 ? -12.603 31.760 -37.753 1.00 69.81 341 ILE A O 1
ATOM 2639 N N . LEU A 1 342 ? -12.172 30.635 -35.862 1.00 53.25 342 LEU A N 1
ATOM 2640 C CA . LEU A 1 342 ? -13.338 31.177 -35.174 1.00 53.25 342 LEU A CA 1
ATOM 2641 C C . LEU A 1 342 ? -12.932 32.517 -34.577 1.00 53.25 342 LEU A C 1
ATOM 2643 O O . LEU A 1 342 ? -12.269 32.553 -33.539 1.00 53.25 342 LEU A O 1
ATOM 2647 N N . VAL A 1 343 ? -13.302 33.603 -35.248 1.00 52.19 343 VAL A N 1
ATOM 2648 C CA . VAL A 1 343 ? -13.204 34.940 -34.667 1.00 52.19 343 VAL A CA 1
ATOM 2649 C C . VAL A 1 343 ? -14.155 34.980 -33.464 1.00 52.19 343 VAL A C 1
ATOM 2651 O O . VAL A 1 343 ? -15.346 34.710 -33.631 1.00 52.19 343 VAL A O 1
ATOM 2654 N N . PRO A 1 344 ? -13.681 35.268 -32.240 1.00 45.78 344 PRO A N 1
ATOM 2655 C CA . PRO A 1 344 ? -14.577 35.570 -31.137 1.00 45.78 344 PRO A CA 1
ATOM 2656 C C . PRO A 1 344 ? -15.229 36.922 -31.443 1.00 45.78 344 PRO A C 1
ATOM 2658 O O . PRO A 1 344 ? -14.539 37.937 -31.498 1.00 45.78 344 PRO A O 1
ATOM 2661 N N . THR A 1 345 ? -16.543 36.955 -31.658 1.00 41.66 345 THR A N 1
ATOM 2662 C CA . THR A 1 345 ? -17.315 38.202 -31.744 1.00 41.66 345 THR A CA 1
ATOM 2663 C C . THR A 1 345 ? -17.315 38.878 -30.373 1.00 41.66 345 THR A C 1
ATOM 2665 O O . THR A 1 345 ? -18.201 38.642 -29.558 1.00 41.66 345 THR A O 1
ATOM 2668 N N . ASN A 1 346 ? -16.293 39.684 -30.103 1.00 42.31 346 ASN A N 1
ATOM 2669 C CA . ASN A 1 346 ? -16.221 40.586 -28.958 1.00 42.31 346 ASN A CA 1
ATOM 2670 C C . ASN A 1 346 ? -15.849 41.991 -29.457 1.00 42.31 346 ASN A C 1
ATOM 2672 O O . ASN A 1 346 ? -14.797 42.526 -29.122 1.00 42.31 346 ASN A O 1
ATOM 2676 N N . SER A 1 347 ? -16.721 42.610 -30.253 1.00 35.44 347 SER A N 1
ATOM 2677 C CA . SER A 1 347 ? -16.783 44.069 -30.346 1.00 35.44 347 SER A CA 1
ATOM 2678 C C . SER A 1 347 ? -18.243 44.518 -30.406 1.00 35.44 347 SER A C 1
ATOM 2680 O O . SER A 1 347 ? -19.040 44.098 -31.239 1.00 35.44 347 SER A O 1
ATOM 2682 N N . ARG A 1 348 ? -18.604 45.374 -29.452 1.00 37.78 348 ARG A N 1
ATOM 2683 C CA . ARG A 1 348 ? -19.880 46.086 -29.365 1.00 37.78 348 ARG A CA 1
ATOM 2684 C C . ARG A 1 348 ? -19.743 47.426 -30.105 1.00 37.78 348 ARG A C 1
ATOM 2686 O O . ARG A 1 348 ? -19.982 48.466 -29.502 1.00 37.78 348 ARG A O 1
ATOM 2693 N N . ALA A 1 349 ? -19.265 47.404 -31.353 1.00 34.91 349 ALA A N 1
ATOM 2694 C CA . ALA A 1 349 ? -18.900 48.632 -32.072 1.00 34.91 349 ALA A CA 1
ATOM 2695 C C . ALA A 1 349 ? -19.317 48.727 -33.550 1.00 34.91 349 ALA A C 1
ATOM 2697 O O . ALA A 1 349 ? -19.249 49.828 -34.069 1.00 34.91 349 ALA A O 1
ATOM 2698 N N . ASP A 1 350 ? -19.845 47.681 -34.198 1.00 30.73 350 ASP A N 1
ATOM 2699 C CA . ASP A 1 350 ? -20.289 47.784 -35.604 1.00 30.73 350 ASP A CA 1
ATOM 2700 C C . ASP A 1 350 ? -21.752 47.351 -35.783 1.00 30.73 350 ASP A C 1
ATOM 2702 O O . ASP A 1 350 ? -22.078 46.374 -36.453 1.00 30.73 350 ASP A O 1
ATOM 2706 N N . LEU A 1 351 ? -22.658 48.103 -35.150 1.00 32.97 351 LEU A N 1
ATOM 2707 C CA . LEU A 1 351 ? -24.096 48.101 -35.445 1.00 32.97 351 LEU A CA 1
ATOM 2708 C C . LEU A 1 351 ? -24.485 49.458 -36.044 1.00 32.97 351 LEU A C 1
ATOM 2710 O O . LEU A 1 351 ? -25.132 50.270 -35.393 1.00 32.97 351 LEU A O 1
ATOM 2714 N N . LEU A 1 352 ? -24.083 49.690 -37.294 1.00 33.47 352 LEU A N 1
ATOM 2715 C CA . LEU A 1 352 ? -24.680 50.690 -38.185 1.00 33.47 352 LEU A CA 1
ATOM 2716 C C . LEU A 1 352 ? -24.655 50.169 -39.627 1.00 33.47 352 LEU A C 1
ATOM 2718 O O . LEU A 1 352 ? -23.840 50.595 -40.434 1.00 33.47 352 LEU A O 1
ATOM 2722 N N . CYS A 1 353 ? -25.533 49.215 -39.933 1.00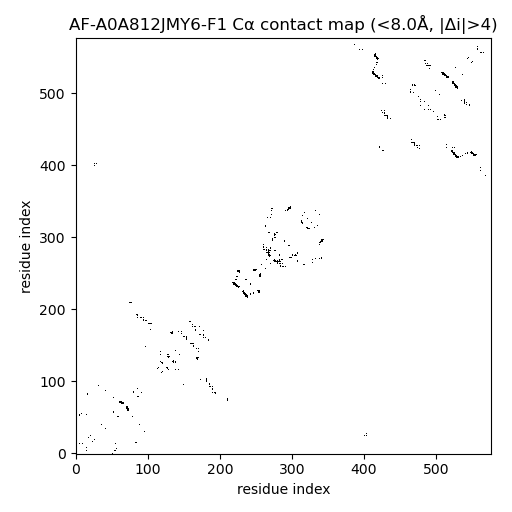 30.23 353 CYS A N 1
ATOM 2723 C CA . CYS A 1 353 ? -26.173 49.058 -41.246 1.00 30.23 353 CYS A CA 1
ATOM 2724 C C . CYS A 1 353 ? -27.018 47.787 -41.247 1.00 30.23 353 CYS A C 1
ATOM 2726 O O . CYS A 1 353 ? -26.487 46.700 -41.443 1.00 30.23 353 CYS A O 1
ATOM 2728 N N . LEU A 1 354 ? -28.321 47.939 -41.007 1.00 27.70 354 LEU A N 1
ATOM 2729 C CA . LEU A 1 354 ? -29.414 47.317 -41.767 1.00 27.70 354 LEU A CA 1
ATOM 2730 C C . LEU A 1 354 ? -30.714 47.532 -40.992 1.00 27.70 354 LEU A C 1
ATOM 2732 O O . LEU A 1 354 ? -31.125 46.742 -40.146 1.00 27.70 354 LEU A O 1
ATOM 2736 N N . GLU A 1 355 ? -31.352 48.656 -41.301 1.00 28.44 355 GLU A N 1
ATOM 2737 C CA . GLU A 1 355 ? -32.783 48.837 -41.111 1.00 28.44 355 GLU A CA 1
ATOM 2738 C C . GLU A 1 355 ? -33.539 47.776 -41.923 1.00 28.44 355 GLU A C 1
ATOM 2740 O O . GLU A 1 355 ? -33.316 47.655 -43.130 1.00 28.44 355 GLU A O 1
ATOM 2745 N N . ARG A 1 356 ? -34.455 47.045 -41.274 1.00 30.06 356 ARG A N 1
ATOM 2746 C CA . ARG A 1 356 ? -35.878 46.911 -41.659 1.00 30.06 356 ARG A CA 1
ATOM 2747 C C . ARG A 1 356 ? -36.571 45.782 -40.880 1.00 30.06 356 ARG A C 1
ATOM 2749 O O . ARG A 1 356 ? -36.149 44.636 -40.960 1.00 30.06 356 ARG A O 1
ATOM 2756 N N . SER A 1 357 ? -37.734 46.136 -40.309 1.00 27.53 357 SER A N 1
ATOM 2757 C CA . SER A 1 357 ? -38.927 45.286 -40.085 1.00 27.53 357 SER A CA 1
ATOM 2758 C C . SER A 1 357 ? -38.909 44.320 -38.881 1.00 27.53 357 SER A C 1
ATOM 2760 O O . SER A 1 357 ? -37.966 43.562 -38.723 1.00 27.53 357 SER A O 1
ATOM 2762 N N . MET A 1 358 ? -39.914 44.192 -38.001 1.00 23.41 358 MET A N 1
ATOM 2763 C CA . MET A 1 358 ? -41.186 44.886 -37.738 1.00 23.41 358 MET A CA 1
ATOM 2764 C C . MET A 1 358 ? -41.722 44.383 -36.375 1.00 23.41 358 MET A C 1
ATOM 2766 O O . MET A 1 358 ? -41.809 43.181 -36.129 1.00 23.41 358 MET A O 1
ATOM 2770 N N . ASP A 1 359 ? -42.089 45.326 -35.516 1.00 30.19 359 ASP A N 1
ATOM 2771 C CA . ASP A 1 359 ? -43.159 45.342 -34.502 1.00 30.19 359 ASP A CA 1
ATOM 2772 C C . ASP A 1 359 ? -44.135 44.147 -34.360 1.00 30.19 359 ASP A C 1
ATOM 2774 O O . ASP A 1 359 ? -45.290 44.245 -34.769 1.00 30.19 359 ASP A O 1
ATOM 2778 N N . SER A 1 360 ? -43.782 43.054 -33.664 1.00 30.67 360 SER A N 1
ATOM 2779 C CA . SER A 1 360 ? -44.8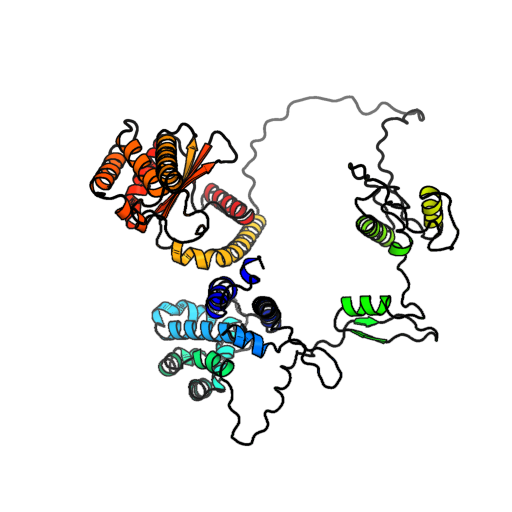16 42.028 -33.385 1.00 30.67 360 SER A CA 1
ATOM 2780 C C . SER A 1 360 ? -44.790 41.270 -32.054 1.00 30.67 360 SER A C 1
ATOM 2782 O O . SER A 1 360 ? -45.663 40.424 -31.877 1.00 30.67 360 SER A O 1
ATOM 2784 N N . TRP A 1 361 ? -43.899 41.516 -31.085 1.00 26.50 361 TRP A N 1
ATOM 2785 C CA . TRP A 1 361 ? -43.818 40.582 -29.935 1.00 26.50 361 TRP A CA 1
ATOM 2786 C C . TRP A 1 361 ? -43.789 41.170 -28.519 1.00 26.50 361 TRP A C 1
ATOM 2788 O O . TRP A 1 361 ? -43.632 40.426 -27.555 1.00 26.50 361 TRP A O 1
ATOM 2798 N N . LEU A 1 362 ? -44.035 42.474 -28.349 1.00 27.52 362 LEU A N 1
ATOM 2799 C CA . LEU A 1 362 ? -44.147 43.100 -27.023 1.00 27.52 362 LEU A CA 1
ATOM 2800 C C . LEU A 1 362 ? -45.541 43.669 -26.745 1.00 27.52 362 LEU A C 1
ATOM 2802 O O . LEU A 1 362 ? -45.707 44.873 -26.574 1.00 27.52 362 LEU A O 1
ATOM 2806 N N . LYS A 1 363 ? -46.538 42.789 -26.612 1.00 30.27 363 LYS A N 1
ATOM 2807 C CA . LYS A 1 363 ? -47.719 43.058 -25.774 1.00 30.27 363 LYS A CA 1
ATOM 2808 C C . LYS A 1 363 ? -48.166 41.773 -25.081 1.00 30.27 363 LYS A C 1
ATOM 2810 O O . LYS A 1 363 ? -48.744 40.902 -25.718 1.00 30.27 363 LYS A O 1
ATOM 2815 N N . GLY A 1 364 ? -47.921 41.680 -23.773 1.00 29.61 364 GLY A N 1
ATOM 2816 C CA . GLY A 1 364 ? -48.574 40.679 -22.926 1.00 29.61 364 GLY A CA 1
ATOM 2817 C C . GLY A 1 364 ? -47.739 40.163 -21.756 1.00 29.61 364 GLY A C 1
ATOM 2818 O O . GLY A 1 364 ? -47.333 39.009 -21.755 1.00 29.61 364 GLY A O 1
ATOM 2819 N N . LEU A 1 365 ? -47.538 40.982 -20.723 1.00 36.06 365 LEU A N 1
ATOM 2820 C CA . LEU A 1 365 ? -47.523 40.462 -19.348 1.00 36.06 365 LEU A CA 1
ATOM 2821 C C . LEU A 1 365 ? -48.974 40.548 -18.848 1.00 36.06 365 LEU A C 1
ATOM 2823 O O . LEU A 1 365 ? -49.625 41.551 -19.155 1.00 36.06 365 LEU A O 1
ATOM 2827 N N . PRO A 1 366 ? -49.503 39.551 -18.107 1.00 41.28 366 PRO A N 1
ATOM 2828 C CA . PRO A 1 366 ? -49.297 39.602 -16.656 1.00 41.28 366 PRO A CA 1
ATOM 2829 C C . PRO A 1 366 ? -49.351 38.266 -15.869 1.00 41.28 366 PRO A C 1
ATOM 2831 O O . PRO A 1 366 ? -49.826 37.233 -16.331 1.00 41.28 366 PRO A O 1
ATOM 2834 N N . ALA A 1 367 ? -48.963 38.414 -14.595 1.00 32.41 367 ALA A N 1
ATOM 2835 C CA . ALA A 1 367 ? -49.498 37.773 -13.384 1.00 32.41 367 ALA A CA 1
ATOM 2836 C C . ALA A 1 367 ? -48.820 36.515 -12.786 1.00 32.41 367 ALA A C 1
ATOM 2838 O O . ALA A 1 367 ? -48.727 35.444 -13.379 1.00 32.41 367 ALA A O 1
ATOM 2839 N N . HIS A 1 368 ? -48.418 36.710 -11.520 1.00 44.91 368 HIS A N 1
ATOM 2840 C CA . HIS A 1 368 ? -48.253 35.780 -10.395 1.00 44.91 368 HIS A CA 1
ATOM 2841 C C . HIS A 1 368 ? -48.416 34.274 -10.670 1.00 44.91 368 HIS A C 1
ATOM 2843 O O . HIS A 1 368 ? -49.521 33.779 -10.892 1.00 44.91 368 HIS A O 1
ATOM 2849 N N . LYS A 1 369 ? -47.340 33.505 -10.443 1.00 33.69 369 LYS A N 1
ATOM 2850 C CA . LYS A 1 369 ? -47.429 32.059 -10.196 1.00 33.69 369 LYS A CA 1
ATOM 2851 C C . LYS A 1 369 ? -46.921 31.690 -8.805 1.00 33.69 369 LYS A C 1
ATOM 2853 O O . LYS A 1 369 ? -45.785 31.962 -8.436 1.00 33.69 369 LYS A O 1
ATOM 2858 N N . LYS A 1 370 ? -47.849 31.059 -8.083 1.00 33.78 370 LYS A N 1
ATOM 2859 C CA . LYS A 1 370 ? -47.760 30.291 -6.839 1.00 33.78 370 LYS A CA 1
ATOM 2860 C C . LYS A 1 370 ? -46.373 29.694 -6.570 1.00 33.78 370 LYS A C 1
ATOM 2862 O O . LYS A 1 370 ? -45.815 29.006 -7.423 1.00 33.78 370 LYS A O 1
ATOM 2867 N N . VAL A 1 371 ? -45.897 29.878 -5.338 1.00 38.28 371 VAL A N 1
ATOM 2868 C CA . VAL A 1 371 ? -44.815 29.084 -4.746 1.00 38.28 371 VAL A CA 1
ATOM 2869 C C . VAL A 1 371 ? -45.248 27.618 -4.789 1.00 38.28 371 VAL A C 1
ATOM 2871 O O . VAL A 1 371 ? -46.180 27.215 -4.096 1.00 38.28 371 VAL A O 1
ATOM 2874 N N . LYS A 1 372 ? -44.614 26.829 -5.659 1.00 32.53 372 LYS A N 1
ATOM 2875 C CA . LYS A 1 372 ? -44.713 25.371 -5.619 1.00 32.53 372 LYS A CA 1
ATOM 2876 C C . LYS A 1 372 ? -43.896 24.897 -4.422 1.00 32.53 372 LYS A C 1
ATOM 2878 O O . LYS A 1 372 ? -42.686 25.112 -4.401 1.00 32.53 372 LYS A O 1
ATOM 2883 N N . HIS A 1 373 ? -44.541 24.229 -3.470 1.00 38.00 373 HIS A N 1
ATOM 2884 C CA . HIS A 1 373 ? -43.839 23.280 -2.614 1.00 38.00 373 HIS A CA 1
ATOM 2885 C C . HIS A 1 373 ? -43.142 22.277 -3.540 1.00 38.00 373 HIS A C 1
ATOM 2887 O O . HIS A 1 373 ? -43.799 21.571 -4.303 1.00 38.00 373 HIS A O 1
ATOM 2893 N N . GLN A 1 374 ? -41.809 22.297 -3.547 1.00 34.59 374 GLN A N 1
ATOM 2894 C CA . GLN A 1 374 ? -41.030 21.232 -4.157 1.00 34.59 374 GLN A CA 1
ATOM 2895 C C . GLN A 1 374 ? -41.183 20.014 -3.255 1.00 34.59 374 GLN A C 1
ATOM 2897 O O . GLN A 1 374 ? -40.669 19.998 -2.138 1.00 34.59 374 GLN A O 1
ATOM 2902 N N . GLU A 1 375 ? -41.932 19.023 -3.732 1.00 36.75 375 GLU A N 1
ATOM 2903 C CA . GLU A 1 375 ? -41.859 17.673 -3.189 1.00 36.75 375 GLU A CA 1
ATOM 2904 C C . GLU A 1 375 ? -40.393 17.213 -3.191 1.00 36.75 375 GLU A C 1
ATOM 2906 O O . GLU A 1 375 ? -39.644 17.560 -4.119 1.00 36.75 375 GLU A O 1
ATOM 2911 N N . PRO A 1 376 ? -39.954 16.479 -2.151 1.00 40.50 376 PRO A N 1
ATOM 2912 C CA . PRO A 1 376 ? -38.593 15.977 -2.072 1.00 40.50 376 PRO A CA 1
ATOM 2913 C C . PRO A 1 376 ? -38.309 15.169 -3.333 1.00 40.50 376 PRO A C 1
ATOM 2915 O O . PRO A 1 376 ? -39.010 14.208 -3.651 1.00 40.50 376 PRO A O 1
ATOM 2918 N N . LYS A 1 377 ? -37.300 15.617 -4.083 1.00 43.06 377 LYS A N 1
ATOM 2919 C CA . LYS A 1 377 ? -36.845 14.973 -5.312 1.00 43.06 377 LYS A CA 1
ATOM 2920 C C . LYS A 1 377 ? -36.576 13.505 -4.979 1.00 43.06 377 LYS A C 1
ATOM 2922 O O . LYS A 1 377 ? -35.639 13.225 -4.234 1.00 43.06 377 LYS A O 1
ATOM 2927 N N . GLN A 1 378 ? -37.409 12.593 -5.485 1.00 46.62 378 GLN A N 1
ATOM 2928 C CA . GLN A 1 378 ? -37.148 11.161 -5.389 1.00 46.62 378 GLN A CA 1
ATOM 2929 C C . GLN A 1 378 ? -35.805 10.906 -6.070 1.00 46.62 378 GLN A C 1
ATOM 2931 O O . GLN A 1 378 ? -35.677 11.045 -7.287 1.00 46.62 378 GLN A O 1
ATOM 2936 N N . VAL A 1 379 ? -34.789 10.629 -5.255 1.00 51.00 379 VAL A N 1
ATOM 2937 C CA . VAL A 1 379 ? -33.449 10.291 -5.724 1.00 51.00 379 VAL A CA 1
ATOM 2938 C C . VAL A 1 379 ? -33.573 8.968 -6.462 1.00 51.00 379 VAL A C 1
ATOM 2940 O O . VAL A 1 379 ? -34.106 7.996 -5.925 1.00 51.00 379 VAL A O 1
ATOM 2943 N N . SER A 1 380 ? -33.150 8.950 -7.723 1.00 69.31 380 SER A N 1
ATOM 2944 C CA . SER A 1 380 ? -33.271 7.749 -8.547 1.00 69.31 380 SER A CA 1
ATOM 2945 C C . SER A 1 380 ? -32.390 6.628 -7.984 1.00 69.31 380 SER A C 1
ATOM 2947 O O . SER A 1 380 ? -31.302 6.882 -7.467 1.00 69.31 380 SER A O 1
ATOM 2949 N N . THR A 1 381 ? -32.820 5.372 -8.115 1.00 63.25 381 THR A N 1
ATOM 2950 C CA . THR A 1 381 ? -32.020 4.195 -7.721 1.00 63.25 381 THR A CA 1
ATOM 2951 C C . THR A 1 381 ? -30.635 4.191 -8.376 1.00 63.25 381 THR A C 1
ATOM 2953 O O . THR A 1 381 ? -29.659 3.788 -7.753 1.00 63.25 381 THR A O 1
ATOM 2956 N N . HIS A 1 382 ? -30.526 4.738 -9.588 1.00 64.12 382 HIS A N 1
ATOM 2957 C CA . HIS A 1 382 ? -29.261 4.916 -10.299 1.00 64.12 382 HIS A CA 1
ATOM 2958 C C . HIS A 1 382 ? -28.320 5.931 -9.624 1.00 64.12 382 HIS A C 1
ATOM 2960 O O . HIS A 1 382 ? -27.118 5.692 -9.544 1.00 64.12 382 HIS A O 1
ATOM 2966 N N . GLU A 1 383 ? -28.835 7.049 -9.099 1.00 61.34 383 GLU A N 1
ATOM 2967 C CA . GLU A 1 383 ? -28.018 8.013 -8.343 1.00 61.34 383 GLU A CA 1
ATOM 2968 C C . GLU A 1 383 ? -27.503 7.409 -7.030 1.00 61.34 383 GLU A C 1
ATOM 2970 O O . GLU A 1 383 ? -26.367 7.672 -6.637 1.00 61.34 383 GLU A O 1
ATOM 2975 N N . VAL A 1 384 ? -28.300 6.558 -6.378 1.00 61.62 384 VAL A N 1
ATOM 2976 C CA . VAL A 1 384 ? -27.879 5.833 -5.169 1.00 61.62 384 VAL A CA 1
ATOM 2977 C C . VAL A 1 384 ? -26.769 4.825 -5.491 1.00 61.62 384 VAL A C 1
ATOM 2979 O O . VAL A 1 384 ? -25.774 4.759 -4.766 1.00 61.62 384 VAL A O 1
ATOM 2982 N N . GLU A 1 385 ? -26.888 4.086 -6.598 1.00 63.31 385 GLU A N 1
ATOM 2983 C CA . GLU A 1 385 ? -25.880 3.117 -7.053 1.00 63.31 385 GLU A CA 1
ATOM 2984 C C . GLU A 1 385 ? -24.551 3.809 -7.427 1.00 63.31 385 GLU A C 1
ATOM 2986 O O . GLU A 1 385 ? -23.474 3.355 -7.029 1.00 63.31 385 GLU A O 1
ATOM 2991 N N . ASP A 1 386 ? -24.610 4.956 -8.112 1.00 65.88 386 ASP A N 1
ATOM 2992 C CA . ASP A 1 386 ? -23.433 5.761 -8.470 1.00 65.88 386 ASP A CA 1
ATOM 2993 C C . ASP A 1 386 ? -22.724 6.331 -7.235 1.00 65.88 386 ASP A C 1
ATOM 2995 O O . ASP A 1 386 ? -21.489 6.310 -7.146 1.00 65.88 386 ASP A O 1
ATOM 2999 N N . ILE A 1 387 ? -23.489 6.805 -6.246 1.00 58.88 387 ILE A N 1
ATOM 3000 C CA . ILE A 1 387 ? -22.945 7.255 -4.961 1.00 58.88 387 ILE A CA 1
ATOM 3001 C C . ILE A 1 387 ? -22.283 6.078 -4.228 1.00 58.88 387 ILE A C 1
ATOM 3003 O O . ILE A 1 387 ? -21.159 6.228 -3.740 1.00 58.88 387 ILE A O 1
ATOM 3007 N N . ARG A 1 388 ? -22.908 4.892 -4.214 1.00 61.28 388 ARG A N 1
ATOM 3008 C CA . ARG A 1 388 ? -22.356 3.676 -3.587 1.00 61.28 388 ARG A CA 1
ATOM 3009 C C . ARG A 1 388 ? -21.035 3.250 -4.229 1.00 61.28 388 ARG A C 1
ATOM 3011 O O . ARG A 1 388 ? -20.055 3.018 -3.522 1.00 61.28 388 ARG A O 1
ATOM 3018 N N . ASN A 1 389 ? -20.965 3.213 -5.557 1.00 62.53 389 ASN A N 1
ATOM 3019 C CA . ASN A 1 389 ? -19.754 2.833 -6.292 1.00 62.53 389 ASN A CA 1
ATOM 3020 C C . ASN A 1 389 ? -18.607 3.828 -6.067 1.00 62.53 389 ASN A C 1
ATOM 3022 O O . ASN A 1 389 ? -17.446 3.441 -5.904 1.00 62.53 389 ASN A O 1
ATOM 3026 N N . LYS A 1 390 ? -18.933 5.120 -5.973 1.00 60.84 390 LYS A N 1
ATOM 3027 C CA . LYS A 1 390 ? -17.964 6.175 -5.663 1.00 60.84 390 LYS A CA 1
ATOM 3028 C C . LYS A 1 390 ? -17.447 6.090 -4.223 1.00 60.84 390 LYS A C 1
ATOM 3030 O O . LYS A 1 390 ? -16.274 6.375 -3.985 1.00 60.84 390 LYS A O 1
ATOM 3035 N N . ILE A 1 391 ? -18.291 5.671 -3.276 1.00 52.25 391 ILE A N 1
ATOM 3036 C CA . ILE A 1 391 ? -17.899 5.388 -1.888 1.00 52.25 391 ILE A CA 1
ATOM 3037 C C . ILE A 1 391 ? -16.925 4.206 -1.836 1.00 52.25 391 ILE A C 1
ATOM 3039 O O . ILE A 1 391 ? -15.880 4.331 -1.204 1.00 52.25 391 ILE A O 1
ATOM 3043 N N . ILE A 1 392 ? -17.203 3.107 -2.542 1.00 61.34 392 ILE A N 1
ATOM 3044 C CA . ILE A 1 392 ? -16.336 1.914 -2.570 1.00 61.34 392 ILE A CA 1
ATOM 3045 C C . ILE A 1 392 ? -14.934 2.253 -3.109 1.00 61.34 392 ILE A C 1
ATOM 3047 O O . ILE A 1 392 ? -13.930 1.908 -2.484 1.00 61.34 392 ILE A O 1
ATOM 3051 N N . ASP A 1 393 ? -14.845 3.001 -4.213 1.00 56.12 393 ASP A N 1
ATOM 3052 C CA . ASP A 1 393 ? -13.563 3.430 -4.796 1.00 56.12 393 ASP A CA 1
ATOM 3053 C C . ASP A 1 393 ? -12.782 4.390 -3.870 1.00 56.12 393 ASP A C 1
ATOM 3055 O O . ASP A 1 393 ? -11.552 4.330 -3.769 1.00 56.12 393 ASP A O 1
ATOM 3059 N N . LEU A 1 394 ? -13.483 5.260 -3.136 1.00 49.41 394 LEU A N 1
ATOM 3060 C CA . LEU A 1 394 ? -12.869 6.144 -2.140 1.00 49.41 394 LEU A CA 1
ATOM 3061 C C . LEU A 1 394 ? -12.397 5.387 -0.892 1.00 49.41 394 LEU A C 1
ATOM 3063 O O . LEU A 1 394 ? -11.320 5.701 -0.383 1.00 49.41 394 LEU A O 1
ATOM 3067 N N . VAL A 1 395 ? -13.160 4.397 -0.423 1.00 52.47 395 VAL A N 1
ATOM 3068 C CA . VAL A 1 395 ? -12.801 3.537 0.713 1.00 52.47 395 VAL A CA 1
ATOM 3069 C C . VAL A 1 395 ? -11.549 2.731 0.381 1.00 52.47 395 VAL A C 1
ATOM 3071 O O . VAL A 1 395 ? -10.586 2.832 1.132 1.00 52.47 395 VAL A O 1
ATOM 3074 N N . ALA A 1 396 ? -11.489 2.075 -0.784 1.00 52.62 396 ALA A N 1
ATOM 3075 C CA . ALA A 1 396 ? -10.317 1.315 -1.237 1.00 52.62 396 ALA A CA 1
ATOM 3076 C C . ALA A 1 396 ? -9.031 2.166 -1.316 1.00 52.62 396 ALA A C 1
ATOM 3078 O O . ALA A 1 396 ? -7.936 1.722 -0.968 1.00 52.62 396 ALA A O 1
ATOM 3079 N N . LYS A 1 397 ? -9.149 3.435 -1.730 1.00 51.41 397 LYS A N 1
ATOM 3080 C CA . LYS A 1 397 ? -8.021 4.385 -1.771 1.00 51.41 397 LYS A CA 1
ATOM 3081 C C . LYS A 1 397 ? -7.592 4.879 -0.387 1.00 51.41 397 LYS A C 1
ATOM 3083 O O . LYS A 1 397 ? -6.464 5.357 -0.235 1.00 51.41 397 LYS A O 1
ATOM 3088 N N . LEU A 1 398 ? -8.481 4.826 0.605 1.00 49.00 398 LEU A N 1
ATOM 3089 C CA . LEU A 1 398 ? -8.219 5.272 1.972 1.00 49.00 398 LEU A CA 1
ATOM 3090 C C . LEU A 1 398 ? -7.679 4.153 2.861 1.00 49.00 398 LEU A C 1
ATOM 3092 O O . LEU A 1 398 ? -6.778 4.450 3.645 1.00 49.00 398 LEU A O 1
ATOM 3096 N N . THR A 1 399 ? -8.118 2.902 2.692 1.00 53.53 399 THR A N 1
ATOM 3097 C CA . THR A 1 399 ? -7.567 1.726 3.396 1.00 53.53 399 THR A CA 1
ATOM 3098 C C . THR A 1 399 ? -6.060 1.595 3.166 1.00 53.53 399 THR A C 1
ATOM 3100 O O . THR A 1 399 ? -5.303 1.535 4.130 1.00 53.53 399 THR A O 1
ATOM 3103 N N . LEU A 1 400 ? -5.591 1.766 1.924 1.00 46.28 400 LEU A N 1
ATOM 3104 C CA . LEU A 1 400 ? -4.157 1.753 1.572 1.00 46.28 400 LEU A CA 1
ATOM 3105 C C . LEU A 1 400 ? -3.324 2.873 2.229 1.00 46.28 400 LEU A C 1
ATOM 3107 O O . LEU A 1 400 ? -2.109 2.762 2.371 1.00 46.28 400 LEU A O 1
ATOM 3111 N N . LYS A 1 401 ? -3.951 3.988 2.626 1.00 46.25 401 LYS A N 1
ATOM 3112 C CA . LYS A 1 401 ? -3.291 5.092 3.349 1.00 46.25 401 LYS A CA 1
ATOM 3113 C C . LYS A 1 401 ? -3.455 4.965 4.866 1.00 46.25 401 LYS A C 1
ATOM 3115 O O . LYS A 1 401 ? -2.828 5.721 5.612 1.00 46.25 401 LYS A O 1
ATOM 3120 N N . HIS A 1 402 ? -4.365 4.115 5.322 1.00 51.06 402 HIS A N 1
ATOM 3121 C CA . HIS A 1 402 ? -4.748 4.009 6.717 1.00 51.06 402 HIS A CA 1
ATOM 3122 C C . HIS A 1 402 ? -4.146 2.793 7.397 1.00 51.06 402 HIS A C 1
ATOM 3124 O O . HIS A 1 402 ? -3.887 2.939 8.570 1.00 51.06 402 HIS A O 1
ATOM 3130 N N . ASP A 1 403 ? -3.777 1.707 6.721 1.00 41.25 403 ASP A N 1
ATOM 3131 C CA . ASP A 1 403 ? -3.292 0.484 7.389 1.00 41.25 403 ASP A CA 1
ATOM 3132 C C . ASP A 1 403 ? -2.114 0.704 8.366 1.00 41.25 403 ASP A C 1
ATOM 3134 O O . ASP A 1 403 ? -2.152 0.283 9.518 1.00 41.25 403 ASP A O 1
ATOM 3138 N N . LEU A 1 404 ? -1.120 1.515 7.979 1.00 37.75 404 LEU A N 1
ATOM 3139 C CA . LEU A 1 404 ? 0.020 1.855 8.848 1.00 37.75 404 LEU A CA 1
ATOM 3140 C C . LEU A 1 404 ? -0.333 2.839 9.985 1.00 37.75 404 LEU A C 1
ATOM 3142 O O . LEU A 1 404 ? 0.399 2.968 10.961 1.00 37.75 404 LEU A O 1
ATOM 3146 N N . ALA A 1 405 ? -1.431 3.583 9.833 1.00 44.62 405 ALA A N 1
ATOM 3147 C CA . ALA A 1 405 ? -1.965 4.456 10.870 1.00 44.62 405 ALA A CA 1
ATOM 3148 C C . ALA A 1 405 ? -2.972 3.703 11.757 1.00 44.62 405 ALA A C 1
ATOM 3150 O O . ALA A 1 405 ? -3.019 3.962 12.946 1.00 44.62 405 ALA A O 1
ATOM 3151 N N . ILE A 1 406 ? -3.731 2.756 11.207 1.00 45.09 406 ILE A N 1
ATOM 3152 C CA . ILE A 1 406 ? -4.778 1.958 11.846 1.00 45.09 406 ILE A CA 1
ATOM 3153 C C . ILE A 1 406 ? -4.182 1.172 13.011 1.00 45.09 406 ILE A C 1
ATOM 3155 O O . ILE A 1 406 ? -4.662 1.352 14.120 1.00 45.09 406 ILE A O 1
ATOM 3159 N N . SER A 1 407 ? -3.049 0.483 12.847 1.00 36.16 407 SER A N 1
ATOM 3160 C CA . SER A 1 407 ? -2.430 -0.236 13.978 1.00 36.16 407 SER A CA 1
ATOM 3161 C C . SER A 1 407 ? -1.941 0.664 15.128 1.00 36.16 407 SER A C 1
ATOM 3163 O O . SER A 1 407 ? -1.747 0.182 16.236 1.00 36.16 407 SER A O 1
ATOM 3165 N N . GLN A 1 408 ? -1.743 1.970 14.902 1.00 37.81 408 GLN A N 1
ATOM 3166 C CA . GLN A 1 408 ? -1.422 2.944 15.962 1.00 37.81 408 GLN A CA 1
ATOM 3167 C C . GLN A 1 408 ? -2.657 3.733 16.447 1.00 37.81 408 GLN A C 1
ATOM 3169 O O . GLN A 1 408 ? -2.621 4.326 17.521 1.00 37.81 408 GLN A O 1
ATOM 3174 N N . LEU A 1 409 ? -3.743 3.763 15.664 1.00 44.31 409 LEU A N 1
ATOM 3175 C CA . LEU A 1 409 ? -4.998 4.472 15.942 1.00 44.31 409 LEU A CA 1
ATOM 3176 C C . LEU A 1 409 ? -6.053 3.554 16.594 1.00 44.31 409 LEU A C 1
ATOM 3178 O O . LEU A 1 409 ? -6.918 4.056 17.298 1.00 44.31 409 LEU A O 1
ATOM 3182 N N . GLU A 1 410 ? -6.010 2.234 16.397 1.00 50.31 410 GLU A N 1
ATOM 3183 C CA . GLU A 1 410 ? -6.966 1.276 16.987 1.00 50.31 410 GLU A CA 1
ATOM 3184 C C . GLU A 1 410 ? -6.897 1.234 18.522 1.00 50.31 410 GLU A C 1
ATOM 3186 O O . GLU A 1 410 ? -7.888 0.925 19.179 1.00 50.31 410 GLU A O 1
ATOM 3191 N N . ALA A 1 411 ? -5.765 1.637 19.102 1.00 49.25 411 ALA A N 1
ATOM 3192 C CA . ALA A 1 411 ? -5.575 1.795 20.541 1.00 49.25 411 ALA A CA 1
ATOM 3193 C C . ALA A 1 411 ? -5.760 3.247 21.024 1.00 49.25 411 ALA A C 1
ATOM 3195 O O . ALA A 1 411 ? -5.230 3.601 22.073 1.00 49.25 411 ALA A O 1
ATOM 3196 N N . ALA A 1 412 ? -6.454 4.116 20.277 1.00 68.19 412 ALA A N 1
ATOM 3197 C CA . ALA A 1 412 ? -6.645 5.518 20.647 1.00 68.19 412 ALA A CA 1
ATOM 3198 C C . ALA A 1 412 ? -8.065 6.024 20.344 1.00 68.19 412 ALA A C 1
ATOM 3200 O O . ALA A 1 412 ? -8.614 5.777 19.271 1.00 68.19 412 ALA A O 1
ATOM 3201 N N . THR A 1 413 ? -8.655 6.807 21.250 1.00 81.06 413 THR A N 1
ATOM 3202 C CA . THR A 1 413 ? -9.901 7.518 20.962 1.00 81.06 413 THR A CA 1
ATOM 3203 C C . THR A 1 413 ? -9.642 8.902 20.375 1.00 81.06 413 THR A C 1
ATOM 3205 O O . THR A 1 413 ? -8.859 9.694 20.905 1.00 81.06 413 THR A O 1
ATOM 3208 N N . PHE A 1 414 ? -10.359 9.221 19.291 1.00 83.69 414 PHE A N 1
ATOM 3209 C CA . PHE A 1 414 ? -10.239 10.482 18.559 1.00 83.69 414 PHE A CA 1
ATOM 3210 C C . PHE A 1 414 ? -11.465 11.372 18.717 1.00 83.69 414 PHE A C 1
ATOM 3212 O O . PHE A 1 414 ? -12.601 10.972 18.430 1.00 83.69 414 PHE A O 1
ATOM 3219 N N . ARG A 1 415 ? -11.218 12.642 19.047 1.00 89.94 415 ARG A N 1
ATOM 3220 C CA . ARG A 1 415 ? -12.229 13.705 18.990 1.00 89.94 415 ARG A CA 1
ATOM 3221 C C . ARG A 1 415 ? -11.643 14.944 18.330 1.00 89.94 415 ARG A C 1
ATOM 3223 O O . ARG A 1 415 ? -10.512 15.344 18.594 1.00 89.94 415 ARG A O 1
ATOM 3230 N N . THR A 1 416 ? -12.419 15.565 17.450 1.00 92.12 416 THR A N 1
ATOM 3231 C CA . THR A 1 416 ? -12.086 16.873 16.882 1.00 92.12 416 THR A CA 1
ATOM 3232 C C . THR A 1 416 ? -13.187 17.842 17.265 1.00 92.12 416 THR A C 1
ATOM 3234 O O . THR A 1 416 ? -14.340 17.621 16.906 1.00 92.12 416 THR A O 1
ATOM 3237 N N . ILE A 1 417 ? -12.845 18.927 17.950 1.00 94.38 417 ILE A N 1
ATOM 3238 C CA . ILE A 1 417 ? -13.818 19.939 18.371 1.00 94.38 417 ILE A CA 1
ATOM 3239 C C . ILE A 1 417 ? -13.511 21.243 17.644 1.00 94.38 417 ILE A C 1
ATOM 3241 O O . ILE A 1 417 ? -12.354 21.644 17.515 1.00 94.38 417 ILE A O 1
ATOM 3245 N N . LEU A 1 418 ? -14.552 21.875 17.115 1.00 96.12 418 LEU A N 1
ATOM 3246 C CA . LEU A 1 418 ? -14.498 23.185 16.486 1.00 96.12 418 LEU A CA 1
ATOM 3247 C C . LEU A 1 418 ? -15.181 24.186 17.420 1.00 96.12 418 LEU A C 1
ATOM 3249 O O . LEU A 1 418 ? -16.400 24.123 17.567 1.00 96.12 418 LEU A O 1
ATOM 3253 N N . SER A 1 419 ? -14.408 25.081 18.029 1.00 97.25 419 SER A N 1
ATOM 3254 C CA . SER A 1 419 ? -14.923 26.131 18.916 1.00 97.25 419 SER A CA 1
ATOM 3255 C C . SER A 1 419 ? -14.506 27.517 18.425 1.00 97.25 419 SER A C 1
ATOM 3257 O O . SER A 1 419 ? -13.724 27.661 17.475 1.00 97.25 419 SER A O 1
ATOM 3259 N N . THR A 1 420 ? -15.067 28.550 19.035 1.00 97.25 420 THR A N 1
ATOM 3260 C CA . THR A 1 420 ? -14.664 29.929 18.785 1.00 97.25 420 THR A CA 1
ATOM 3261 C C . THR A 1 420 ? -13.304 30.202 19.432 1.00 97.25 420 THR A C 1
ATOM 3263 O O . THR A 1 420 ? -12.847 29.488 20.323 1.00 97.25 420 THR A O 1
ATOM 3266 N N . ARG A 1 421 ? -12.569 31.185 18.910 1.00 95.19 421 ARG A N 1
ATOM 3267 C CA . ARG A 1 421 ? -11.205 31.478 19.376 1.00 95.19 421 ARG A CA 1
ATOM 3268 C C . ARG A 1 421 ? -11.159 32.071 20.792 1.00 95.19 421 ARG A C 1
ATOM 3270 O O . ARG A 1 421 ? -10.115 32.007 21.428 1.00 95.19 421 ARG A O 1
ATOM 3277 N N . ASP A 1 422 ? -12.263 32.654 21.229 1.00 96.69 422 ASP A N 1
ATOM 3278 C CA . ASP A 1 422 ? -12.514 33.231 22.549 1.00 96.69 422 ASP A CA 1
ATOM 3279 C C . ASP A 1 422 ? -13.006 32.200 23.582 1.00 96.69 422 ASP A C 1
ATOM 3281 O O . ASP A 1 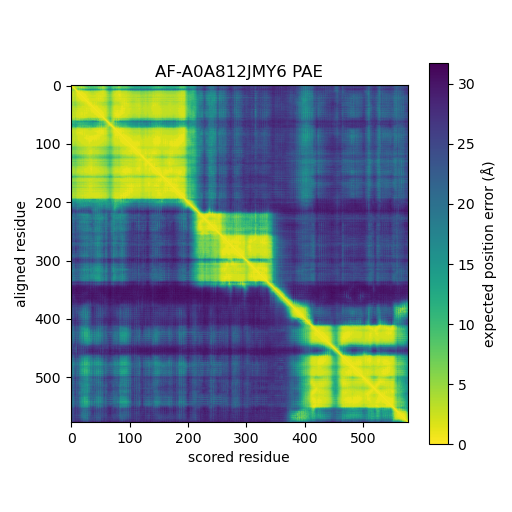422 ? -13.300 32.564 24.717 1.00 96.69 422 ASP A O 1
ATOM 3285 N N . ASP A 1 423 ? -13.080 30.916 23.218 1.00 97.56 423 ASP A N 1
ATOM 3286 C CA . ASP A 1 423 ? -13.391 29.848 24.164 1.00 97.56 423 ASP A CA 1
ATOM 3287 C C . ASP A 1 423 ? -12.306 29.772 25.261 1.00 97.56 423 ASP A C 1
ATOM 3289 O O . ASP A 1 423 ? -11.126 29.589 24.928 1.00 97.56 423 ASP A O 1
ATOM 3293 N N . PRO A 1 424 ? -12.670 29.892 26.555 1.00 97.44 424 PRO A N 1
ATOM 3294 C CA . PRO A 1 424 ? -11.710 29.936 27.654 1.00 97.44 424 PRO A CA 1
ATOM 3295 C C . PRO A 1 424 ? -10.824 28.692 27.702 1.00 97.44 424 PRO A C 1
ATOM 3297 O O . PRO A 1 424 ? -9.638 28.809 27.990 1.00 97.44 424 PRO A O 1
ATOM 3300 N N . TYR A 1 425 ? -11.332 27.514 27.327 1.00 97.94 425 TYR A N 1
ATOM 3301 C CA . TYR A 1 425 ? -10.521 26.297 27.334 1.00 97.94 425 TYR A CA 1
ATOM 3302 C C . TYR A 1 425 ? -9.401 26.397 26.288 1.00 97.94 425 TYR A C 1
ATOM 3304 O O . TYR A 1 425 ? -8.254 26.032 26.539 1.00 97.94 425 TYR A O 1
ATOM 3312 N N . LEU A 1 426 ? -9.701 26.942 25.104 1.00 97.06 426 LEU A N 1
ATOM 3313 C CA . LEU A 1 426 ? -8.702 27.111 24.047 1.00 97.06 426 LEU A CA 1
ATOM 3314 C C . LEU A 1 426 ? -7.700 28.227 24.348 1.00 97.06 426 LEU A C 1
ATOM 3316 O O . LEU A 1 426 ? -6.557 28.137 23.896 1.00 97.06 426 LEU A O 1
ATOM 3320 N N . ILE A 1 427 ? -8.114 29.257 25.087 1.00 97.38 427 ILE A N 1
ATOM 3321 C CA . ILE A 1 427 ? -7.216 30.307 25.575 1.00 97.38 427 ILE A CA 1
ATOM 3322 C C . ILE A 1 427 ? -6.219 29.704 26.567 1.00 97.38 427 ILE A C 1
ATOM 3324 O O . ILE A 1 427 ? -5.013 29.823 26.348 1.00 97.38 427 ILE A O 1
ATOM 3328 N N . GLU A 1 428 ? -6.699 28.971 27.574 1.00 97.56 428 GLU A N 1
ATOM 3329 C CA . GLU A 1 428 ? -5.836 28.318 28.566 1.00 97.56 428 GLU A CA 1
ATOM 3330 C C . GLU A 1 428 ? -4.895 27.287 27.926 1.00 97.56 428 GLU A C 1
ATOM 3332 O O . GLU A 1 428 ? -3.703 27.251 28.237 1.00 97.56 428 GLU A O 1
ATOM 3337 N N . HIS A 1 429 ? -5.372 26.525 26.931 1.00 96.81 429 HIS A N 1
ATOM 3338 C CA . HIS A 1 429 ? -4.514 25.658 26.109 1.00 96.81 429 HIS A CA 1
ATOM 3339 C C . HIS A 1 429 ? -3.350 26.430 25.479 1.00 96.81 429 HIS A C 1
ATOM 3341 O O . HIS A 1 429 ? -2.196 26.006 25.557 1.00 96.81 429 HIS A O 1
ATOM 3347 N N . GLN A 1 430 ? -3.649 27.551 24.819 1.00 96.50 430 GLN A N 1
ATOM 3348 C CA . GLN A 1 430 ? -2.648 28.338 24.103 1.00 96.50 430 GLN A CA 1
ATOM 3349 C C . GLN A 1 430 ? -1.660 29.003 25.052 1.00 96.50 430 GLN A C 1
ATOM 3351 O O . GLN A 1 430 ? -0.468 29.005 24.741 1.00 96.50 430 GLN A O 1
ATOM 3356 N N . ASN A 1 431 ? -2.139 29.521 26.182 1.00 97.00 431 ASN A N 1
ATOM 3357 C CA . ASN A 1 431 ? -1.311 30.140 27.209 1.00 97.00 431 ASN A CA 1
ATOM 3358 C C . ASN A 1 431 ? -0.316 29.123 27.777 1.00 97.00 431 ASN A C 1
ATOM 3360 O O . ASN A 1 431 ? 0.888 29.360 27.705 1.00 97.00 431 ASN A O 1
ATOM 3364 N N . ALA A 1 432 ? -0.788 27.946 28.199 1.00 95.56 432 ALA A N 1
ATOM 3365 C CA . ALA A 1 432 ? 0.070 26.893 28.743 1.00 95.56 432 ALA A CA 1
ATOM 3366 C C . ALA A 1 432 ? 1.118 26.398 27.729 1.00 95.56 432 ALA A C 1
ATOM 3368 O O . ALA A 1 432 ? 2.290 26.210 28.058 1.00 95.56 432 ALA A O 1
ATOM 3369 N N . VAL A 1 433 ? 0.729 26.231 26.458 1.00 94.44 433 VAL A N 1
ATOM 3370 C CA . VAL A 1 433 ? 1.667 25.844 25.390 1.00 94.44 433 VAL A CA 1
ATOM 3371 C C . VAL A 1 433 ? 2.704 26.942 25.131 1.00 94.44 433 VAL A C 1
ATOM 3373 O O . VAL A 1 433 ? 3.874 26.635 24.897 1.00 94.44 433 VAL A O 1
ATOM 3376 N N . GLN A 1 434 ? 2.304 28.215 25.143 1.00 94.44 434 GLN A N 1
ATOM 3377 C CA . GLN A 1 434 ? 3.220 29.340 24.941 1.00 94.44 434 GLN A CA 1
ATOM 3378 C C . GLN A 1 434 ? 4.189 29.504 26.109 1.00 94.44 434 GLN A C 1
ATOM 3380 O O . GLN A 1 434 ? 5.378 29.700 25.866 1.00 94.44 434 GLN A O 1
ATOM 3385 N N . GLU A 1 435 ? 3.712 29.371 27.344 1.00 94.38 435 GLU A N 1
ATOM 3386 C CA . GLU A 1 435 ? 4.537 29.413 28.550 1.00 94.38 435 GLU A CA 1
ATOM 3387 C C . GLU A 1 435 ? 5.589 28.299 28.534 1.00 94.38 435 GLU A C 1
ATOM 3389 O O . GLU A 1 435 ? 6.778 28.563 28.720 1.00 94.38 435 GLU A O 1
ATOM 3394 N N . PHE A 1 436 ? 5.186 27.073 28.182 1.00 92.12 436 PHE A N 1
ATOM 3395 C CA . PHE A 1 436 ? 6.111 25.956 27.999 1.00 92.12 436 PHE A CA 1
ATOM 3396 C C . PHE A 1 436 ? 7.186 26.258 26.941 1.00 92.12 436 PHE A C 1
ATOM 3398 O O . PHE A 1 436 ? 8.382 26.030 27.149 1.00 92.12 436 PHE A O 1
ATOM 3405 N N . ILE A 1 437 ? 6.781 26.800 25.786 1.00 89.38 437 ILE A N 1
ATOM 3406 C CA . ILE A 1 437 ? 7.714 27.176 24.715 1.00 89.38 437 ILE A CA 1
ATOM 3407 C C . ILE A 1 437 ? 8.664 28.287 25.184 1.00 89.38 437 ILE A C 1
ATOM 3409 O O . ILE A 1 437 ? 9.855 28.229 24.886 1.00 89.38 437 ILE A O 1
ATOM 3413 N N . ALA A 1 438 ? 8.175 29.282 25.922 1.00 91.06 438 ALA A N 1
ATOM 3414 C CA . ALA A 1 438 ? 9.004 30.358 26.454 1.00 91.06 438 ALA A CA 1
ATOM 3415 C C . ALA A 1 438 ? 10.036 29.818 27.457 1.00 91.06 438 ALA A C 1
ATOM 3417 O O . ALA A 1 438 ? 11.232 30.081 27.304 1.00 91.06 438 ALA A O 1
ATOM 3418 N N . LYS A 1 439 ? 9.603 28.993 28.419 1.00 88.62 439 LYS A N 1
ATOM 3419 C CA . LYS A 1 439 ? 10.471 28.360 29.422 1.00 88.62 439 LYS A CA 1
ATOM 3420 C C . LYS A 1 439 ? 11.583 27.534 28.767 1.00 88.62 439 LYS A C 1
ATOM 3422 O O . LYS A 1 439 ? 12.763 27.743 29.047 1.00 88.62 439 LYS A O 1
ATOM 3427 N N . THR A 1 440 ? 11.223 26.680 27.809 1.00 85.69 440 THR A N 1
ATOM 3428 C CA . THR A 1 440 ? 12.193 25.848 27.077 1.00 85.69 440 THR A CA 1
ATOM 3429 C C . THR A 1 440 ? 13.141 26.678 26.202 1.00 85.69 440 THR A C 1
ATOM 3431 O O . THR A 1 440 ? 14.326 26.353 26.096 1.00 85.69 440 THR A O 1
ATOM 3434 N N . GLN A 1 441 ? 12.681 27.787 25.610 1.00 85.25 441 GLN A N 1
ATOM 3435 C CA . GLN A 1 441 ? 13.537 28.700 24.841 1.00 85.25 441 GLN A CA 1
ATOM 3436 C C . GLN A 1 441 ? 14.560 29.448 25.707 1.00 85.25 441 GLN A C 1
ATOM 3438 O O . GLN A 1 441 ? 15.676 29.689 25.237 1.00 85.25 441 GLN A O 1
ATOM 3443 N N . HIS A 1 442 ? 14.218 29.807 26.949 1.00 79.94 442 HIS A N 1
ATOM 3444 C CA . HIS A 1 442 ? 15.151 30.455 27.876 1.00 79.94 442 HIS A CA 1
ATOM 3445 C C . HIS A 1 442 ? 16.318 29.536 28.257 1.00 79.94 442 HIS A C 1
ATOM 3447 O O . HIS A 1 442 ? 17.467 29.978 28.213 1.00 79.94 442 HIS A O 1
ATOM 3453 N N . LEU A 1 443 ? 16.054 28.246 28.496 1.00 75.56 443 LEU A N 1
ATOM 3454 C CA . LEU A 1 443 ? 17.096 27.241 28.755 1.00 75.56 443 LEU A CA 1
ATOM 3455 C C . LEU A 1 443 ? 18.098 27.121 27.591 1.00 75.56 443 LEU A C 1
ATOM 3457 O O . LEU A 1 443 ? 19.294 26.946 27.805 1.00 75.56 443 LEU A O 1
ATOM 3461 N N . HIS A 1 444 ? 17.639 27.298 26.349 1.00 66.75 444 HIS A N 1
ATOM 3462 C CA . HIS A 1 444 ? 18.490 27.190 25.157 1.00 66.75 444 HIS A CA 1
ATOM 3463 C C . HIS A 1 444 ? 19.336 28.441 24.869 1.00 66.75 444 HIS A C 1
ATOM 3465 O O . HIS A 1 444 ? 20.285 28.364 24.086 1.00 66.75 444 HIS A O 1
ATOM 3471 N N . LYS A 1 445 ? 18.998 29.602 25.445 1.00 71.25 445 LYS A N 1
ATOM 3472 C CA . LYS A 1 445 ? 19.748 30.854 25.239 1.00 71.25 445 LYS A CA 1
ATOM 3473 C C . LYS A 1 445 ? 20.926 31.024 26.208 1.00 71.25 445 LYS A C 1
ATOM 3475 O O . LYS A 1 445 ? 21.790 31.848 25.930 1.00 71.25 445 LYS A O 1
ATOM 3480 N N . GLY A 1 446 ? 20.988 30.243 27.290 1.00 62.72 446 GLY A N 1
ATOM 3481 C CA . GLY A 1 446 ? 22.019 30.348 28.331 1.00 62.72 446 GLY A CA 1
ATOM 3482 C C . GLY A 1 446 ? 23.346 29.630 28.055 1.00 62.72 446 GLY A C 1
ATOM 3483 O O . GLY A 1 446 ? 24.258 29.771 28.859 1.00 62.72 446 GLY A O 1
ATOM 3484 N N . ASN A 1 447 ? 23.487 28.881 26.951 1.00 56.25 447 ASN A N 1
ATOM 3485 C CA . ASN A 1 447 ? 24.711 28.124 26.655 1.00 56.25 447 ASN A CA 1
ATOM 3486 C C . ASN A 1 447 ? 25.240 28.408 25.226 1.00 56.25 447 ASN A C 1
ATOM 3488 O O . ASN A 1 447 ? 24.859 27.725 24.269 1.00 56.25 447 ASN A O 1
ATOM 3492 N N . PRO A 1 448 ? 26.055 29.465 25.034 1.00 55.66 448 PRO A N 1
ATOM 3493 C CA . PRO A 1 448 ? 26.518 29.902 23.715 1.00 55.66 448 PRO A CA 1
ATOM 3494 C C . PRO A 1 448 ? 27.601 29.012 23.074 1.00 55.66 448 PRO A C 1
ATOM 3496 O O . PRO A 1 448 ? 27.826 29.153 21.871 1.00 55.66 448 PRO A O 1
ATOM 3499 N N . GLU A 1 449 ? 28.219 28.079 23.809 1.00 55.97 449 GLU A N 1
ATOM 3500 C CA . GLU A 1 449 ? 29.324 27.234 23.310 1.00 55.97 449 GLU A CA 1
ATOM 3501 C C . GLU A 1 449 ? 28.872 25.955 22.569 1.00 55.97 449 GLU A C 1
ATOM 3503 O O . GLU A 1 449 ? 29.681 25.265 21.961 1.00 55.97 449 GLU A O 1
ATOM 3508 N N . GLY A 1 450 ? 27.569 25.652 22.526 1.00 52.69 450 GLY A N 1
ATOM 3509 C CA . GLY A 1 450 ? 27.028 24.421 21.921 1.00 52.69 450 GLY A CA 1
ATOM 3510 C C . GLY A 1 450 ? 26.390 24.571 20.531 1.00 52.69 450 GLY A C 1
ATOM 3511 O O . GLY A 1 450 ? 25.444 23.846 20.217 1.00 52.69 450 GLY A O 1
ATOM 3512 N N . LYS A 1 451 ? 26.808 25.539 19.702 1.00 50.34 451 LYS A N 1
ATOM 3513 C CA . LYS A 1 451 ? 26.118 25.841 18.424 1.00 50.34 451 LYS A CA 1
ATOM 3514 C C . LYS A 1 451 ? 26.256 24.763 17.339 1.00 50.34 451 LYS A C 1
ATOM 3516 O O . LYS A 1 451 ? 25.361 24.684 16.496 1.00 50.34 451 LYS A O 1
ATOM 3521 N N . ASP A 1 452 ? 27.258 23.890 17.421 1.00 49.88 452 ASP A N 1
ATOM 3522 C CA . ASP A 1 452 ? 27.542 22.904 16.365 1.00 49.88 452 ASP A CA 1
ATOM 3523 C C . ASP A 1 452 ? 26.982 21.494 16.636 1.00 49.88 452 ASP A C 1
ATOM 3525 O O . ASP A 1 452 ? 26.969 20.647 15.746 1.00 49.88 452 ASP A O 1
ATOM 3529 N N . ALA A 1 453 ? 26.400 21.252 17.817 1.00 46.00 453 ALA A N 1
ATOM 3530 C CA . ALA A 1 453 ? 25.737 19.987 18.168 1.00 46.00 453 ALA A CA 1
ATOM 3531 C C . ALA A 1 453 ? 24.213 19.998 17.900 1.00 46.00 453 ALA A C 1
ATOM 3533 O O . ALA A 1 453 ? 23.442 19.244 18.496 1.00 46.00 453 ALA A O 1
ATOM 3534 N N . ARG A 1 454 ? 23.728 20.876 17.014 1.00 48.66 454 ARG A N 1
ATOM 3535 C CA . ARG A 1 454 ? 22.290 21.030 16.745 1.00 48.66 454 ARG A CA 1
ATOM 3536 C C . ARG A 1 454 ? 21.809 20.105 15.634 1.00 48.66 454 ARG A C 1
ATOM 3538 O O . ARG A 1 454 ? 21.820 20.496 14.471 1.00 48.66 454 ARG A O 1
ATOM 3545 N N . ALA A 1 455 ? 21.275 18.942 16.019 1.00 43.25 455 ALA A N 1
ATOM 3546 C CA . ALA A 1 455 ? 20.069 18.419 15.364 1.00 43.25 455 ALA A CA 1
ATOM 3547 C C . ALA A 1 455 ? 19.327 17.281 16.085 1.00 43.25 455 ALA A C 1
ATOM 3549 O O . ALA A 1 455 ? 18.173 17.090 15.713 1.00 43.25 455 ALA A O 1
ATOM 3550 N N . ASN A 1 456 ? 19.894 16.502 17.028 1.00 43.97 456 ASN A N 1
ATOM 3551 C CA . ASN A 1 456 ? 19.202 15.233 17.342 1.00 43.97 456 ASN A CA 1
ATOM 3552 C C . ASN A 1 456 ? 19.266 14.588 18.737 1.00 43.97 456 ASN A C 1
ATOM 3554 O O . ASN A 1 456 ? 18.707 13.512 18.883 1.00 43.97 456 ASN A O 1
ATOM 3558 N N . GLN A 1 457 ? 19.861 15.183 19.761 1.00 45.00 457 GLN A N 1
ATOM 3559 C CA . GLN A 1 457 ? 19.912 14.623 21.126 1.00 45.00 457 GLN A CA 1
ATOM 3560 C C . GLN A 1 457 ? 20.268 15.820 22.007 1.00 45.00 457 GLN A C 1
ATOM 3562 O O . GLN A 1 457 ? 21.294 16.434 21.761 1.00 45.00 457 GLN A O 1
ATOM 3567 N N . THR A 1 458 ? 19.466 16.358 22.910 1.00 42.62 458 THR A N 1
ATOM 3568 C CA . THR A 1 458 ? 18.538 15.780 23.873 1.00 42.62 458 THR A CA 1
ATOM 3569 C C . THR A 1 458 ? 17.583 16.927 24.210 1.00 42.62 458 THR A C 1
ATOM 3571 O O . THR A 1 458 ? 18.005 17.950 24.749 1.00 42.62 458 THR A O 1
ATOM 3574 N N . ARG A 1 459 ? 16.286 16.811 23.893 1.00 50.97 459 ARG A N 1
ATOM 3575 C CA . ARG A 1 459 ? 15.314 17.507 24.749 1.00 50.97 459 ARG A CA 1
ATOM 3576 C C . ARG A 1 459 ? 15.557 16.921 26.133 1.00 50.97 459 ARG A C 1
ATOM 3578 O O . ARG A 1 459 ? 15.634 15.701 26.225 1.00 50.97 459 ARG A O 1
ATOM 3585 N N . THR A 1 460 ? 15.762 17.745 27.154 1.00 49.66 460 THR A N 1
ATOM 3586 C CA . THR A 1 460 ? 15.785 17.264 28.537 1.00 49.66 460 THR A CA 1
ATOM 3587 C C . THR A 1 460 ? 14.521 16.433 28.726 1.00 49.66 460 THR A C 1
ATOM 3589 O O . THR A 1 460 ? 13.420 16.982 28.676 1.00 49.66 460 THR A O 1
ATOM 3592 N N . GLU A 1 461 ? 14.677 15.110 28.835 1.00 56.50 461 GLU A N 1
ATOM 3593 C CA . GLU A 1 461 ? 13.581 14.129 28.931 1.00 56.50 461 GLU A CA 1
ATOM 3594 C C . GLU A 1 461 ? 12.643 14.446 30.112 1.00 56.50 461 GLU A C 1
ATOM 3596 O O . GLU A 1 461 ? 11.519 13.954 30.190 1.00 56.50 461 GLU A O 1
ATOM 3601 N N . ASP A 1 462 ? 13.077 15.348 30.992 1.00 61.69 462 ASP A N 1
ATOM 3602 C CA . ASP A 1 462 ? 12.399 15.731 32.212 1.00 61.69 462 ASP A CA 1
ATOM 3603 C C . ASP A 1 462 ? 11.227 16.705 32.084 1.00 61.69 462 ASP A C 1
ATOM 3605 O O . ASP A 1 462 ? 10.374 16.690 32.966 1.00 61.69 462 ASP A O 1
ATOM 3609 N N . GLU A 1 463 ? 11.118 17.515 31.026 1.00 68.81 463 GLU A N 1
ATOM 3610 C CA . GLU A 1 463 ? 10.068 18.553 30.966 1.00 68.81 463 GLU A CA 1
ATOM 3611 C C . GLU A 1 463 ? 8.799 18.138 30.191 1.00 68.81 463 GLU A C 1
ATOM 3613 O O . GLU A 1 463 ? 7.843 18.900 30.142 1.00 68.81 463 GLU A O 1
ATOM 3618 N N . GLY A 1 464 ? 8.731 16.941 29.598 1.00 81.81 464 GLY A N 1
ATOM 3619 C CA . GLY A 1 464 ? 7.534 16.467 28.881 1.00 81.81 464 GLY A CA 1
ATOM 3620 C C . GLY A 1 464 ? 7.244 17.179 27.543 1.00 81.81 464 GLY A C 1
ATOM 3621 O O . GLY A 1 464 ? 8.109 17.827 26.948 1.00 81.81 464 GLY A O 1
ATOM 3622 N N . GLU A 1 465 ? 6.018 17.023 27.015 1.00 86.25 465 GLU A N 1
ATOM 3623 C CA . GLU A 1 465 ? 5.608 17.579 25.713 1.00 86.25 465 GLU A CA 1
ATOM 3624 C C . GLU A 1 465 ? 4.594 18.740 25.831 1.00 86.25 465 GLU A C 1
ATOM 3626 O O . GLU A 1 465 ? 3.657 18.654 26.626 1.00 86.25 465 GLU A O 1
ATOM 3631 N N . PRO A 1 466 ? 4.679 19.796 24.986 1.00 91.12 466 PRO A N 1
ATOM 3632 C CA . PRO A 1 466 ? 3.819 20.982 25.095 1.00 91.12 466 PRO A CA 1
ATOM 3633 C C . PRO A 1 466 ? 2.315 20.678 25.070 1.00 91.12 466 PRO A C 1
ATOM 3635 O O . PRO A 1 466 ? 1.522 21.378 25.695 1.00 91.12 466 PRO A O 1
ATOM 3638 N N . HIS A 1 467 ? 1.888 19.653 24.324 1.00 92.44 467 HIS A N 1
ATOM 3639 C CA . HIS A 1 467 ? 0.466 19.322 24.221 1.00 92.44 467 HIS A CA 1
ATOM 3640 C C . HIS A 1 467 ? -0.100 18.715 25.506 1.00 92.44 467 HIS A C 1
ATOM 3642 O O . HIS A 1 467 ? -1.307 18.817 25.709 1.00 92.44 467 HIS A O 1
ATOM 3648 N N . ILE A 1 468 ? 0.739 18.133 26.367 1.00 94.50 468 ILE A N 1
ATOM 3649 C CA . ILE A 1 468 ? 0.330 17.626 27.681 1.00 94.50 468 ILE A CA 1
ATOM 3650 C C . ILE A 1 468 ? -0.068 18.792 28.585 1.00 94.50 468 ILE A C 1
ATOM 3652 O O . ILE A 1 468 ? -1.150 18.782 29.159 1.00 94.50 468 ILE A O 1
ATOM 3656 N N . TYR A 1 469 ? 0.738 19.855 28.614 1.00 93.88 469 TYR A N 1
ATOM 3657 C CA . TYR A 1 469 ? 0.403 21.086 29.336 1.00 93.88 469 TYR A CA 1
ATOM 3658 C C . TYR A 1 469 ? -0.880 21.723 28.809 1.00 93.88 469 TYR A C 1
ATOM 3660 O O . TYR A 1 469 ? -1.747 22.113 29.586 1.00 93.88 469 TYR A O 1
ATOM 3668 N N . GLY A 1 470 ? -1.044 21.756 27.483 1.00 95.00 470 GLY A N 1
ATOM 3669 C CA . GLY A 1 470 ? -2.287 22.216 26.869 1.00 95.00 470 GLY A CA 1
ATOM 3670 C C . GLY A 1 470 ? -3.505 21.366 27.258 1.00 95.00 470 GLY A C 1
ATOM 3671 O O . GLY A 1 470 ? -4.581 21.915 27.479 1.00 95.00 470 GLY A O 1
ATOM 3672 N N . TRP A 1 471 ? -3.358 20.039 27.345 1.00 96.56 471 TRP A N 1
ATOM 3673 C CA . TRP A 1 471 ? -4.406 19.130 27.826 1.00 96.56 471 TRP A CA 1
ATOM 3674 C C . TRP A 1 471 ? -4.784 19.433 29.278 1.00 96.56 471 TRP A C 1
ATOM 3676 O O . TRP A 1 471 ? -5.957 19.675 29.559 1.00 96.56 471 TRP A O 1
ATOM 3686 N N . SER A 1 472 ? -3.797 19.497 30.173 1.00 95.56 472 SER A N 1
ATOM 3687 C CA . SER A 1 472 ? -4.017 19.764 31.596 1.00 95.56 472 SER A CA 1
ATOM 3688 C C . SER A 1 472 ? -4.667 21.127 31.835 1.00 95.56 472 SER A C 1
ATOM 3690 O O . SER A 1 472 ? -5.625 21.216 32.598 1.00 95.56 472 SER A O 1
ATOM 3692 N N . ALA A 1 473 ? -4.222 22.171 31.130 1.00 96.50 473 ALA A N 1
ATOM 3693 C CA . ALA A 1 473 ? -4.794 23.512 31.240 1.00 96.50 473 ALA A CA 1
ATOM 3694 C C . ALA A 1 473 ? -6.280 23.550 30.846 1.00 96.50 473 ALA A C 1
ATOM 3696 O O . ALA A 1 473 ? -7.086 24.160 31.543 1.00 96.50 473 ALA A O 1
ATOM 3697 N N . MET A 1 474 ? -6.673 22.836 29.784 1.00 97.81 474 MET A N 1
ATOM 3698 C CA . MET A 1 474 ? -8.089 22.728 29.403 1.00 97.81 474 MET A CA 1
ATOM 3699 C C . MET A 1 474 ? -8.929 22.006 30.451 1.00 97.81 474 MET A C 1
ATOM 3701 O O . MET A 1 474 ? -10.062 22.410 30.698 1.00 97.81 474 MET A O 1
ATOM 3705 N N . ILE A 1 475 ? -8.395 20.944 31.057 1.00 97.75 475 ILE A N 1
ATOM 3706 C CA . ILE A 1 475 ? -9.101 20.210 32.112 1.00 97.75 475 ILE A CA 1
ATOM 3707 C C . ILE A 1 475 ? -9.308 21.098 33.335 1.00 97.75 475 ILE A C 1
ATOM 3709 O O . ILE A 1 475 ? -10.429 21.182 33.830 1.00 97.75 475 ILE A O 1
ATOM 3713 N N . LEU A 1 476 ? -8.266 21.799 33.784 1.00 97.19 476 LEU A N 1
ATOM 3714 C CA . LEU A 1 476 ? -8.363 22.721 34.916 1.00 97.19 476 LEU A CA 1
ATOM 3715 C C . LEU A 1 476 ? -9.363 23.850 34.635 1.00 97.19 476 LEU A C 1
ATOM 3717 O O . LEU A 1 476 ? -10.232 24.105 35.466 1.00 97.19 476 LEU A O 1
ATOM 3721 N N . ALA A 1 477 ? -9.318 24.441 33.437 1.00 97.75 477 ALA A N 1
ATOM 3722 C CA . ALA A 1 477 ? -10.274 25.464 33.018 1.00 97.75 477 ALA A CA 1
ATOM 3723 C C . ALA A 1 477 ? -11.724 24.948 33.032 1.00 97.75 477 ALA A C 1
ATOM 3725 O O . ALA A 1 477 ? -12.629 25.642 33.497 1.00 97.75 477 ALA A O 1
ATOM 3726 N N . ALA A 1 478 ? -11.949 23.717 32.565 1.00 97.81 478 ALA A N 1
ATOM 3727 C CA . ALA A 1 478 ? -13.267 23.089 32.555 1.00 97.81 478 ALA A CA 1
ATOM 3728 C C . ALA A 1 478 ? -13.777 22.725 33.963 1.00 97.81 478 ALA A C 1
ATOM 3730 O O . ALA A 1 478 ? -14.982 22.786 34.199 1.00 97.81 478 ALA A O 1
ATOM 3731 N N . ILE A 1 479 ? -12.890 22.387 34.908 1.00 98.00 479 ILE A N 1
ATOM 3732 C CA . ILE A 1 479 ? -13.255 22.147 36.317 1.00 98.00 479 ILE A CA 1
ATOM 3733 C C . ILE A 1 479 ? -13.747 23.440 36.979 1.00 98.00 479 ILE A C 1
ATOM 3735 O O . ILE A 1 479 ? -14.690 23.402 37.765 1.00 98.00 479 ILE A O 1
ATOM 3739 N N . THR A 1 480 ? -13.130 24.581 36.658 1.00 97.50 480 THR A N 1
ATOM 3740 C CA . THR A 1 480 ? -13.495 25.892 37.223 1.00 97.50 480 THR A CA 1
ATOM 3741 C C . THR A 1 480 ? -14.680 26.571 36.534 1.00 97.50 480 THR A C 1
ATOM 3743 O O . THR A 1 480 ? -15.153 27.600 37.006 1.00 97.50 480 THR A O 1
ATOM 3746 N N . ASP A 1 481 ? -15.155 26.040 35.407 1.00 97.25 481 ASP A N 1
ATOM 3747 C CA . ASP A 1 481 ? -16.223 26.660 34.623 1.00 97.25 481 ASP A CA 1
ATOM 3748 C C . ASP A 1 481 ? -17.602 26.358 35.216 1.00 97.25 481 ASP A C 1
ATOM 3750 O O . ASP A 1 481 ? -18.129 25.267 35.027 1.00 97.25 481 ASP A O 1
ATOM 3754 N N . GLU A 1 482 ? -18.223 27.339 35.872 1.00 96.69 482 GLU A N 1
ATOM 3755 C CA . GLU A 1 482 ? -19.559 27.217 36.479 1.00 96.69 482 GLU A CA 1
ATOM 3756 C C . GLU A 1 482 ? -20.663 26.807 35.494 1.00 96.69 482 GLU A C 1
ATOM 3758 O O . GLU A 1 482 ? -21.680 26.245 35.902 1.00 96.69 482 GLU A O 1
ATOM 3763 N N . SER A 1 483 ? -20.476 27.071 34.197 1.00 95.88 483 SER A N 1
ATOM 3764 C CA . SER A 1 483 ? -21.436 26.674 33.168 1.00 95.88 483 SER A CA 1
ATOM 3765 C C . SER A 1 483 ? -21.318 25.200 32.777 1.00 95.88 483 SER A C 1
ATOM 3767 O O . SER A 1 483 ? -22.236 24.671 32.151 1.00 95.88 483 SER A O 1
ATOM 3769 N N . ALA A 1 484 ? -20.217 24.525 33.123 1.00 96.06 484 ALA A N 1
ATOM 3770 C CA . ALA A 1 484 ? -19.979 23.143 32.733 1.00 96.06 484 ALA A CA 1
ATOM 3771 C C . ALA A 1 484 ? -20.913 22.161 33.473 1.00 96.06 484 ALA A C 1
ATOM 3773 O O . ALA A 1 484 ? -21.237 22.360 34.646 1.00 96.06 484 ALA A O 1
ATOM 3774 N N . PRO A 1 485 ? -21.338 21.059 32.824 1.00 97.69 485 PRO A N 1
ATOM 3775 C CA . PRO A 1 485 ? -22.143 20.033 33.480 1.00 97.69 485 PRO A CA 1
ATOM 3776 C C . PRO A 1 485 ? -21.438 19.445 34.714 1.00 97.69 485 PRO A C 1
ATOM 3778 O O . PRO A 1 485 ? -20.288 19.009 34.628 1.00 97.69 485 PRO A O 1
ATOM 3781 N N . LYS A 1 486 ? -22.139 19.396 35.856 1.00 97.50 486 LYS A N 1
ATOM 3782 C CA . LYS A 1 486 ? -21.572 18.945 37.144 1.00 97.50 486 LYS A CA 1
ATOM 3783 C C . LYS A 1 486 ? -21.036 17.507 37.099 1.00 97.50 486 LYS A C 1
ATOM 3785 O O . LYS A 1 486 ? -19.991 17.233 37.677 1.00 97.50 486 LYS A O 1
ATOM 3790 N N . ASP A 1 487 ? -21.713 16.615 36.369 1.00 97.69 487 ASP A N 1
ATOM 3791 C CA . ASP A 1 487 ? -21.272 15.226 36.148 1.00 97.69 487 ASP A CA 1
ATOM 3792 C C . ASP A 1 487 ? -19.903 15.171 35.452 1.00 97.69 487 ASP A C 1
ATOM 3794 O O . ASP A 1 487 ? -19.030 14.375 35.790 1.00 97.69 487 ASP A O 1
ATOM 3798 N N . SER A 1 488 ? -19.701 16.059 34.481 1.00 97.62 488 SER A N 1
ATOM 3799 C CA . SER A 1 488 ? -18.474 16.151 33.700 1.00 97.62 488 SER A CA 1
ATOM 3800 C C . SER A 1 488 ? -17.351 16.762 34.536 1.00 97.62 488 SER A C 1
ATOM 3802 O O . SER A 1 488 ? -16.233 16.251 34.509 1.00 97.62 488 SER A O 1
ATOM 3804 N N . GLN A 1 489 ? -17.647 17.788 35.340 1.00 97.75 489 GLN A N 1
ATOM 3805 C CA . GLN A 1 489 ? -16.687 18.377 36.279 1.00 97.75 489 GLN A CA 1
ATOM 3806 C C . GLN A 1 489 ? -16.171 17.361 37.301 1.00 97.75 489 GLN A C 1
ATOM 3808 O O . GLN A 1 489 ? -14.974 17.337 37.571 1.00 97.75 489 GLN A O 1
ATOM 3813 N N . GLU A 1 490 ? -17.035 16.498 37.842 1.00 98.12 490 GLU A N 1
ATOM 3814 C CA . GLU A 1 490 ? -16.634 15.472 38.811 1.00 98.12 490 GLU A CA 1
ATOM 3815 C C . GLU A 1 490 ? -15.644 14.464 38.202 1.00 98.12 490 GLU A C 1
ATOM 3817 O O . GLU A 1 490 ? -14.603 14.171 38.796 1.00 98.12 490 GLU A O 1
ATOM 3822 N N . ILE A 1 491 ? -15.907 14.000 36.973 1.00 98.00 491 ILE A N 1
ATOM 3823 C CA . ILE A 1 491 ? -15.002 13.106 36.230 1.00 98.00 491 ILE A CA 1
ATOM 3824 C C . ILE A 1 491 ? -13.651 13.786 35.975 1.00 98.00 491 ILE A C 1
ATOM 3826 O O . ILE A 1 491 ? -12.597 13.181 36.188 1.00 98.00 491 ILE A O 1
ATOM 3830 N N . LEU A 1 492 ? -13.675 15.044 35.526 1.00 97.94 492 LEU A N 1
ATOM 3831 C CA . LEU A 1 492 ? -12.466 15.818 35.244 1.00 97.94 492 LEU A CA 1
ATOM 3832 C C . LEU A 1 492 ? -11.651 16.085 36.513 1.00 97.94 492 LEU A C 1
ATOM 3834 O O . LEU A 1 492 ? -10.430 15.944 36.485 1.00 97.94 492 LEU A O 1
ATOM 3838 N N . LYS A 1 493 ? -12.314 16.400 37.630 1.00 98.06 493 LYS A N 1
ATOM 3839 C CA . LYS A 1 493 ? -11.676 16.623 38.929 1.00 98.06 493 LYS A CA 1
ATOM 3840 C C . LYS A 1 493 ? -10.989 15.359 39.437 1.00 98.06 493 LYS A C 1
ATOM 3842 O O . LYS A 1 493 ? -9.810 15.411 39.770 1.00 98.06 493 LYS A O 1
ATOM 3847 N N . LYS A 1 494 ? -11.671 14.211 39.384 1.00 97.81 494 LYS A N 1
ATOM 3848 C CA . LYS A 1 494 ? -11.080 12.914 39.745 1.00 97.81 494 LYS A CA 1
ATOM 3849 C C . LYS A 1 494 ? -9.859 12.576 38.884 1.00 97.81 494 LYS A C 1
ATOM 3851 O O . LYS A 1 494 ? -8.874 12.046 39.389 1.00 97.81 494 LYS A O 1
ATOM 3856 N N . HIS A 1 495 ? -9.906 12.885 37.587 1.00 97.19 495 HIS A N 1
ATOM 3857 C CA . HIS A 1 495 ? -8.752 12.705 36.708 1.00 97.19 495 HIS A CA 1
ATOM 3858 C C . HIS A 1 495 ? -7.595 13.638 37.085 1.00 97.19 495 HIS A C 1
ATOM 3860 O O . HIS A 1 495 ? -6.468 13.168 37.204 1.00 97.19 495 HIS A O 1
ATOM 3866 N N . ALA A 1 496 ? -7.864 14.924 37.325 1.00 96.62 496 ALA A N 1
ATOM 3867 C CA . ALA A 1 496 ? -6.847 15.888 37.740 1.00 96.62 496 ALA A CA 1
ATOM 3868 C C . ALA A 1 496 ? -6.170 15.485 39.062 1.00 96.62 496 ALA A C 1
ATOM 3870 O O . ALA A 1 496 ? -4.950 15.533 39.157 1.00 96.62 496 ALA A O 1
ATOM 3871 N N . GLU A 1 497 ? -6.943 15.014 40.044 1.00 96.88 497 GLU A N 1
ATOM 3872 C CA . GLU A 1 497 ? -6.429 14.518 41.331 1.00 96.88 497 GLU A CA 1
ATOM 3873 C C . GLU A 1 497 ? -5.595 13.234 41.192 1.00 96.88 497 GLU A C 1
ATOM 3875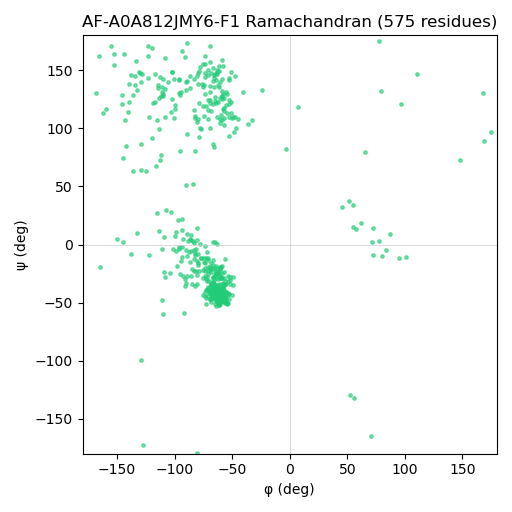 O O . GLU A 1 497 ? -4.698 12.989 41.994 1.00 96.88 497 GLU A O 1
ATOM 3880 N N . SER A 1 498 ? -5.862 12.417 40.166 1.00 95.31 498 SER A N 1
ATOM 3881 C CA . SER A 1 498 ? -5.106 11.185 39.901 1.00 95.31 498 SER A CA 1
ATOM 3882 C C . SER A 1 498 ? -3.733 11.410 39.255 1.00 95.31 498 SER A C 1
ATOM 3884 O O . SER A 1 498 ? -2.936 10.475 39.183 1.00 95.31 498 SER A O 1
ATOM 3886 N N . ILE A 1 499 ? -3.449 12.625 38.774 1.00 92.88 499 ILE A N 1
ATOM 3887 C CA . ILE A 1 499 ? -2.195 12.963 38.097 1.00 92.88 499 ILE A CA 1
ATOM 3888 C C . ILE A 1 499 ? -1.288 13.693 39.084 1.00 92.88 499 ILE A C 1
ATOM 3890 O O . ILE A 1 499 ? -1.520 14.852 39.417 1.00 92.88 499 ILE A O 1
ATOM 3894 N N . THR A 1 500 ? -0.221 13.031 39.517 1.00 87.12 500 THR A N 1
ATOM 3895 C CA . THR A 1 500 ? 0.801 13.643 40.380 1.00 87.12 500 THR A CA 1
ATOM 3896 C C . THR A 1 500 ? 1.956 14.248 39.582 1.00 87.12 500 THR A C 1
ATOM 3898 O O . THR A 1 500 ? 2.574 15.209 40.034 1.00 87.12 500 THR A O 1
ATOM 3901 N N . ASP A 1 501 ? 2.221 13.723 38.383 1.00 82.62 501 ASP A N 1
ATOM 3902 C CA . ASP A 1 501 ? 3.282 14.170 37.478 1.00 82.62 501 ASP A CA 1
ATOM 3903 C C . ASP A 1 501 ? 2.745 14.253 36.032 1.00 82.62 501 ASP A C 1
ATOM 3905 O O . ASP A 1 501 ? 2.187 13.267 35.535 1.00 82.62 501 ASP A O 1
ATOM 3909 N N . PRO A 1 502 ? 2.921 15.382 35.311 1.00 79.25 502 PRO A N 1
ATOM 3910 C CA . PRO A 1 502 ? 2.607 15.490 33.884 1.00 79.25 502 PRO A CA 1
ATOM 3911 C C . PRO A 1 502 ? 3.185 14.367 33.011 1.00 79.25 502 PRO A C 1
ATOM 3913 O O . PRO A 1 502 ? 2.582 14.028 31.991 1.00 79.25 502 PRO A O 1
ATOM 3916 N N . LYS A 1 503 ? 4.312 13.752 33.396 1.00 81.25 503 LYS A N 1
ATOM 3917 C CA . LYS A 1 503 ? 4.899 12.610 32.674 1.00 81.25 503 LYS A CA 1
ATOM 3918 C C . LYS A 1 503 ? 3.961 11.404 32.602 1.00 81.25 503 LYS A C 1
ATOM 3920 O O . LYS A 1 503 ? 3.987 10.688 31.605 1.00 81.25 503 LYS A O 1
ATOM 3925 N N . MET A 1 504 ? 3.068 11.225 33.580 1.00 88.81 504 MET A N 1
ATOM 3926 C CA . MET A 1 504 ? 2.063 10.150 33.575 1.00 88.81 504 MET A CA 1
ATOM 3927 C C . MET A 1 504 ? 1.107 10.234 32.379 1.00 88.81 504 MET A C 1
ATOM 3929 O O . MET A 1 504 ? 0.469 9.249 32.017 1.00 88.81 504 MET A O 1
ATOM 3933 N N . LEU A 1 505 ? 0.991 11.412 31.761 1.00 91.38 505 LEU A N 1
ATOM 3934 C CA . LEU A 1 505 ? 0.125 11.630 30.610 1.00 91.38 505 LEU A CA 1
ATOM 3935 C C . LEU A 1 505 ? 0.811 11.364 29.268 1.00 91.38 505 LEU A C 1
ATOM 3937 O O . LEU A 1 505 ? 0.107 11.333 28.261 1.00 91.38 505 LEU A O 1
ATOM 3941 N N . LEU A 1 506 ? 2.134 11.167 29.217 1.00 87.00 506 LEU A N 1
ATOM 3942 C CA . LEU A 1 506 ? 2.857 10.982 27.950 1.00 87.00 506 LEU A CA 1
ATOM 3943 C C . LEU A 1 506 ? 2.353 9.758 27.173 1.00 87.00 506 LEU A C 1
ATOM 3945 O O . LEU A 1 506 ? 2.114 9.856 25.970 1.00 87.00 506 LEU A O 1
ATOM 3949 N N . ASP A 1 507 ? 2.085 8.660 27.880 1.00 85.56 507 ASP A N 1
ATOM 3950 C CA . ASP A 1 507 ? 1.586 7.414 27.283 1.00 85.56 507 ASP A CA 1
ATOM 3951 C C . ASP A 1 507 ? 0.054 7.364 27.169 1.00 85.56 507 ASP A C 1
ATOM 3953 O O . ASP A 1 507 ? -0.507 6.443 26.575 1.00 85.56 507 ASP A O 1
ATOM 3957 N N . LEU A 1 508 ? -0.645 8.358 27.727 1.00 90.81 508 LEU A N 1
ATOM 3958 C CA . LEU A 1 508 ? -2.109 8.404 27.751 1.00 90.81 508 LEU A CA 1
ATOM 3959 C C . LEU A 1 508 ? -2.688 9.468 26.809 1.00 90.81 508 LEU A C 1
ATOM 3961 O O . LEU A 1 508 ? -3.800 9.302 26.308 1.00 90.81 508 LEU A O 1
ATOM 3965 N N . VAL A 1 509 ? -1.957 10.552 26.540 1.00 92.31 509 VAL A N 1
ATOM 3966 C CA . VAL A 1 509 ? -2.388 11.676 25.698 1.00 92.31 509 VAL A CA 1
ATOM 3967 C C . VAL A 1 509 ? -1.441 11.813 24.510 1.00 92.31 509 VAL A C 1
ATOM 3969 O O . VAL A 1 509 ? -0.451 12.546 24.525 1.00 92.31 509 VAL A O 1
ATOM 3972 N N . PHE A 1 510 ? -1.803 11.149 23.418 1.00 87.25 510 PHE A N 1
ATOM 3973 C CA . PHE A 1 510 ? -1.010 11.126 22.191 1.00 87.25 510 PHE A CA 1
ATOM 3974 C C . PHE A 1 510 ? -1.044 12.463 21.434 1.00 87.25 510 PHE A C 1
ATOM 3976 O O . PHE A 1 510 ? -0.045 12.886 20.852 1.00 87.25 510 PHE A O 1
ATOM 3983 N N . VAL A 1 511 ? -2.200 13.142 21.395 1.00 89.56 511 VAL A N 1
ATOM 3984 C CA . VAL A 1 511 ? -2.362 14.433 20.701 1.00 89.56 511 VAL A CA 1
ATOM 3985 C C . VAL A 1 511 ? -3.353 15.327 21.436 1.00 89.56 511 VAL A C 1
ATOM 3987 O O . VAL A 1 511 ? -4.497 14.945 21.654 1.00 89.56 511 VAL A O 1
ATOM 3990 N N . CYS A 1 512 ? -2.940 16.566 21.707 1.00 94.25 512 CYS A N 1
ATOM 3991 C CA . CYS A 1 512 ? -3.805 17.654 22.164 1.00 94.25 512 CYS A CA 1
ATOM 3992 C C . CYS A 1 512 ? -3.368 18.983 21.514 1.00 94.25 512 CYS A C 1
ATOM 3994 O O . CYS A 1 512 ? -2.531 19.728 22.030 1.00 94.25 512 CYS A O 1
ATOM 3996 N N . ARG A 1 513 ? -3.843 19.259 20.293 1.00 92.62 513 ARG A N 1
ATOM 3997 C CA . ARG A 1 513 ? -3.311 20.374 19.481 1.00 92.62 513 ARG A CA 1
ATOM 3998 C C . ARG A 1 513 ? -4.406 21.237 18.883 1.00 92.62 513 ARG A C 1
ATOM 4000 O O . ARG A 1 513 ? -5.316 20.724 18.234 1.00 92.62 513 ARG A O 1
ATOM 4007 N N . THR A 1 514 ? -4.249 22.551 19.010 1.00 94.25 514 THR A N 1
ATOM 4008 C CA . THR A 1 514 ? -5.089 23.545 18.339 1.00 94.25 514 THR A CA 1
ATOM 4009 C C . THR A 1 514 ? -4.562 23.869 16.938 1.00 94.25 514 THR A C 1
ATOM 4011 O O . THR A 1 514 ? -3.358 23.878 16.671 1.00 94.25 514 THR A O 1
ATOM 4014 N N . ARG A 1 515 ? -5.474 24.119 15.997 1.00 91.56 515 ARG A N 1
ATOM 4015 C CA . ARG A 1 515 ? -5.190 24.550 14.625 1.00 91.56 515 ARG A CA 1
ATOM 4016 C C . ARG A 1 515 ? -6.162 25.638 14.195 1.00 91.56 515 ARG A C 1
ATOM 4018 O O . ARG A 1 515 ? -7.342 25.618 14.541 1.00 91.56 515 ARG A O 1
ATOM 4025 N N . ARG A 1 516 ? -5.658 26.567 13.383 1.00 92.19 516 ARG A N 1
ATOM 4026 C CA . ARG A 1 516 ? -6.476 27.604 12.746 1.00 92.19 516 ARG A CA 1
ATOM 4027 C C . ARG A 1 516 ? -7.380 26.976 11.687 1.00 92.19 516 ARG A C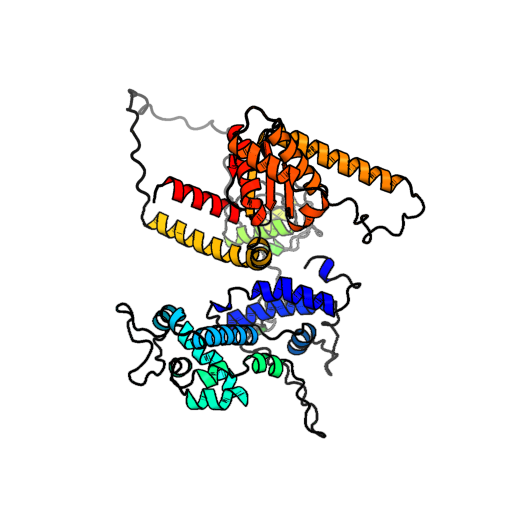 1
ATOM 4029 O O . ARG A 1 516 ? -6.932 26.123 10.917 1.00 92.19 516 ARG A O 1
ATOM 4036 N N . CYS A 1 517 ? -8.638 27.401 11.657 1.00 87.69 517 CYS A N 1
ATOM 4037 C CA . CYS A 1 517 ? -9.576 27.036 10.603 1.00 87.69 517 CYS A CA 1
ATOM 4038 C C . CYS A 1 517 ? -9.515 28.026 9.435 1.00 87.69 517 CYS A C 1
ATOM 4040 O O . CYS A 1 517 ? -8.822 29.041 9.497 1.00 87.69 517 CYS A O 1
ATOM 4042 N N . TYR A 1 518 ? -10.231 27.706 8.351 1.00 85.88 518 TYR A N 1
ATOM 4043 C CA . TYR A 1 518 ? -10.446 28.648 7.249 1.00 85.88 518 TYR A CA 1
ATOM 4044 C C . TYR A 1 518 ? -11.166 29.909 7.747 1.00 85.88 518 TYR A C 1
ATOM 4046 O O . TYR A 1 518 ? -10.747 31.024 7.445 1.00 85.88 518 TYR A O 1
ATOM 4054 N N . ASP A 1 519 ? -12.194 29.722 8.578 1.00 89.50 519 ASP A N 1
ATOM 4055 C CA . ASP A 1 519 ? -12.764 30.807 9.365 1.00 89.50 519 ASP A CA 1
ATOM 4056 C C . ASP A 1 519 ? -11.785 31.202 10.479 1.00 89.50 519 ASP A C 1
ATOM 4058 O O . ASP A 1 519 ? -11.489 30.416 11.382 1.00 89.50 519 ASP A O 1
ATOM 4062 N N . LYS A 1 520 ? -11.286 32.440 10.409 1.00 92.06 520 LYS A N 1
ATOM 4063 C CA . LYS A 1 520 ? -10.314 32.997 11.359 1.00 92.06 520 LYS A CA 1
ATOM 4064 C C . LYS A 1 520 ? -10.884 33.171 12.771 1.00 92.06 520 LYS A C 1
ATOM 4066 O O . LYS A 1 520 ? -10.096 33.330 13.704 1.00 92.06 520 LYS A O 1
ATOM 4071 N N . ARG A 1 521 ? -12.213 33.158 12.929 1.00 94.81 521 ARG A N 1
ATOM 4072 C CA . ARG A 1 521 ? -12.899 33.252 14.230 1.00 94.81 521 ARG A CA 1
ATOM 4073 C C . ARG A 1 521 ? -12.950 31.919 14.969 1.00 94.81 521 ARG A C 1
ATOM 4075 O O . ARG A 1 521 ? -13.234 31.901 16.161 1.00 94.81 521 ARG A O 1
ATOM 4082 N N . GLN A 1 522 ? -12.667 30.818 14.277 1.00 95.19 522 GLN A N 1
ATOM 4083 C CA . GLN A 1 522 ? -12.762 29.479 14.834 1.00 95.19 522 GLN A CA 1
ATOM 4084 C C . GLN A 1 522 ? -11.394 28.824 14.971 1.00 95.19 522 GLN A C 1
ATOM 4086 O O . GLN A 1 522 ? -10.502 28.938 14.120 1.00 95.19 522 GLN A O 1
ATOM 4091 N N . LEU A 1 523 ? -11.265 28.058 16.041 1.00 95.19 523 LEU A N 1
ATOM 4092 C CA . LEU A 1 523 ? -10.155 27.162 16.274 1.00 95.19 523 LEU A CA 1
ATOM 4093 C C . LEU A 1 523 ? -10.666 25.734 16.317 1.00 95.19 523 LEU A C 1
ATOM 4095 O O . LEU A 1 523 ? -11.776 25.435 16.751 1.00 95.19 523 LEU A O 1
ATOM 4099 N N . ARG A 1 524 ? -9.823 24.834 15.835 1.00 93.44 524 ARG A N 1
ATOM 4100 C CA . ARG A 1 524 ? -10.068 23.405 15.915 1.00 93.44 524 ARG A CA 1
ATOM 4101 C C . ARG A 1 524 ? -9.069 22.794 16.864 1.00 93.44 524 ARG A C 1
ATOM 4103 O O . ARG A 1 524 ? -7.873 22.977 16.656 1.00 93.44 524 ARG A O 1
ATOM 4110 N N . VAL A 1 525 ? -9.540 22.035 17.838 1.00 94.94 525 VAL A N 1
ATOM 4111 C CA . VAL A 1 525 ? -8.679 21.224 18.695 1.00 94.94 525 VAL A CA 1
ATOM 4112 C C . VAL A 1 525 ? -8.813 19.755 18.306 1.00 94.94 525 VAL A C 1
ATOM 4114 O O . VAL A 1 525 ? -9.897 19.276 17.956 1.00 94.94 525 VAL A O 1
ATOM 4117 N N . HIS A 1 526 ? -7.683 19.062 18.301 1.00 92.69 526 HIS A N 1
ATOM 4118 C CA . HIS A 1 526 ? -7.588 17.641 18.011 1.00 92.69 526 HIS A CA 1
ATOM 4119 C C . HIS A 1 526 ? -7.138 16.895 19.255 1.00 92.69 526 HIS A C 1
ATOM 4121 O O . HIS A 1 526 ? -6.069 17.205 19.788 1.00 92.69 526 HIS A O 1
ATOM 4127 N N . PHE A 1 527 ? -7.928 15.895 19.632 1.00 92.94 527 PHE A N 1
ATOM 4128 C CA . PHE A 1 527 ? -7.647 14.955 20.701 1.00 92.94 527 PHE A CA 1
ATOM 4129 C C . PHE A 1 527 ? -7.376 13.563 20.139 1.00 92.94 527 PHE A C 1
ATOM 4131 O O . PHE A 1 527 ? -8.097 13.088 19.256 1.00 92.94 527 PHE A O 1
ATOM 4138 N N . SER A 1 528 ? -6.340 12.933 20.679 1.00 89.38 528 SER A N 1
ATOM 4139 C CA . SER A 1 528 ? -6.011 11.520 20.531 1.00 89.38 528 SER A CA 1
ATOM 4140 C C . SER A 1 528 ? -5.524 11.040 21.887 1.00 89.38 528 SER A C 1
ATOM 4142 O O . SER A 1 528 ? -4.485 11.515 22.346 1.00 89.38 528 SER A O 1
ATOM 4144 N N . VAL A 1 529 ? -6.263 10.139 22.524 1.00 92.19 529 VAL A N 1
ATOM 4145 C CA . VAL A 1 529 ? -5.953 9.636 23.872 1.00 92.19 529 VAL A CA 1
ATOM 4146 C C . VAL A 1 529 ? -6.058 8.119 23.918 1.00 92.19 529 VAL A C 1
ATOM 4148 O O . VAL A 1 529 ? -6.744 7.533 23.089 1.00 92.19 529 VAL A O 1
ATOM 4151 N N . HIS A 1 530 ? -5.407 7.479 24.881 1.00 91.00 530 HIS A N 1
ATOM 4152 C CA . HIS A 1 530 ? -5.576 6.056 25.155 1.00 91.00 530 HIS A CA 1
ATOM 4153 C C . HIS A 1 530 ? -7.032 5.752 25.595 1.00 91.00 530 HIS A C 1
ATOM 4155 O O . HIS A 1 530 ? -7.632 6.588 26.275 1.00 91.00 530 HIS A O 1
ATOM 4161 N N . PRO A 1 531 ? -7.617 4.577 25.269 1.00 88.12 531 PRO A N 1
ATOM 4162 C CA . PRO A 1 531 ? -8.991 4.205 25.611 1.00 88.12 531 PRO A CA 1
ATOM 4163 C C . PRO A 1 531 ? -9.355 4.369 27.088 1.00 88.12 531 PRO A C 1
ATOM 4165 O O . PRO A 1 531 ? -10.496 4.688 27.408 1.00 88.12 531 PRO A O 1
ATOM 4168 N N . SER A 1 532 ? -8.387 4.215 27.996 1.00 93.94 532 SER A N 1
ATOM 4169 C CA . SER A 1 532 ? -8.596 4.451 29.433 1.00 93.94 532 SER A CA 1
ATOM 4170 C C . SER A 1 532 ? -8.975 5.899 29.773 1.00 93.94 532 SER A C 1
ATOM 4172 O O . SER A 1 532 ? -9.621 6.129 30.792 1.00 93.94 532 SER A O 1
ATOM 4174 N N . LEU A 1 533 ? -8.618 6.874 28.928 1.00 95.62 533 LEU A N 1
ATOM 4175 C CA . LEU A 1 533 ? -9.007 8.279 29.071 1.00 95.62 533 LEU A CA 1
ATOM 4176 C C . LEU A 1 533 ? -10.290 8.637 28.316 1.00 95.62 533 LEU A C 1
ATOM 4178 O O . LEU A 1 533 ? -10.681 9.805 28.318 1.00 95.62 533 LEU A O 1
ATOM 4182 N N . GLU A 1 534 ? -10.983 7.675 27.700 1.00 94.81 534 GLU A N 1
ATOM 4183 C CA . GLU A 1 534 ? -12.226 7.972 26.985 1.00 94.81 534 GLU A CA 1
ATOM 4184 C C . GLU A 1 534 ? -13.293 8.645 27.865 1.00 94.81 534 GLU A C 1
ATOM 4186 O O . GLU A 1 534 ? -13.877 9.633 27.414 1.00 94.81 534 GLU A O 1
ATOM 4191 N N . PRO A 1 535 ? -13.526 8.226 29.127 1.00 97.56 535 PRO A N 1
ATOM 4192 C CA . PRO A 1 535 ? -14.486 8.911 29.993 1.00 97.56 535 PRO A CA 1
ATOM 4193 C C . PRO A 1 535 ? -14.118 10.381 30.248 1.00 97.56 535 PRO A C 1
ATOM 4195 O O . PRO A 1 535 ? -14.988 11.252 30.255 1.00 97.56 535 PRO A O 1
ATOM 4198 N N . VAL A 1 536 ? -12.822 10.666 30.399 1.00 98.06 536 VAL A N 1
ATOM 4199 C CA . VAL A 1 536 ? -12.288 12.017 30.629 1.00 98.06 536 VAL A CA 1
ATOM 4200 C C . VAL A 1 536 ? -12.457 12.872 29.375 1.00 98.06 536 VAL A C 1
ATOM 4202 O O . VAL A 1 536 ? -12.957 13.995 29.442 1.00 98.06 536 VAL A O 1
ATOM 4205 N N . LEU A 1 537 ? -12.101 12.330 28.207 1.00 96.88 537 LEU A N 1
ATOM 4206 C CA . LEU A 1 537 ? -12.267 13.017 26.930 1.00 96.88 537 LEU A CA 1
ATOM 4207 C C . LEU A 1 537 ? -13.747 13.266 26.605 1.00 96.88 537 LEU A C 1
ATOM 4209 O O . LEU A 1 537 ? -14.091 14.328 26.081 1.00 96.88 537 LEU A O 1
ATOM 4213 N N . ALA A 1 538 ? -14.633 12.323 26.928 1.00 96.44 538 ALA A N 1
ATOM 4214 C CA . ALA A 1 538 ? -16.074 12.483 26.773 1.00 96.44 538 ALA A CA 1
ATOM 4215 C C . ALA A 1 538 ? -16.622 13.601 27.675 1.00 96.44 538 ALA A C 1
ATOM 4217 O O . ALA A 1 538 ? -17.378 14.445 27.189 1.00 96.44 538 ALA A O 1
ATOM 4218 N N . ALA A 1 539 ? -16.198 13.660 28.942 1.00 98.06 539 ALA A N 1
ATOM 4219 C CA . ALA A 1 539 ? -16.551 14.736 29.869 1.00 98.06 539 ALA A CA 1
ATOM 4220 C C . ALA A 1 539 ? -16.068 16.105 29.362 1.00 98.06 539 ALA A C 1
ATOM 4222 O O . ALA A 1 539 ? -16.868 17.029 29.225 1.00 98.06 539 ALA A O 1
ATOM 4223 N N . LEU A 1 540 ? -14.797 16.218 28.958 1.00 98.19 540 LEU A N 1
ATOM 4224 C CA . LEU A 1 540 ? -14.258 17.456 28.384 1.00 98.19 540 LEU A CA 1
ATOM 4225 C C . LEU A 1 540 ? -15.015 17.872 27.111 1.00 98.19 540 LEU A C 1
ATOM 4227 O O . LEU A 1 540 ? -15.315 19.047 26.903 1.00 98.19 540 LEU A O 1
ATOM 4231 N N . THR A 1 541 ? -15.376 16.903 26.266 1.00 97.38 541 THR A N 1
ATOM 4232 C CA . THR A 1 541 ? -16.163 17.151 25.051 1.00 97.38 541 THR A CA 1
ATOM 4233 C C . THR A 1 541 ? -17.554 17.693 25.380 1.00 97.38 541 THR A C 1
ATOM 4235 O O . THR A 1 541 ? -18.004 18.620 24.706 1.00 97.38 541 THR A O 1
ATOM 4238 N N . LYS A 1 542 ? -18.229 17.166 26.412 1.00 97.56 542 LYS A N 1
ATOM 4239 C CA . LYS A 1 542 ? -19.517 17.702 26.884 1.00 97.56 542 LYS A CA 1
ATOM 4240 C C . LYS A 1 542 ? -19.381 19.157 27.328 1.00 97.56 542 LYS A C 1
ATOM 4242 O O . LYS A 1 542 ? -20.212 19.969 26.930 1.00 97.56 542 LYS A O 1
ATOM 4247 N N . CYS A 1 543 ? -18.321 19.499 28.066 1.00 97.88 543 CYS A N 1
ATOM 4248 C CA . CYS A 1 543 ? -18.056 20.880 28.476 1.00 97.88 543 CYS A CA 1
ATOM 4249 C C . CYS A 1 543 ? -17.935 21.811 27.257 1.00 97.88 543 CYS A C 1
ATOM 4251 O O . CYS A 1 543 ? -18.615 22.830 27.187 1.00 97.88 543 CYS A O 1
ATOM 4253 N N . PHE A 1 544 ? -17.161 21.423 26.238 1.00 97.69 544 PHE A N 1
ATOM 4254 C CA . PHE A 1 544 ? -17.060 22.185 24.986 1.00 97.69 544 PHE A CA 1
ATOM 4255 C C . PHE A 1 544 ? -18.410 22.345 24.269 1.00 97.69 544 PHE A C 1
ATOM 4257 O O . PHE A 1 544 ? -18.760 23.438 23.824 1.00 97.69 544 PHE A O 1
ATOM 4264 N N . VAL A 1 545 ? -19.175 21.259 24.130 1.00 96.75 545 VAL A N 1
ATOM 4265 C CA . VAL A 1 545 ? -20.473 21.280 23.434 1.00 96.75 545 VAL A CA 1
ATOM 4266 C C . VAL A 1 545 ? -21.483 22.160 24.171 1.00 96.75 545 VAL A C 1
ATOM 4268 O O . VAL A 1 545 ? -22.224 22.896 23.522 1.00 96.75 545 VAL A O 1
ATOM 4271 N N . ASN A 1 546 ? -21.466 22.154 25.505 1.00 96.94 546 ASN A N 1
ATOM 4272 C CA . ASN A 1 546 ? -22.311 23.017 26.329 1.00 96.94 546 ASN A CA 1
ATOM 4273 C C . ASN A 1 546 ? -22.045 24.514 26.082 1.00 96.94 546 ASN A C 1
ATOM 4275 O O . ASN A 1 546 ? -22.958 25.330 26.151 1.00 96.94 546 ASN A O 1
ATOM 4279 N N . ARG A 1 547 ? -20.815 24.869 25.689 1.00 96.50 547 ARG A N 1
ATOM 4280 C CA . ARG A 1 547 ? -20.416 26.230 25.290 1.00 96.50 547 ARG A CA 1
ATOM 4281 C C . ARG A 1 547 ? -20.678 26.548 23.811 1.00 96.50 547 ARG A C 1
ATOM 4283 O O . ARG A 1 547 ? -20.238 27.576 23.305 1.00 96.50 547 ARG A O 1
ATOM 4290 N N . GLY A 1 548 ? -21.377 25.670 23.091 1.00 96.44 548 GLY A N 1
ATOM 4291 C CA . GLY A 1 548 ? -21.718 25.853 21.678 1.00 96.44 548 GLY A CA 1
ATOM 4292 C C . GLY A 1 548 ? -20.655 25.364 20.689 1.00 96.44 548 GLY A C 1
ATOM 4293 O O . GLY A 1 548 ? -20.788 25.598 19.481 1.00 96.44 548 GLY A O 1
ATOM 4294 N N . ALA A 1 549 ? -19.613 24.663 21.151 1.00 96.75 549 ALA A N 1
ATOM 4295 C CA . ALA A 1 549 ? -18.636 24.064 20.253 1.00 96.75 549 ALA A CA 1
ATOM 4296 C C . ALA A 1 549 ? -19.251 22.910 19.443 1.00 96.75 549 ALA A C 1
ATOM 4298 O O . ALA A 1 549 ? -20.113 22.159 19.901 1.00 96.75 549 ALA A O 1
ATOM 4299 N N . LYS A 1 550 ? -18.770 22.725 18.212 1.00 95.12 550 LYS A N 1
ATOM 4300 C CA . LYS A 1 550 ? -19.244 21.672 17.307 1.00 95.12 550 LYS A CA 1
ATOM 4301 C C . LYS A 1 550 ? -18.290 20.487 17.323 1.00 95.12 550 LYS A C 1
ATOM 4303 O O . LYS A 1 550 ? -17.153 20.593 16.854 1.00 95.12 550 LYS A O 1
ATOM 4308 N N . LEU A 1 551 ? -18.776 19.335 17.776 1.00 92.38 551 LEU A N 1
ATOM 4309 C CA . LEU A 1 551 ? -18.057 18.071 17.648 1.00 92.38 551 LEU A CA 1
ATOM 4310 C C . LEU A 1 551 ? -18.011 17.634 16.173 1.00 92.38 551 LEU A C 1
ATOM 4312 O O . LEU A 1 551 ? -19.021 17.620 15.469 1.00 92.38 551 LEU A O 1
ATOM 4316 N N . LYS A 1 552 ? -16.823 17.274 15.689 1.00 84.56 552 LYS A N 1
ATOM 4317 C CA . LYS A 1 552 ? -16.594 16.692 14.364 1.00 84.56 552 LYS A CA 1
ATOM 4318 C C . LYS A 1 552 ? -16.193 15.228 14.528 1.00 84.56 552 LYS A C 1
ATOM 4320 O O . LYS A 1 552 ? -15.266 14.915 15.273 1.00 84.56 552 LYS A O 1
ATOM 4325 N N . ARG A 1 553 ? -16.896 14.337 13.823 1.00 64.44 553 ARG A N 1
ATOM 4326 C CA . ARG A 1 553 ? -16.608 12.897 13.817 1.00 64.44 553 ARG A CA 1
ATOM 4327 C C . ARG A 1 553 ? -15.385 12.595 12.944 1.00 64.44 553 ARG A C 1
ATOM 4329 O O . ARG A 1 553 ? -15.256 13.143 11.851 1.00 64.44 553 ARG A O 1
ATOM 4336 N N . GLY A 1 554 ? -14.524 11.703 13.430 1.00 60.16 554 GLY A N 1
ATOM 4337 C CA . GLY A 1 554 ? -13.370 11.180 12.698 1.00 60.16 554 GLY A CA 1
ATOM 4338 C C . GLY A 1 554 ? -12.162 12.117 12.615 1.00 60.16 554 GLY A C 1
ATOM 4339 O O . GLY A 1 554 ? -12.176 13.271 13.057 1.00 60.16 554 GLY A O 1
ATOM 4340 N N . LEU A 1 555 ? -11.078 11.593 12.040 1.00 51.78 555 LEU A N 1
ATOM 4341 C CA . LEU A 1 555 ? -9.896 12.385 11.721 1.00 51.78 555 LEU A CA 1
ATOM 4342 C C . LEU A 1 555 ? -10.230 13.414 10.635 1.00 51.78 555 LEU A C 1
ATOM 4344 O O . LEU A 1 555 ? -11.011 13.125 9.726 1.00 51.78 555 LEU A O 1
ATOM 4348 N N . PRO A 1 556 ? -9.610 14.607 10.667 1.00 50.97 556 PRO A N 1
ATOM 4349 C CA . PRO A 1 556 ? -9.762 15.563 9.590 1.00 50.97 556 PRO A CA 1
ATOM 4350 C C . PRO A 1 556 ? -9.326 14.904 8.273 1.00 50.97 556 PRO A C 1
ATOM 4352 O O . PRO A 1 556 ? -8.196 14.409 8.174 1.00 50.97 556 PRO A O 1
ATOM 4355 N N . PRO A 1 557 ? -10.184 14.910 7.248 1.00 54.19 557 PRO A N 1
ATOM 4356 C CA . PRO A 1 557 ? -9.879 14.291 5.973 1.00 54.19 557 PRO A CA 1
ATOM 4357 C C . PRO A 1 557 ? -8.599 14.887 5.378 1.00 54.19 557 PRO A C 1
ATOM 4359 O O . PRO A 1 557 ? -8.520 16.074 5.048 1.00 54.19 557 PRO A O 1
ATOM 4362 N N . LYS A 1 558 ? -7.565 14.043 5.257 1.00 51.59 558 LYS A N 1
ATOM 4363 C CA . LYS A 1 558 ? -6.208 14.432 4.825 1.00 51.59 558 LYS A CA 1
ATOM 4364 C C . LYS A 1 558 ? -6.123 14.775 3.330 1.00 51.59 558 LYS A C 1
ATOM 4366 O O . LYS A 1 558 ? -5.060 15.165 2.856 1.00 51.59 558 LYS A O 1
ATOM 4371 N N . SER A 1 559 ? -7.197 14.574 2.568 1.00 57.81 559 SER A N 1
ATOM 4372 C CA . SER A 1 559 ? -7.261 14.793 1.121 1.00 57.81 559 SER A CA 1
ATOM 4373 C C . SER A 1 559 ? -8.635 15.324 0.705 1.00 57.81 559 SER A C 1
ATOM 4375 O O . SER A 1 559 ? -9.606 15.229 1.456 1.00 57.81 559 SER A O 1
ATOM 4377 N N . GLY A 1 560 ? -8.720 15.873 -0.512 1.00 59.47 560 GLY A N 1
ATOM 4378 C CA . GLY A 1 560 ? -10.002 16.257 -1.113 1.00 59.47 560 GLY A CA 1
ATOM 4379 C C . GLY A 1 560 ? -10.984 15.084 -1.208 1.00 59.47 560 GLY A C 1
ATOM 4380 O O . GLY A 1 560 ? -12.148 15.259 -0.876 1.00 59.47 560 GLY A O 1
ATOM 4381 N N . GLY A 1 561 ? -10.501 13.882 -1.544 1.00 50.84 561 GLY A N 1
ATOM 4382 C CA . GLY A 1 561 ? -11.332 12.673 -1.600 1.00 50.84 561 GLY A CA 1
ATOM 4383 C C . GLY A 1 561 ? -11.887 12.248 -0.237 1.00 50.84 561 GLY A C 1
ATOM 4384 O O . GLY A 1 561 ? -13.058 11.915 -0.137 1.00 50.84 561 GLY A O 1
ATOM 4385 N N . ALA A 1 562 ? -11.092 12.349 0.834 1.00 50.19 562 ALA A N 1
ATOM 4386 C CA . ALA A 1 562 ? -11.577 12.058 2.184 1.00 50.19 562 ALA A CA 1
ATOM 4387 C C . ALA A 1 562 ? -12.638 13.075 2.653 1.00 50.19 562 ALA A C 1
ATOM 4389 O O . ALA A 1 562 ? -13.553 12.715 3.386 1.00 50.19 562 ALA A O 1
ATOM 4390 N N . ARG A 1 563 ? -12.528 14.346 2.223 1.00 59.09 563 ARG A N 1
ATOM 4391 C CA . ARG A 1 563 ? -13.534 15.385 2.515 1.00 59.09 563 ARG A CA 1
ATOM 4392 C C . ARG A 1 563 ? -14.857 15.063 1.840 1.00 59.09 563 ARG A C 1
ATOM 4394 O O . ARG A 1 563 ? -15.901 15.198 2.464 1.00 59.09 563 ARG A O 1
ATOM 4401 N N . GLU A 1 564 ? -14.782 14.632 0.589 1.00 60.34 564 GLU A N 1
ATOM 4402 C CA . GLU A 1 564 ? -15.951 14.255 -0.192 1.00 60.34 564 GLU A CA 1
ATOM 4403 C C . GLU A 1 564 ? -16.624 12.994 0.363 1.00 60.34 564 GLU A C 1
ATOM 4405 O O . GLU A 1 564 ? -17.837 12.987 0.527 1.00 60.34 564 GLU A O 1
ATOM 4410 N N . LEU A 1 565 ? -15.853 11.974 0.759 1.00 54.03 565 LEU A N 1
ATOM 4411 C CA . LEU A 1 565 ? -16.398 10.786 1.424 1.00 54.03 565 LEU A CA 1
ATOM 4412 C C . LEU A 1 565 ? -17.131 11.148 2.722 1.00 54.03 565 LEU A C 1
ATOM 4414 O O . LEU A 1 565 ? -18.252 10.704 2.948 1.00 54.03 565 LEU A O 1
ATOM 4418 N N . GLN A 1 566 ? -16.516 11.984 3.563 1.00 56.12 566 GLN A N 1
ATOM 4419 C CA . GLN A 1 566 ? -17.138 12.420 4.810 1.00 56.12 566 GLN A CA 1
ATOM 4420 C C . GLN A 1 566 ? -18.432 13.211 4.562 1.00 56.12 566 GLN A C 1
ATOM 4422 O O . GLN A 1 566 ? -19.395 13.036 5.306 1.00 56.12 566 GLN A O 1
ATOM 4427 N N . ARG A 1 567 ? -18.467 14.049 3.516 1.00 72.31 567 ARG A N 1
ATOM 4428 C CA . ARG A 1 567 ? -19.676 14.769 3.090 1.00 72.31 567 ARG A CA 1
ATOM 4429 C C . ARG A 1 567 ? -20.791 13.794 2.701 1.00 72.31 567 ARG A C 1
ATOM 4431 O O . ARG A 1 567 ? -21.884 13.905 3.241 1.00 72.31 567 ARG A O 1
ATOM 4438 N N . LEU A 1 568 ? -20.493 12.823 1.836 1.00 60.69 568 LEU A N 1
ATOM 4439 C CA . LEU A 1 568 ? -21.465 11.836 1.349 1.00 60.69 568 LEU A CA 1
ATOM 4440 C C . LEU A 1 568 ? -22.027 10.956 2.477 1.00 60.69 568 LEU A C 1
ATOM 4442 O O . LEU A 1 568 ? -23.226 10.705 2.512 1.00 60.69 568 LEU A O 1
ATOM 4446 N N . LEU A 1 569 ? -21.191 10.541 3.435 1.00 55.22 569 LEU A N 1
ATOM 4447 C CA . LEU A 1 569 ? -21.647 9.787 4.610 1.00 55.22 569 LEU A CA 1
ATOM 4448 C C . LEU A 1 569 ? -22.584 10.615 5.504 1.00 55.22 569 LEU A C 1
ATOM 4450 O O . LEU A 1 569 ? -23.595 10.103 5.970 1.00 55.22 569 LEU A O 1
ATOM 4454 N N . SER A 1 570 ? -22.281 11.902 5.713 1.00 59.44 570 SER A N 1
ATOM 4455 C CA . SER A 1 570 ? -23.168 12.802 6.470 1.00 59.44 570 SER A CA 1
ATOM 4456 C C . SER A 1 570 ? -24.497 13.068 5.752 1.00 59.44 570 SER A C 1
ATOM 4458 O O . SER A 1 570 ? -25.514 13.257 6.411 1.00 59.44 570 SER A O 1
ATOM 4460 N N . GLU A 1 571 ? -24.500 13.084 4.416 1.00 66.56 571 GLU A N 1
ATOM 4461 C CA . GLU A 1 571 ? -25.721 13.217 3.610 1.00 66.56 571 GLU A CA 1
ATOM 4462 C C . GLU A 1 571 ? -26.599 11.964 3.696 1.00 66.56 571 GLU A C 1
ATOM 4464 O O . GLU A 1 571 ? -27.805 12.098 3.865 1.00 66.56 571 GLU A O 1
ATOM 4469 N N . LEU A 1 572 ? -26.006 10.764 3.671 1.00 52.19 572 LEU A N 1
ATOM 4470 C CA . LEU A 1 572 ? -26.733 9.497 3.824 1.00 52.19 572 LEU A CA 1
ATOM 4471 C C . LEU A 1 572 ? -27.408 9.354 5.196 1.00 52.19 572 LEU A C 1
ATOM 4473 O O . LEU A 1 572 ? -28.550 8.915 5.265 1.00 52.19 572 LEU A O 1
ATOM 4477 N N . GLU A 1 573 ? -26.750 9.767 6.281 1.00 51.41 573 GLU A N 1
ATOM 4478 C CA . GLU A 1 573 ? -27.358 9.743 7.623 1.00 51.41 573 GLU A CA 1
ATOM 4479 C C . GLU A 1 573 ? -28.500 10.765 7.764 1.00 51.41 573 GLU A C 1
ATOM 4481 O O . GLU A 1 573 ? -29.492 10.499 8.439 1.00 51.41 573 GLU A O 1
ATOM 4486 N N . GLY A 1 574 ? -28.398 11.923 7.099 1.00 49.09 574 GLY A N 1
ATOM 4487 C CA . GLY A 1 574 ? -29.454 12.942 7.091 1.00 49.09 574 GLY A CA 1
ATOM 4488 C C . GLY A 1 574 ? -30.724 12.522 6.345 1.00 49.09 574 GLY A C 1
ATOM 4489 O O . GLY A 1 574 ? -31.766 13.149 6.523 1.00 49.09 574 GLY A O 1
ATOM 4490 N N . ILE A 1 575 ? -30.643 11.467 5.530 1.00 46.81 575 ILE A N 1
ATOM 4491 C CA . ILE A 1 575 ? -31.776 10.901 4.790 1.00 46.81 575 ILE A CA 1
ATOM 4492 C C . ILE A 1 575 ? -32.599 9.940 5.670 1.00 46.81 575 ILE A C 1
ATOM 4494 O O . ILE A 1 575 ? -33.733 9.640 5.313 1.00 46.81 575 ILE A O 1
ATOM 4498 N N . GLY A 1 576 ? -32.095 9.542 6.846 1.00 38.25 576 GLY A N 1
ATOM 4499 C CA . GLY A 1 576 ? -32.807 8.660 7.771 1.00 38.25 576 GLY A CA 1
ATOM 4500 C C . GLY A 1 576 ? -33.011 7.266 7.179 1.00 38.25 576 GLY A C 1
ATOM 4501 O O . GLY A 1 576 ? -34.091 6.955 6.681 1.00 38.25 576 GLY A O 1
ATOM 4502 N N . LEU A 1 577 ? -31.960 6.446 7.228 1.00 36.69 577 LEU A N 1
ATOM 4503 C CA . LEU A 1 577 ? -32.066 4.992 7.072 1.00 36.69 577 LEU A CA 1
ATOM 4504 C C . LEU A 1 577 ? -32.424 4.333 8.403 1.00 36.69 577 LEU A C 1
ATOM 4506 O O . LEU A 1 577 ? -31.858 4.771 9.433 1.00 36.69 577 LEU A O 1
#

Secondary structure (DSSP, 8-state):
--HHHH-TTS-HHHHHHHHIIIIIHHHHTTGGGS---HHHHHHHHHHHHHHHHHHTTTGGG--EE-TTS-EEPPPHHHHHHHHT---HHHHHHHHHHHHHHHHHHTHHHHHHHHHHHHPPPTT-SS-SB-TTSPBPTTS-HHHHHHHHHHHGGGGSHHHHHHHHHHTT-GGGGGTTTHHHHHHS-TTHHHHHHHS---PPTT--------------S---EE--PBPTTS-B---EESSHHHHHHHHHH--BTTBT---HHHHH-SSSB-TTT--B-SSHHHHHHHHHHHHHHTEE-----SS-PPP---S--B-TTT--B-SSHHHHHHHHHHHS-PPEE------S----S-------S-------------------HHHHHHHHHHHHHHHHHHHHHHHHHHHHHTTSEEEEEEEETT-HHHHHHHHHHHHHHHHHHHHHHS-TT-TTS-SSS---TTS--HHHHHHHHHHHHHHH-TTS-HHHHHHHHHHHHH-SSGGGGTTTEEEEEEEE-SSTTEEEEEEEE-GGGHHHHHHHHHHHHHTTPEEE-SS--SSHHHHHHHHHHHHHHHT--

Radius of gyration: 35.51 Å; Cα contacts (8 Å, |Δi|>4): 630; chains: 1; bounding box: 82×87×94 Å

pLDDT: mean 81.12, std 20.22, range [23.41, 98.44]

Solvent-accessible surface area (backbone atoms only — not comparable to full-atom values): 34004 Å² total; per-residue (Å²): 133,64,71,77,63,66,46,89,84,67,60,67,67,66,53,34,52,50,42,44,59,70,47,50,50,39,68,48,55,74,46,63,80,50,85,73,52,72,70,57,42,52,56,51,39,55,51,53,50,53,51,43,40,49,60,46,71,54,68,37,60,47,68,47,67,45,99,86,67,47,72,48,67,59,55,66,69,58,47,30,58,72,52,77,50,70,58,56,64,58,53,41,38,37,55,42,49,52,52,50,33,53,38,42,75,41,44,84,87,33,46,68,58,50,44,70,49,57,45,71,56,95,86,52,97,55,50,22,42,48,99,84,46,30,70,37,94,64,32,47,63,65,44,54,46,52,47,55,49,51,55,63,32,47,87,35,84,74,26,28,63,58,39,64,74,36,62,63,21,69,67,36,43,66,56,86,39,22,67,62,54,58,66,38,66,59,63,49,64,57,50,60,72,71,48,77,84,76,68,62,94,85,57,73,80,69,74,72,70,68,74,74,67,77,83,76,62,75,50,80,35,61,42,78,42,34,35,79,89,70,46,63,62,61,53,64,21,86,39,70,66,57,42,57,47,48,44,58,70,41,81,52,48,55,26,47,64,70,52,67,38,61,49,57,38,63,27,11,44,37,58,82,67,64,36,48,30,97,36,46,71,55,24,28,56,52,45,40,50,15,62,77,64,45,37,35,79,53,69,64,56,96,57,90,48,77,86,49,79,46,98,59,54,50,33,78,85,80,68,49,75,38,96,44,73,66,58,34,28,53,55,48,46,74,77,44,87,68,37,54,70,52,76,78,91,81,72,100,77,84,88,83,86,79,91,79,90,79,96,81,85,90,82,83,84,86,83,91,79,80,88,71,82,77,70,82,76,79,76,50,72,65,58,54,51,53,50,49,54,54,46,52,58,50,48,62,62,42,50,57,70,32,59,86,48,41,80,67,42,76,64,39,46,72,46,28,39,40,33,54,59,84,38,66,41,60,44,37,19,50,50,41,31,48,51,49,52,50,56,57,50,55,67,64,68,75,55,83,89,60,74,87,67,76,83,85,75,72,77,70,83,83,78,68,56,56,35,54,46,16,46,51,33,25,48,54,47,46,53,71,37,86,86,36,54,66,74,31,29,52,51,42,45,56,52,56,73,72,54,89,49,79,67,73,39,60,87,37,49,76,37,43,47,79,42,83,45,93,55,84,62,32,30,33,38,38,40,29,26,26,63,91,46,44,70,48,52,51,27,54,47,48,39,45,40,76,74,71,26,44,81,42,85,63,76,81,54,92,42,74,67,46,46,50,51,54,49,54,54,54,53,53,61,74,67,64,126

Nearest PDB structures (foldseek):
  2nzc-assembly1_C  TM=5.124E-01  e=1.636E+00  Thermotoga maritima MSB8
  1nh8-assembly1_A  TM=6.946E-01  e=9.167E+00  Mycobacterium tuberculosis H37Rv
  3nrb-assembly1_A  TM=5.377E-01  e=4.063E+00  Pseudomonas putida KT2440
  1y0h-assembly1_B  TM=3.616E-01  e=2.906E+00  Mycobacterium tuberculosis
  6u9d-assembly1_C  TM=2.987E-01  e=5.958E+00  Saccharomyces cerevisiae

Foldseek 3Di:
DDPVLQDPPDDLPVSLVCCCQVPVCLVCVPCLVPLDDPVRLVVVLVVSLVSLCSSCNCPQQPQPLDPVRHGDGHFSLVSCLSSLHDRSLLVSLLVNLVVVLVCLVCVVVCVVVCCVQQNDDPPQPDGCADPVQFGDPSGDSSNVSNLVSLVVCCVDPLRVVVCVVCPRHSCCCNPVCVVSSNPRPSCVSSCVSNDDPPPPPPDDPPPPPRPCPVPPDDLPDFFQFAFQVRHGPRDGHVDPVVNVVQLCPDDGGNRVPDDLLRLLQQKQAHLPLRAGDPGSVVNSVQSVVCLVVLERANDRDPDDDDIDHGPAQARSQPRDHDPDPNVNSPVSCVRRVHRDYPDPPPDPPPPPDDDDDDDDDPDDDDDDDDDDPPDPPPQDPVNVVVLVVLLVVLVVVVCSVCVSVCVVQVQKDKWKWKDFCPPQLNVQLVVQLVVLVVVQVVVVVPDPPCPPVPDDDDDPPQSDDSLLSSVLSSLVSLLPDPLADPVLNVLSVVVNVVDPDSVVCRQFWVAWDWDADPPNRMIMTMTIGGPVCPSNVVSSVRSRVSVVMDIDPDDDQPDPSSVVSSVSVVVVVVVPD

Sequence (577 aa):
MGKFWSHGRMARRPLVLMFTALVYNTLLSGLEACCLTKTQLQRIDSKVLSYGRQLMRGEACVKLVSEDGSTESLPSRKVWKYLELVPTSIELAVRRLQFWQAVARNIAAHTPVLAVVFGSFKWEAASPLDEAGKLTPAAGSWAQQLYADVQILAEHDDGYMLVRDMGDQPLLLFTHLREQFVQVDVTVLKRAYQSVAIPPPGSQEEPLAADVEVHGDACSYRCTCTLPDGGTCGAAFKTKQQLAMHIRSTKGGTHGEVPADAKATVSNVCPWCRAIFASKRVARTHIRMAISKRKCSGRSSNHTFTIEHPQSMECSFCLQEHENVESLLACITTHVAGPYILVPTNSRADLLCLERSMDSWLKGLPAHKKVKHQEPKQVSTHEVEDIRNKIIDLVAKLTLKHDLAISQLEAATFRTILSTRDDPYLIEHQNAVQEFIAKTQHLHKGNPEGKDARANQTRTEDEGEPHIYGWSAMILAAITDESAPKDSQEILKKHAESITDPKMLLDLVFVCRTRRCYDKRQLRVHFSVHPSLEPVLAALTKCFVNRGAKLKRGLPPKSGGARELQRLLSELEGIGL